Protein AF-A0A1G0YR48-F1 (afdb_monomer_lite)

Foldseek 3Di:
DDDDDDDDDDDDDDDDDDDDDDPPPPPPPPFDFWAWADWDAQQQLQKIWIDTPPKAWAFFQDWFWDWDQDPVRDTATKTAQLRVVLVVFWRTWIDDQWKIKTKGQPWAQRDDCVQANRIHGPVSSVVVSVVIDPDDDPVSVVNRVQSNVQSVQVLDLNDDDDDDRWDKDDWDWDDQPVLQWTWTWIATDDDFDKIKIWIAGPVDRSSIMIIIMGGDPSHPVVSNVVNVVNRNSRMHGDDRDDPDVPVQDEAEPDDPPPDPPADPQAVVQVVVLSVSCPSPNLWHWYDDPAAIEIESAPPVVVVVLLRLLLVLLVLLCCQAAPQPDDQRHRQYEYEYNAQSSVCSRPDCVPVPLDQWDQDLSNSYIYGGPSPVDDDPVVSLQNSLSSNLRSQQSVLCRSLPRARAFCLLNLLVSLQSSQWDSPDDPDSATFGADDPVLLVVCVVVPFLPQVVCLRPDDPCRCVPPVCVVVSSSNSNLLSLCLQFVQPLDPDNRLSVLLSLQLSVQCSVVVDNVRSNCRSCPPPDRVVSRVSSVVQSVDPVNSVVSSPDGGGHSNVSPDD

Structure (mmCIF, N/CA/C/O backbone):
data_AF-A0A1G0YR48-F1
#
_entry.id   AF-A0A1G0YR48-F1
#
loop_
_atom_site.group_PDB
_atom_site.id
_atom_site.type_symbol
_atom_site.label_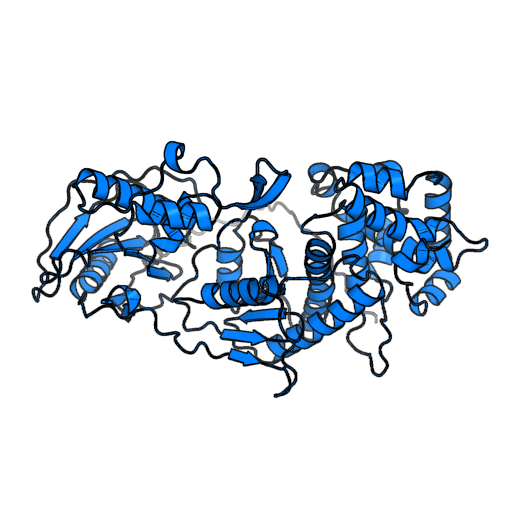atom_id
_atom_site.label_alt_id
_atom_site.label_comp_id
_atom_site.label_asym_id
_atom_site.label_entity_id
_atom_site.label_seq_id
_atom_site.pdbx_PDB_ins_code
_atom_site.Cartn_x
_atom_site.Cartn_y
_atom_site.Cartn_z
_atom_site.occupancy
_atom_site.B_iso_or_equiv
_atom_site.auth_seq_id
_atom_site.auth_comp_id
_atom_site.auth_asym_id
_atom_site.auth_atom_id
_atom_site.pdbx_PDB_model_num
ATOM 1 N N . MET A 1 1 ? 14.511 41.446 -19.727 1.00 29.59 1 MET A N 1
ATOM 2 C CA . MET A 1 1 ? 13.149 41.099 -19.265 1.00 29.59 1 MET A CA 1
ATOM 3 C C . MET A 1 1 ? 12.953 39.605 -19.455 1.00 29.59 1 MET A C 1
ATOM 5 O O . MET A 1 1 ? 12.593 39.168 -20.535 1.00 29.59 1 MET A O 1
ATOM 9 N N . SER A 1 2 ? 13.299 38.813 -18.443 1.00 21.50 2 SER A N 1
ATOM 10 C CA . SER A 1 2 ? 13.107 37.359 -18.435 1.00 21.50 2 SER A CA 1
ATOM 11 C C . SER A 1 2 ? 13.103 36.903 -16.978 1.00 21.50 2 SER A C 1
ATOM 13 O O . SER A 1 2 ? 14.140 36.924 -16.310 1.00 21.50 2 SER A O 1
ATOM 15 N N . GLN A 1 3 ? 11.919 36.578 -16.468 1.00 22.78 3 GLN A N 1
ATOM 16 C CA . GLN A 1 3 ? 11.736 36.015 -15.139 1.00 22.78 3 GLN A CA 1
ATOM 17 C C . GLN A 1 3 ? 12.279 34.583 -15.131 1.00 22.78 3 GLN A C 1
ATOM 19 O O . GLN A 1 3 ? 11.907 33.751 -15.954 1.00 22.78 3 GLN A O 1
ATOM 24 N N . ARG A 1 4 ? 13.199 34.331 -14.201 1.00 24.08 4 ARG A N 1
ATOM 25 C CA . ARG A 1 4 ? 13.758 33.020 -13.878 1.00 24.08 4 ARG A CA 1
ATOM 26 C C . ARG A 1 4 ? 12.828 32.344 -12.870 1.00 24.08 4 ARG A C 1
ATOM 28 O O . ARG A 1 4 ? 12.573 32.928 -11.824 1.00 24.08 4 ARG A O 1
ATOM 35 N N . PHE A 1 5 ? 12.400 31.114 -13.138 1.00 25.08 5 PHE A N 1
ATOM 36 C CA . PHE A 1 5 ? 11.858 30.224 -12.110 1.00 25.08 5 PHE A CA 1
ATOM 37 C C . PHE A 1 5 ? 12.774 29.011 -11.976 1.00 25.08 5 PHE A C 1
ATOM 39 O O . PHE A 1 5 ? 12.829 28.144 -12.843 1.00 25.08 5 PHE A O 1
ATOM 46 N N . ALA A 1 6 ? 13.524 29.004 -10.876 1.00 22.66 6 ALA A N 1
ATOM 47 C CA . ALA A 1 6 ? 14.250 27.860 -10.358 1.00 22.66 6 ALA A CA 1
ATOM 48 C C . ALA A 1 6 ? 13.388 27.227 -9.257 1.00 22.66 6 ALA A C 1
ATOM 50 O O . ALA A 1 6 ? 12.960 27.924 -8.340 1.00 22.66 6 ALA A O 1
ATOM 51 N N . ILE A 1 7 ? 13.136 25.922 -9.337 1.00 26.80 7 ILE A N 1
ATOM 52 C CA . ILE A 1 7 ? 12.622 25.134 -8.212 1.00 26.80 7 ILE A CA 1
ATOM 53 C C . ILE A 1 7 ? 13.791 24.258 -7.771 1.00 26.80 7 ILE A C 1
ATOM 55 O O . ILE A 1 7 ? 14.169 23.325 -8.475 1.00 26.80 7 ILE A O 1
ATOM 59 N N . SER A 1 8 ? 14.413 24.640 -6.654 1.00 26.66 8 SER A N 1
ATOM 60 C CA . SER A 1 8 ? 15.542 23.937 -6.046 1.00 26.66 8 SER A CA 1
ATOM 61 C C . SER A 1 8 ? 15.070 23.028 -4.920 1.00 26.66 8 SER A C 1
ATOM 63 O O . SER A 1 8 ? 14.257 23.412 -4.080 1.00 26.66 8 SER A O 1
ATOM 65 N N . SER A 1 9 ? 15.665 21.843 -4.913 1.00 27.03 9 SER A N 1
ATOM 66 C CA . SER A 1 9 ? 15.825 20.914 -3.803 1.00 27.03 9 SER A CA 1
ATOM 67 C C . SER A 1 9 ? 16.353 21.575 -2.519 1.00 27.03 9 SER A C 1
ATOM 69 O O . SER A 1 9 ? 17.076 22.565 -2.593 1.00 27.03 9 SER A O 1
ATOM 71 N N . PHE A 1 10 ? 16.012 20.944 -1.386 1.00 30.25 10 PHE A N 1
ATOM 72 C CA . PHE A 1 10 ? 16.739 20.852 -0.107 1.00 30.25 10 PHE A CA 1
ATOM 73 C C . PHE A 1 10 ? 17.465 22.100 0.438 1.00 30.25 10 PHE A C 1
ATOM 75 O O . PHE A 1 10 ? 18.484 22.524 -0.093 1.00 30.25 10 PHE A O 1
ATOM 82 N N . PHE A 1 11 ? 17.040 22.565 1.619 1.00 27.23 11 PHE A N 1
ATOM 83 C CA . PHE A 1 11 ? 17.849 23.421 2.491 1.00 27.23 11 PHE A CA 1
ATOM 84 C C . PHE A 1 11 ? 17.980 22.806 3.890 1.00 27.23 11 PHE A C 1
ATOM 86 O O . PHE A 1 11 ? 16.998 22.670 4.615 1.00 27.23 11 PHE A O 1
ATOM 93 N N . TYR A 1 12 ? 19.221 22.485 4.255 1.00 25.44 12 TYR A N 1
ATOM 94 C CA . TYR A 1 12 ? 19.747 22.570 5.616 1.00 25.44 12 TYR A CA 1
ATOM 95 C C . TYR A 1 12 ? 20.582 23.855 5.658 1.00 25.44 12 TYR A C 1
ATOM 97 O O . TYR A 1 12 ? 21.560 23.943 4.919 1.00 25.44 12 TYR A O 1
ATOM 105 N N . ILE A 1 13 ? 20.230 24.832 6.498 1.00 27.77 13 ILE A N 1
ATOM 106 C CA . ILE A 1 13 ? 21.144 25.905 6.919 1.00 27.77 13 ILE A CA 1
ATOM 107 C C . ILE A 1 13 ? 20.988 26.119 8.428 1.00 27.77 13 ILE A C 1
ATOM 109 O O . ILE A 1 13 ? 19.898 26.387 8.928 1.00 27.77 13 ILE A O 1
ATOM 113 N N . LEU A 1 14 ? 22.126 25.997 9.116 1.00 27.23 14 LEU A N 1
ATOM 114 C CA . LEU A 1 14 ? 22.416 26.516 10.449 1.00 27.23 14 LEU A CA 1
ATOM 115 C C . LEU A 1 14 ? 22.264 28.043 10.467 1.00 27.23 14 LEU A C 1
ATOM 117 O O . LEU A 1 14 ? 22.915 28.726 9.679 1.00 27.23 14 LEU A O 1
ATOM 121 N N . PHE A 1 15 ? 21.502 28.578 11.420 1.00 26.67 15 PHE A N 1
ATOM 122 C CA . PHE A 1 15 ? 21.576 29.990 11.796 1.00 26.67 15 PHE A CA 1
ATOM 123 C C . PHE A 1 15 ? 22.184 30.111 13.194 1.00 26.67 15 PHE A C 1
ATOM 125 O O . PHE A 1 15 ? 21.551 29.792 14.197 1.00 26.67 15 PHE A O 1
ATOM 132 N N . ALA A 1 16 ? 23.430 30.580 13.239 1.00 29.66 16 ALA A N 1
ATOM 133 C CA . ALA A 1 16 ? 24.023 31.214 14.406 1.00 29.66 16 ALA A CA 1
ATOM 134 C C . ALA A 1 16 ? 23.913 32.732 14.201 1.00 29.66 16 ALA A C 1
ATOM 136 O O . ALA A 1 16 ? 24.341 33.242 13.167 1.00 29.66 16 ALA A O 1
ATOM 137 N N . GLY A 1 17 ? 23.328 33.451 15.160 1.00 26.23 17 GLY A N 1
ATOM 138 C CA . GLY A 1 17 ? 23.222 34.908 15.090 1.00 26.23 17 GLY A CA 1
ATOM 139 C C . GLY A 1 17 ? 22.323 35.500 16.169 1.00 26.23 17 GLY A C 1
ATOM 140 O O . GLY A 1 17 ? 21.106 35.493 16.035 1.00 26.23 17 GLY A O 1
ATOM 141 N N . PHE A 1 18 ? 22.972 35.996 17.223 1.00 32.84 18 PHE A N 1
ATOM 142 C CA . PHE A 1 18 ? 22.488 36.875 18.291 1.00 32.84 18 PHE A CA 1
ATOM 143 C C . PHE A 1 18 ? 21.223 37.695 17.961 1.00 32.84 18 PHE A C 1
ATOM 145 O O . PHE A 1 18 ? 21.259 38.585 17.114 1.00 32.84 18 PHE A O 1
ATOM 152 N N . PHE A 1 19 ? 20.156 37.481 18.736 1.00 32.00 19 PHE A N 1
ATOM 153 C CA . PHE A 1 19 ? 19.072 38.445 18.927 1.00 32.00 19 PHE A CA 1
ATOM 154 C C . PHE A 1 19 ? 18.892 38.706 20.423 1.00 32.00 19 PHE A C 1
ATOM 156 O O . PHE A 1 19 ? 18.908 37.786 21.240 1.00 32.00 19 PHE A O 1
ATOM 163 N N . CYS A 1 20 ? 18.775 39.987 20.764 1.00 30.67 20 CYS A N 1
ATOM 164 C CA . CYS A 1 20 ? 18.596 40.507 22.110 1.00 30.67 20 CYS A CA 1
ATOM 165 C C . CYS A 1 20 ? 17.482 39.782 22.877 1.00 30.67 20 CYS A C 1
ATOM 167 O O . CYS A 1 20 ? 16.345 39.697 22.418 1.00 30.67 20 CYS A O 1
ATOM 169 N N . LEU A 1 21 ? 17.821 39.328 24.086 1.00 33.78 21 LEU A N 1
ATOM 170 C CA . LEU A 1 21 ? 16.889 38.885 25.116 1.00 33.78 21 LEU A CA 1
ATOM 171 C C . LEU A 1 21 ? 15.956 40.044 25.498 1.00 33.78 21 LEU A C 1
ATOM 173 O O . LEU A 1 21 ? 16.295 40.875 26.337 1.00 33.78 21 LEU A O 1
ATOM 177 N N . GLN A 1 22 ? 14.765 40.084 24.909 1.00 31.72 22 GLN A N 1
ATOM 178 C CA . GLN A 1 22 ? 13.593 40.522 25.656 1.00 31.72 22 GLN A CA 1
ATOM 179 C C . GLN A 1 22 ? 12.969 39.271 26.276 1.00 31.72 22 GLN A C 1
ATOM 181 O O . GLN A 1 22 ? 12.807 38.277 25.563 1.00 31.72 22 GLN A O 1
ATOM 186 N N . PRO A 1 23 ? 12.633 39.262 27.578 1.00 35.34 23 PRO A N 1
ATOM 187 C CA . PRO A 1 23 ? 11.849 38.179 28.139 1.00 35.34 23 PRO A CA 1
ATOM 188 C C . PRO A 1 23 ? 10.475 38.241 27.474 1.00 35.34 23 PRO A C 1
ATOM 190 O O . PRO A 1 23 ? 9.624 39.047 27.847 1.00 35.34 23 PRO A O 1
ATOM 193 N N . ALA A 1 24 ? 10.271 37.411 26.450 1.00 38.53 24 ALA A N 1
ATOM 194 C CA . ALA A 1 24 ? 8.936 37.051 26.028 1.00 38.53 24 ALA A CA 1
ATOM 195 C C . ALA A 1 24 ? 8.258 36.506 27.284 1.00 38.53 24 ALA A C 1
ATOM 197 O O . ALA A 1 24 ? 8.677 35.483 27.829 1.00 38.53 24 ALA A O 1
ATOM 198 N N . ALA A 1 25 ? 7.274 37.244 27.793 1.00 33.31 25 ALA A N 1
ATOM 199 C CA . ALA A 1 25 ? 6.345 36.707 28.759 1.00 33.31 25 ALA A CA 1
ATOM 200 C C . ALA A 1 25 ? 5.806 35.421 28.130 1.00 33.31 25 ALA A C 1
ATOM 202 O O . ALA A 1 25 ? 5.090 35.473 27.129 1.00 33.31 25 ALA A O 1
ATOM 203 N N . PHE A 1 26 ? 6.242 34.271 28.646 1.00 36.19 26 PHE A N 1
ATOM 204 C CA . PHE A 1 26 ? 5.659 32.993 28.294 1.00 36.19 26 PHE A CA 1
ATOM 205 C C . PHE A 1 26 ? 4.193 33.105 28.692 1.00 36.19 26 PHE A C 1
ATOM 207 O O . PHE A 1 26 ? 3.851 33.001 29.870 1.00 36.19 26 PHE A O 1
ATOM 214 N N . ALA A 1 27 ? 3.333 33.393 27.715 1.00 36.91 27 ALA A N 1
ATOM 215 C CA . ALA A 1 27 ? 1.921 33.129 27.848 1.00 36.91 27 ALA A CA 1
ATOM 216 C C . ALA A 1 27 ? 1.842 31.651 28.223 1.00 36.91 27 ALA A C 1
ATOM 218 O O . ALA A 1 27 ? 2.245 30.785 27.445 1.00 36.91 27 ALA A O 1
ATOM 219 N N . VAL A 1 28 ? 1.442 31.378 29.464 1.00 38.19 28 VAL A N 1
ATOM 220 C CA . VAL A 1 28 ? 1.118 30.028 29.904 1.00 38.19 28 VAL A CA 1
ATOM 221 C C . VAL A 1 28 ? 0.069 29.552 28.911 1.00 38.19 28 VAL A C 1
ATOM 223 O O . VAL A 1 28 ? -1.029 30.102 28.894 1.00 38.19 28 VAL A O 1
ATOM 226 N N . SER A 1 29 ? 0.435 28.625 28.021 1.00 46.53 29 SER A N 1
ATOM 227 C CA . SER A 1 29 ? -0.514 28.058 27.067 1.00 46.53 29 SER A CA 1
ATOM 228 C C . SER A 1 29 ? -1.701 27.562 27.881 1.00 46.53 29 SER A C 1
ATOM 230 O O . SER A 1 29 ? -1.499 26.751 28.794 1.00 46.53 29 SER A O 1
ATOM 232 N N . GLU A 1 30 ? -2.900 28.083 27.621 1.00 55.28 30 GLU A N 1
ATOM 233 C CA . GLU A 1 30 ? -4.095 27.604 28.304 1.00 55.28 30 GLU A CA 1
ATOM 234 C C . GLU A 1 30 ? -4.139 26.082 28.157 1.00 55.28 30 GLU A C 1
ATOM 236 O O . GLU A 1 30 ? -4.029 25.544 27.055 1.00 55.28 30 GLU A O 1
ATOM 241 N N . LYS A 1 31 ? -4.197 25.375 29.291 1.00 59.81 31 LYS A N 1
ATOM 242 C CA . LYS A 1 31 ? -4.334 23.921 29.274 1.00 59.81 31 LYS A CA 1
ATOM 243 C C . LYS A 1 31 ? -5.653 23.595 28.588 1.00 59.81 31 LYS A C 1
ATOM 245 O O . LYS A 1 31 ? -6.707 24.045 29.038 1.00 59.81 31 LYS A O 1
ATOM 250 N N . TRP A 1 32 ? -5.580 22.816 27.519 1.00 68.81 32 TRP A N 1
ATOM 251 C CA . TRP A 1 32 ? -6.735 22.438 26.715 1.00 68.81 32 TRP A CA 1
ATOM 252 C C . TRP A 1 32 ? -7.702 21.569 27.530 1.00 68.81 32 TRP A C 1
ATOM 254 O O . TRP A 1 32 ? -7.290 20.794 28.404 1.00 68.81 32 TRP A O 1
ATOM 264 N N . VAL A 1 33 ? -9.002 21.727 27.267 1.00 76.44 33 VAL A N 1
ATOM 265 C CA . VAL A 1 33 ? -10.091 21.087 28.017 1.00 76.44 33 VAL A CA 1
ATOM 266 C C . VAL A 1 33 ? -11.033 20.386 27.048 1.00 76.44 33 VAL A C 1
ATOM 268 O O . VAL A 1 33 ? -11.757 21.046 26.305 1.00 76.44 33 VAL A O 1
ATOM 271 N N . ILE A 1 34 ? -11.088 19.054 27.104 1.00 82.56 34 ILE A N 1
ATOM 272 C CA . ILE A 1 34 ? -12.129 18.300 26.400 1.00 82.56 34 ILE A CA 1
ATOM 273 C C . ILE A 1 34 ? -13.498 18.538 27.046 1.00 82.56 34 ILE A C 1
ATOM 275 O O . ILE A 1 34 ? -13.631 18.633 28.268 1.00 82.56 34 ILE A O 1
ATOM 279 N N . THR A 1 35 ? -14.534 18.620 26.215 1.00 86.44 35 THR A N 1
ATOM 280 C CA . THR A 1 35 ? -15.926 18.789 26.653 1.00 86.44 35 THR A CA 1
ATOM 281 C C . THR A 1 35 ? -16.797 17.674 26.094 1.00 86.44 35 THR A C 1
ATOM 283 O O . THR A 1 35 ? -16.449 17.047 25.094 1.00 86.44 35 THR A O 1
ATOM 286 N N . LEU A 1 36 ? -17.920 17.392 26.754 1.00 89.25 36 LEU A N 1
ATOM 287 C CA . LEU A 1 36 ? -18.846 16.354 26.311 1.00 89.25 36 LEU A CA 1
ATOM 288 C C . LEU A 1 36 ? -19.534 16.762 24.999 1.00 89.25 36 LEU A C 1
ATOM 290 O O . LEU A 1 36 ? -19.955 17.908 24.838 1.00 89.25 36 LEU A O 1
ATOM 294 N N . GLY A 1 37 ? -19.625 15.818 24.070 1.00 88.94 37 GLY A N 1
ATOM 295 C CA . GLY A 1 37 ? -20.263 15.951 22.767 1.00 88.94 37 GLY A CA 1
ATOM 296 C C . GLY A 1 37 ? -21.594 15.202 22.682 1.00 88.94 37 GLY A C 1
ATOM 297 O O . GLY A 1 37 ? -22.304 15.039 23.675 1.00 88.94 37 GLY A O 1
ATOM 298 N N . GLY A 1 38 ? -21.943 14.790 21.461 1.00 87.31 38 GLY A N 1
ATOM 299 C CA . GLY A 1 38 ? -23.174 14.057 21.158 1.00 87.31 38 GLY A CA 1
ATOM 300 C C . GLY A 1 38 ? -23.116 12.570 21.517 1.00 87.31 38 GLY A C 1
ATOM 301 O O . GLY A 1 38 ? -22.062 12.039 21.866 1.00 87.31 38 GLY A O 1
ATOM 302 N N . ALA A 1 39 ? -24.273 11.912 21.418 1.00 89.06 39 ALA A N 1
ATOM 303 C CA . ALA A 1 39 ? -24.421 10.482 21.666 1.00 89.06 39 ALA A CA 1
ATOM 304 C C . ALA A 1 39 ? -24.074 9.651 20.425 1.00 89.06 39 ALA A C 1
ATOM 306 O O . ALA A 1 39 ? -24.630 9.893 19.357 1.00 89.06 39 ALA A O 1
ATOM 307 N N . GLU A 1 40 ? -23.265 8.615 20.615 1.00 89.81 40 GLU A N 1
ATOM 308 C CA . GLU A 1 40 ? -22.932 7.588 19.631 1.00 89.81 40 GLU A CA 1
ATOM 309 C C . GLU A 1 40 ? -23.572 6.254 20.002 1.00 89.81 40 GLU A C 1
ATOM 311 O O . GLU A 1 40 ? -23.796 5.963 21.182 1.00 89.81 40 GLU A O 1
ATOM 316 N N . SER A 1 41 ? -23.895 5.444 18.993 1.00 88.19 41 SER A N 1
ATOM 317 C CA . SER A 1 41 ? -24.518 4.127 19.177 1.00 88.19 41 SER A CA 1
ATOM 318 C C . SER A 1 41 ? -23.743 3.045 18.427 1.00 88.19 41 SER A C 1
ATOM 320 O O . SER A 1 41 ? -23.564 3.119 17.217 1.00 88.19 41 SER A O 1
ATOM 322 N N . LEU A 1 42 ? -23.316 2.015 19.153 1.00 86.44 42 LEU A N 1
ATOM 323 C CA . LEU A 1 42 ? -22.682 0.810 18.629 1.00 86.44 42 LEU A CA 1
ATOM 324 C C . LEU A 1 42 ? -23.711 -0.320 18.604 1.00 86.44 42 LEU A C 1
ATOM 326 O O . LEU A 1 42 ? -23.890 -1.036 19.589 1.00 86.44 42 LEU A O 1
ATOM 330 N N . GLU A 1 43 ? -24.397 -0.465 17.471 1.00 84.25 43 GLU A N 1
ATOM 331 C CA . GLU A 1 43 ? -25.492 -1.429 17.289 1.00 84.25 43 GLU A CA 1
ATOM 332 C C . GLU A 1 43 ? -25.054 -2.883 17.537 1.00 84.25 43 GLU A C 1
ATOM 334 O O . GLU A 1 43 ? -25.771 -3.625 18.208 1.00 84.25 43 GLU A O 1
ATOM 339 N N . GLU A 1 44 ? -23.858 -3.269 17.075 1.00 80.19 44 GLU A N 1
ATOM 340 C CA . GLU A 1 44 ? -23.315 -4.632 17.231 1.00 80.19 44 GLU A CA 1
ATOM 341 C C . GLU A 1 44 ? -23.122 -5.043 18.691 1.00 80.19 44 GLU A C 1
ATOM 343 O O . GLU A 1 44 ? -23.260 -6.214 19.036 1.00 80.19 44 GLU A O 1
ATOM 348 N N . CYS A 1 45 ? -22.803 -4.080 19.555 1.00 84.81 45 CYS A N 1
ATOM 349 C CA . CYS A 1 45 ? -22.601 -4.311 20.982 1.00 84.81 45 CYS A CA 1
ATOM 350 C C . CYS A 1 45 ? -23.789 -3.832 21.818 1.00 84.81 45 CYS A C 1
ATOM 352 O O . CYS A 1 45 ? -23.743 -3.951 23.040 1.00 84.81 45 CYS A O 1
ATOM 354 N N . GLY A 1 46 ? -24.831 -3.277 21.189 1.00 88.69 46 GLY A N 1
ATOM 355 C CA . GLY A 1 46 ? -25.998 -2.710 21.856 1.00 88.69 46 GLY A CA 1
ATOM 356 C C . GLY A 1 46 ? -25.656 -1.610 22.867 1.00 88.69 46 GLY A C 1
ATOM 357 O O . GLY A 1 46 ? -26.238 -1.575 23.948 1.00 88.69 46 GLY A O 1
ATOM 358 N N . LEU A 1 47 ? -24.675 -0.756 22.561 1.00 91.38 47 LEU A N 1
ATOM 359 C CA . LEU A 1 47 ? -24.152 0.266 23.475 1.00 91.38 47 LEU A CA 1
ATOM 360 C C . LEU A 1 47 ? -24.451 1.669 22.950 1.00 91.38 47 LEU A C 1
ATOM 362 O O . LEU A 1 47 ? -24.199 1.954 21.783 1.00 91.38 47 LEU A O 1
ATOM 366 N N . LYS A 1 48 ? -24.910 2.573 23.815 1.00 92.81 48 LYS A N 1
ATOM 367 C CA . LYS A 1 48 ? -25.015 4.006 23.521 1.00 92.81 48 LYS A CA 1
ATOM 368 C C . LYS A 1 48 ? -24.337 4.831 24.607 1.00 92.81 48 LYS A C 1
ATOM 370 O O . LYS A 1 48 ? -24.560 4.566 25.786 1.00 92.81 48 LYS A O 1
ATOM 375 N N . PHE A 1 49 ? -23.548 5.829 24.218 1.00 94.06 49 PHE A N 1
ATOM 376 C CA . PHE A 1 49 ? -22.837 6.723 25.141 1.00 94.06 49 PHE A CA 1
ATOM 377 C C . PHE A 1 49 ? -22.480 8.054 24.464 1.00 94.06 49 PHE A C 1
ATOM 379 O O . PHE A 1 49 ? -22.467 8.149 23.242 1.00 94.06 49 PHE A O 1
ATOM 386 N N . ASN A 1 50 ? -22.195 9.091 25.244 1.00 93.38 50 ASN A N 1
ATOM 387 C CA . ASN A 1 50 ? -21.760 10.388 24.732 1.00 93.38 50 ASN A CA 1
ATOM 388 C C . ASN A 1 50 ? -20.245 10.406 24.520 1.00 93.38 50 ASN A C 1
ATOM 390 O O . ASN A 1 50 ? -19.504 10.136 25.460 1.00 93.38 50 ASN A O 1
ATOM 394 N N . ILE A 1 51 ? -19.776 10.780 23.332 1.00 92.62 51 ILE A N 1
ATOM 395 C CA . ILE A 1 51 ? -18.344 10.985 23.045 1.00 92.62 51 ILE A CA 1
ATOM 396 C C . ILE A 1 51 ? -17.911 12.415 23.397 1.00 92.62 51 ILE A C 1
ATOM 398 O O . ILE A 1 51 ? -18.724 13.230 23.836 1.00 92.62 51 ILE A O 1
ATOM 402 N N . PHE A 1 52 ? -16.632 12.755 23.222 1.00 91.12 52 PHE A N 1
ATOM 403 C CA . PHE A 1 52 ? -16.177 14.138 23.383 1.00 91.12 52 PHE A CA 1
ATOM 404 C C . PHE A 1 52 ? -16.523 14.984 22.162 1.00 91.12 52 PHE A C 1
ATOM 406 O O . PHE A 1 52 ? -16.567 14.504 21.026 1.00 91.12 52 PHE A O 1
ATOM 413 N N . LYS A 1 53 ? -16.731 16.277 22.394 1.00 84.12 53 LYS A N 1
ATOM 414 C CA . LYS A 1 53 ? -16.863 17.263 21.329 1.00 84.12 53 LYS A CA 1
ATOM 415 C C . LYS A 1 53 ? -15.612 17.208 20.441 1.00 84.12 53 LYS A C 1
ATOM 417 O O . LYS A 1 53 ? -14.516 17.017 20.953 1.00 84.12 53 LYS A O 1
ATOM 422 N N . GLU A 1 54 ? -15.796 17.346 19.128 1.00 81.94 54 GLU A N 1
ATOM 423 C CA . GLU A 1 54 ? -14.723 17.345 18.110 1.00 81.94 54 GLU A CA 1
ATOM 424 C C . GLU A 1 54 ? -14.009 16.002 17.890 1.00 81.94 54 GLU A C 1
ATOM 426 O O . GLU A 1 54 ? -13.209 15.889 16.964 1.00 81.94 54 GLU A O 1
ATOM 431 N N . THR A 1 55 ? -14.329 14.956 18.659 1.00 81.50 55 THR A N 1
ATOM 432 C CA . THR A 1 55 ? -13.896 13.601 18.297 1.00 81.50 55 THR A CA 1
ATOM 433 C C . THR A 1 55 ? -14.714 13.073 17.124 1.00 81.50 55 THR A C 1
ATOM 435 O O . THR A 1 55 ? -15.925 13.276 17.055 1.00 81.50 55 THR A O 1
ATOM 438 N N . ALA A 1 56 ? -14.041 12.394 16.198 1.00 78.38 56 ALA A N 1
ATOM 439 C CA . ALA A 1 56 ? -14.661 11.768 15.037 1.00 78.38 56 ALA A CA 1
ATOM 440 C C . ALA A 1 56 ? -14.280 10.289 14.957 1.00 78.38 56 ALA A C 1
ATOM 442 O O . ALA A 1 56 ? -13.160 9.900 15.324 1.00 78.38 56 ALA A O 1
ATOM 443 N N . ALA A 1 57 ? -15.210 9.474 14.451 1.00 79.88 57 ALA A N 1
ATOM 444 C CA . ALA A 1 57 ? -14.969 8.063 14.190 1.00 79.88 57 ALA A CA 1
ATOM 445 C C . ALA A 1 57 ? -13.727 7.906 13.304 1.00 79.88 57 ALA A C 1
ATOM 447 O O . ALA A 1 57 ? -13.540 8.610 12.310 1.00 79.88 57 ALA A O 1
ATOM 448 N N . SER A 1 58 ? -12.824 7.025 13.709 1.00 72.62 58 SER A N 1
ATOM 449 C CA . SER A 1 58 ? -11.504 6.876 13.117 1.00 72.62 58 SER A CA 1
ATOM 450 C C . SER A 1 58 ? -11.245 5.413 12.778 1.00 72.62 58 SER A C 1
ATOM 452 O O . SER A 1 58 ? -11.532 4.539 13.592 1.00 72.62 58 SER A O 1
ATOM 454 N N . PRO A 1 59 ? -10.675 5.117 11.597 1.00 69.31 59 PRO A N 1
ATOM 455 C CA . PRO A 1 59 ? -10.364 3.744 11.236 1.00 69.31 59 PRO A CA 1
ATOM 456 C C . PRO A 1 59 ? -9.272 3.187 12.139 1.00 69.31 59 PRO A C 1
ATOM 458 O O . PRO A 1 59 ? -8.298 3.878 12.454 1.00 69.31 59 PRO A O 1
ATOM 461 N N . LEU A 1 60 ? -9.403 1.907 12.487 1.00 75.19 60 LEU A N 1
ATOM 462 C CA . LEU A 1 60 ? -8.272 1.137 12.985 1.00 75.19 60 LEU A CA 1
ATOM 463 C C . LEU A 1 60 ? -7.185 1.070 11.914 1.00 75.19 60 LEU A C 1
ATOM 465 O O . LEU A 1 60 ? -7.455 1.120 10.707 1.00 75.19 60 LEU A O 1
ATOM 469 N N . ARG A 1 61 ? -5.934 0.906 12.345 1.00 71.69 61 ARG A N 1
ATOM 470 C CA . ARG A 1 61 ? -4.865 0.564 11.410 1.00 71.69 61 ARG A CA 1
ATOM 471 C C . ARG A 1 61 ? -5.205 -0.801 10.815 1.00 71.69 61 ARG A C 1
ATOM 473 O O . ARG A 1 61 ? -5.443 -1.728 11.579 1.00 71.69 61 ARG A O 1
ATOM 480 N N . PRO A 1 62 ? -5.239 -0.949 9.488 1.00 67.50 62 PRO A N 1
ATOM 481 C CA . PRO A 1 62 ? -5.579 -2.215 8.850 1.00 67.50 62 PRO A CA 1
ATOM 482 C C . PRO A 1 62 ? -4.543 -3.289 9.179 1.00 67.50 62 PRO A C 1
ATOM 484 O O . PRO A 1 62 ? -3.380 -2.987 9.463 1.00 67.50 62 PRO A O 1
ATOM 487 N N . LEU A 1 63 ? -4.990 -4.535 9.080 1.00 78.81 63 LEU A N 1
ATOM 488 C CA . LEU A 1 63 ? -4.175 -5.723 9.279 1.00 78.81 63 LEU A CA 1
ATOM 489 C C . LEU A 1 63 ? -2.991 -5.755 8.311 1.00 78.81 63 LEU A C 1
ATOM 491 O O . LEU A 1 63 ? -3.143 -5.510 7.109 1.00 78.81 63 LEU A O 1
ATOM 495 N N . ASN A 1 64 ? -1.815 -6.103 8.827 1.00 76.94 64 ASN A N 1
ATOM 496 C CA . ASN A 1 64 ? -0.682 -6.424 7.977 1.00 76.94 64 ASN A CA 1
ATOM 497 C C . ASN A 1 64 ? -0.820 -7.854 7.454 1.00 76.94 64 ASN A C 1
ATOM 499 O O . ASN A 1 64 ? -0.899 -8.811 8.225 1.00 76.94 64 ASN A O 1
ATOM 503 N N . THR A 1 65 ? -0.795 -7.990 6.132 1.00 80.12 65 THR A N 1
ATOM 504 C CA . THR A 1 65 ? -0.838 -9.280 5.445 1.00 80.12 65 THR A CA 1
ATOM 505 C C . THR A 1 65 ? 0.580 -9.768 5.171 1.00 80.12 65 THR A C 1
ATOM 507 O O . THR A 1 65 ? 1.443 -9.035 4.678 1.00 80.12 65 THR A O 1
ATOM 510 N N . TYR A 1 66 ? 0.813 -11.033 5.481 1.00 82.94 66 TYR A N 1
ATOM 511 C CA . TYR A 1 66 ? 2.040 -11.776 5.250 1.00 82.94 66 TYR A CA 1
ATOM 512 C C . TYR A 1 66 ? 1.725 -13.005 4.408 1.00 82.94 66 TYR A C 1
ATOM 514 O O . TYR A 1 66 ? 0.608 -13.502 4.411 1.00 82.94 66 TYR A O 1
ATOM 522 N N . VAL A 1 67 ? 2.731 -13.544 3.729 1.00 80.25 67 VAL A N 1
ATOM 523 C CA . VAL A 1 67 ? 2.578 -14.803 2.999 1.00 80.25 67 VAL A CA 1
ATOM 524 C C . VAL A 1 67 ? 2.918 -15.963 3.933 1.00 80.25 67 VAL A C 1
ATOM 526 O O . VAL A 1 67 ? 4.044 -16.049 4.434 1.00 80.25 67 VAL A O 1
ATOM 529 N N . LEU A 1 68 ? 1.956 -16.855 4.154 1.00 82.81 68 LEU A N 1
ATOM 530 C CA . LEU A 1 68 ? 2.164 -18.182 4.729 1.00 82.81 68 LEU A CA 1
ATOM 531 C C . LEU A 1 68 ? 2.373 -19.191 3.609 1.00 82.81 68 LEU A C 1
ATOM 533 O O . LEU A 1 68 ? 1.902 -19.002 2.492 1.00 82.81 68 LEU A O 1
ATOM 537 N N . THR A 1 69 ? 3.116 -20.255 3.888 1.00 80.75 69 THR A N 1
ATOM 538 C CA . THR A 1 69 ? 3.291 -21.375 2.961 1.00 80.75 69 THR A CA 1
ATOM 539 C C . THR A 1 69 ? 2.957 -22.650 3.709 1.00 80.75 69 THR A C 1
ATOM 541 O O . THR A 1 69 ? 3.527 -22.903 4.771 1.00 80.75 69 THR A O 1
ATOM 544 N N . ASP A 1 70 ? 1.990 -23.404 3.200 1.00 78.75 70 ASP A N 1
ATOM 545 C CA . ASP A 1 70 ? 1.572 -24.659 3.814 1.00 78.75 70 ASP A CA 1
ATOM 546 C C . ASP A 1 70 ? 2.502 -25.826 3.437 1.00 78.75 70 ASP A C 1
ATOM 548 O O . ASP A 1 70 ? 3.475 -25.681 2.693 1.00 78.75 70 ASP A O 1
ATOM 552 N N . LYS A 1 71 ? 2.197 -27.021 3.956 1.00 79.00 71 LYS A N 1
ATOM 553 C CA . LYS A 1 71 ? 2.974 -28.246 3.694 1.00 79.00 71 LYS A CA 1
ATOM 554 C C . LYS A 1 71 ? 2.944 -28.687 2.224 1.00 79.00 71 LYS A C 1
ATOM 556 O O . LYS A 1 71 ? 3.769 -29.504 1.828 1.00 79.00 71 LYS A O 1
ATOM 561 N N . LEU A 1 72 ? 2.003 -28.171 1.438 1.00 77.44 72 LEU A N 1
ATOM 562 C CA . LEU A 1 72 ? 1.846 -28.431 0.009 1.00 77.44 72 LEU A CA 1
ATOM 563 C C . LEU A 1 72 ? 2.476 -27.316 -0.845 1.00 77.44 72 LEU A C 1
ATOM 565 O O . LEU A 1 72 ? 2.265 -27.285 -2.057 1.00 77.44 72 LEU A O 1
ATOM 569 N N . ASN A 1 73 ? 3.254 -26.411 -0.237 1.00 74.06 73 ASN A N 1
ATOM 570 C CA . ASN A 1 73 ? 3.820 -25.216 -0.866 1.00 74.06 73 ASN A CA 1
ATOM 571 C C . ASN A 1 73 ? 2.774 -24.246 -1.446 1.00 74.06 73 ASN A C 1
ATOM 573 O O . ASN A 1 73 ? 3.111 -23.396 -2.279 1.00 74.06 73 ASN A O 1
ATOM 577 N N . GLN A 1 74 ? 1.519 -24.324 -1.003 1.00 74.06 74 GLN A N 1
ATOM 578 C CA . GLN A 1 74 ? 0.506 -23.338 -1.360 1.00 74.06 74 GLN A CA 1
ATOM 579 C C . GLN A 1 74 ? 0.650 -22.115 -0.463 1.00 74.06 74 GLN A C 1
ATOM 581 O O . GLN A 1 74 ? 0.996 -22.213 0.717 1.00 74.06 74 GLN A O 1
ATOM 586 N N . LYS A 1 75 ? 0.431 -20.943 -1.057 1.00 77.12 75 LYS A N 1
ATOM 587 C CA . LYS A 1 75 ? 0.570 -19.660 -0.378 1.00 77.12 75 LYS A CA 1
ATOM 588 C C . LYS A 1 75 ? -0.785 -19.157 0.072 1.00 77.12 75 LYS A C 1
ATOM 590 O O . LYS A 1 75 ? -1.705 -19.109 -0.735 1.00 77.12 75 LYS A O 1
ATOM 595 N N . HIS A 1 76 ? -0.846 -18.728 1.324 1.00 80.56 76 HIS A N 1
ATOM 596 C CA . HIS A 1 76 ? -2.055 -18.215 1.960 1.00 80.56 76 HIS A CA 1
ATOM 597 C C . HIS A 1 76 ? -1.762 -16.887 2.640 1.00 80.56 76 HIS A C 1
ATOM 599 O O . HIS A 1 76 ? -0.616 -16.615 3.019 1.00 80.56 76 HIS A O 1
ATOM 605 N N . ASP A 1 77 ? -2.800 -16.086 2.833 1.00 83.06 77 ASP A N 1
ATOM 606 C CA . ASP A 1 77 ? -2.703 -14.884 3.648 1.00 83.06 77 ASP A CA 1
ATOM 607 C C . ASP A 1 77 ? -2.490 -15.271 5.109 1.00 83.06 77 ASP A C 1
ATOM 609 O O . ASP A 1 77 ? -3.170 -16.139 5.658 1.00 83.06 77 ASP A O 1
ATOM 613 N N . GLY A 1 78 ? -1.520 -14.622 5.736 1.00 88.81 78 GLY A N 1
ATOM 614 C CA . GLY A 1 78 ? -1.247 -14.724 7.155 1.00 88.81 78 GLY A CA 1
ATOM 615 C C . GLY A 1 78 ? -1.252 -13.365 7.813 1.00 88.81 78 GLY A C 1
ATOM 616 O O . GLY A 1 78 ? -0.776 -12.384 7.249 1.00 88.81 78 GLY A O 1
ATOM 617 N N . TYR A 1 79 ? -1.705 -13.333 9.050 1.00 89.94 79 TYR A N 1
ATOM 618 C CA . TYR A 1 79 ? -1.824 -12.122 9.844 1.00 89.94 79 TYR A CA 1
ATOM 619 C C . TYR A 1 79 ? -1.168 -12.331 11.199 1.00 89.94 79 TYR A C 1
ATOM 621 O O . TYR A 1 79 ? -0.971 -13.467 11.641 1.00 89.94 79 TYR A O 1
ATOM 629 N N . LEU A 1 80 ? -0.833 -11.237 11.878 1.00 90.25 80 LEU A N 1
ATOM 630 C CA . LEU A 1 80 ? -0.443 -11.312 13.281 1.00 90.25 80 LEU A CA 1
ATOM 631 C C . LEU A 1 80 ? -1.693 -11.627 14.121 1.00 90.25 80 LEU A C 1
ATOM 633 O O . LEU A 1 80 ? -2.646 -10.846 14.064 1.00 90.25 80 LEU A O 1
ATOM 637 N N . PRO A 1 81 ? -1.704 -12.703 14.935 1.00 92.62 81 PRO A N 1
ATOM 638 C CA . PRO A 1 81 ? -2.884 -13.081 15.716 1.00 92.62 81 PRO A CA 1
ATOM 639 C C . PRO A 1 81 ? -3.418 -11.951 16.602 1.00 92.62 81 PRO A C 1
ATOM 641 O O . PRO A 1 81 ? -4.621 -11.742 16.687 1.00 92.62 81 PRO A O 1
ATOM 644 N N . MET A 1 82 ? -2.520 -11.170 17.213 1.00 91.00 82 MET A N 1
ATOM 645 C CA . MET A 1 82 ? -2.895 -10.022 18.044 1.00 91.00 82 MET A CA 1
ATOM 646 C C . MET A 1 82 ? -3.555 -8.883 17.257 1.00 91.00 82 MET A C 1
ATOM 648 O O . MET A 1 82 ? -4.383 -8.173 17.822 1.00 91.00 82 MET A O 1
ATOM 652 N N . GLU A 1 83 ? -3.199 -8.681 15.983 1.00 89.69 83 GLU A N 1
ATOM 653 C CA . GLU A 1 83 ? -3.859 -7.676 15.140 1.00 89.69 83 GLU A CA 1
ATOM 654 C C . GLU A 1 83 ? -5.274 -8.133 14.772 1.00 89.69 83 GLU A C 1
ATOM 656 O O . GLU A 1 83 ? -6.207 -7.350 14.932 1.00 89.69 83 GLU A O 1
ATOM 661 N N . LEU A 1 84 ? -5.442 -9.401 14.367 1.00 90.31 84 LEU A N 1
ATOM 662 C CA . LEU A 1 84 ? -6.760 -9.993 14.100 1.00 90.31 84 LEU A CA 1
ATOM 663 C C . LEU A 1 84 ? -7.659 -9.939 15.332 1.00 90.31 84 LEU A C 1
ATOM 665 O O . LEU A 1 84 ? -8.790 -9.475 15.249 1.00 90.31 84 LEU A O 1
ATOM 669 N N . TRP A 1 85 ? -7.129 -10.344 16.486 1.00 93.19 85 TRP A N 1
ATOM 670 C CA . TRP A 1 85 ? -7.842 -10.264 17.753 1.00 93.19 85 TRP A CA 1
ATOM 671 C C . TRP A 1 85 ? -8.245 -8.833 18.087 1.00 93.19 85 TRP A C 1
ATOM 673 O O . TRP A 1 85 ? -9.397 -8.600 18.419 1.00 93.19 85 TRP A O 1
ATOM 683 N N . PHE A 1 86 ? -7.354 -7.850 17.954 1.00 92.00 86 PHE A N 1
ATOM 684 C CA . PHE A 1 86 ? -7.721 -6.468 18.259 1.00 92.00 86 PHE A CA 1
ATOM 685 C C . PHE A 1 86 ? -8.786 -5.914 17.302 1.00 92.00 86 PHE A C 1
ATOM 687 O O . PHE A 1 86 ? -9.689 -5.217 17.756 1.00 92.00 86 PHE A O 1
ATOM 694 N N . HIS A 1 87 ? -8.706 -6.234 16.005 1.00 89.44 87 HIS A N 1
ATOM 695 C CA . HIS A 1 87 ? -9.741 -5.876 15.025 1.00 89.44 87 HIS A CA 1
ATOM 696 C C . HIS A 1 87 ? -11.078 -6.522 15.353 1.00 89.44 87 HIS A C 1
ATOM 698 O O . HIS A 1 87 ? -12.099 -5.846 15.319 1.00 89.44 87 HIS A O 1
ATOM 704 N N . ASP A 1 88 ? -11.065 -7.805 15.707 1.00 88.81 88 ASP A N 1
ATOM 705 C CA . ASP A 1 88 ? -12.271 -8.513 16.106 1.00 88.81 88 ASP A CA 1
ATOM 706 C C . ASP A 1 88 ? -12.856 -7.890 17.372 1.00 88.81 88 ASP A C 1
ATOM 708 O O . ASP A 1 88 ? -14.042 -7.604 17.390 1.00 88.81 88 ASP A O 1
ATOM 712 N N . GLN A 1 89 ? -12.038 -7.618 18.393 1.00 91.50 89 GLN A N 1
ATOM 713 C CA . GLN A 1 89 ? -12.474 -7.128 19.701 1.00 91.50 89 GLN A CA 1
ATOM 714 C C . GLN A 1 89 ? -12.790 -5.627 19.753 1.00 91.50 89 GLN A C 1
ATOM 716 O O . GLN A 1 89 ? -13.469 -5.201 20.684 1.00 91.50 89 GLN A O 1
ATOM 721 N N . CYS A 1 90 ? -12.310 -4.793 18.832 1.00 91.44 90 CYS A N 1
ATOM 722 C CA . CYS A 1 90 ? -12.564 -3.352 18.870 1.00 91.44 90 CYS A CA 1
ATOM 723 C C . CYS A 1 90 ? -13.879 -3.007 18.159 1.00 91.44 90 CYS A C 1
ATOM 725 O O . CYS A 1 90 ? -14.018 -3.174 16.954 1.00 91.44 90 CYS A O 1
ATOM 727 N N . ALA A 1 91 ? -14.843 -2.496 18.924 1.00 88.94 91 ALA A N 1
ATOM 728 C CA . ALA A 1 91 ? -16.170 -2.135 18.437 1.00 88.94 91 ALA A CA 1
ATOM 729 C C . ALA A 1 91 ? -16.251 -0.691 17.913 1.00 88.94 91 ALA A C 1
ATOM 731 O O . ALA A 1 91 ? -17.135 -0.372 17.125 1.00 88.94 91 ALA A O 1
ATOM 732 N N . GLY A 1 92 ? -15.351 0.194 18.349 1.00 87.88 92 GLY A N 1
ATOM 733 C CA . GLY A 1 92 ? -15.321 1.577 17.882 1.00 87.88 92 GLY A CA 1
ATOM 734 C C . GLY A 1 92 ? -14.070 2.331 18.318 1.00 87.88 92 GLY A C 1
ATOM 735 O O . GLY A 1 92 ? -13.490 2.049 19.369 1.00 87.88 92 GLY A O 1
ATOM 736 N N . TYR A 1 93 ? -13.664 3.305 17.506 1.00 89.12 93 TYR A N 1
ATOM 737 C CA . TYR A 1 93 ? -12.542 4.196 17.779 1.00 89.12 93 TYR A CA 1
ATOM 738 C C . TYR A 1 93 ? -12.902 5.624 17.364 1.00 89.12 93 TYR A C 1
ATOM 740 O O . TYR A 1 93 ? -13.244 5.869 16.210 1.00 89.12 93 TYR A O 1
ATOM 748 N N . TRP A 1 94 ? -12.783 6.575 18.290 1.00 89.06 94 TRP A N 1
ATOM 749 C CA . TRP A 1 94 ? -12.938 8.005 18.033 1.00 89.06 94 TRP A CA 1
ATOM 750 C C . TRP A 1 94 ? -11.675 8.743 18.443 1.00 89.06 94 TRP A C 1
ATOM 752 O O . TRP A 1 94 ? -11.053 8.415 19.454 1.00 89.06 94 TRP A O 1
ATOM 762 N N . SER A 1 95 ? -11.292 9.757 17.673 1.00 85.19 95 SER A N 1
ATOM 763 C CA . SER A 1 95 ? -10.129 10.577 18.008 1.00 85.19 95 SER A CA 1
ATOM 764 C C . SER A 1 95 ? -10.273 12.023 17.556 1.00 85.19 95 SER A C 1
ATOM 766 O O . SER A 1 95 ? -11.010 12.319 16.615 1.00 85.19 95 SER A O 1
ATOM 768 N N . CYS A 1 96 ? -9.556 12.899 18.250 1.00 79.62 96 CYS A N 1
ATOM 769 C CA . CYS A 1 96 ? -9.217 14.265 17.856 1.00 79.62 96 CYS A CA 1
ATOM 770 C C . CYS A 1 96 ? -7.725 14.509 18.159 1.00 79.62 96 CYS A C 1
ATOM 772 O O . CYS A 1 96 ? -6.997 13.560 18.461 1.00 79.62 96 CYS A O 1
ATOM 774 N N . GLU A 1 97 ? -7.264 15.758 18.077 1.00 74.31 97 GLU A N 1
ATOM 775 C CA . GLU A 1 97 ? -5.876 16.135 18.396 1.00 74.31 97 GLU A CA 1
ATOM 776 C C . GLU A 1 97 ? -5.513 15.958 19.879 1.00 74.31 97 GLU A C 1
ATOM 778 O O . GLU A 1 97 ? -4.346 15.745 20.192 1.00 74.31 97 GLU A O 1
ATOM 783 N N . ASP A 1 98 ? -6.496 15.986 20.782 1.00 80.81 98 ASP A N 1
ATOM 784 C CA . ASP A 1 98 ? -6.247 16.001 22.231 1.00 80.81 98 ASP A CA 1
ATOM 785 C C . ASP A 1 98 ? -6.652 14.712 22.949 1.00 80.81 98 ASP A C 1
ATOM 787 O O . ASP A 1 98 ? -6.226 14.457 24.080 1.00 80.81 98 ASP A O 1
ATOM 791 N N . ALA A 1 99 ? -7.516 13.907 22.328 1.00 87.00 99 ALA A N 1
ATOM 792 C CA . ALA A 1 99 ? -8.108 12.748 22.972 1.00 87.00 99 ALA A CA 1
ATOM 793 C C . ALA A 1 99 ? -8.426 11.611 22.002 1.00 87.00 99 ALA A C 1
ATOM 795 O O . ALA A 1 99 ? -8.621 11.782 20.798 1.00 87.00 99 ALA A O 1
ATOM 796 N N . SER A 1 100 ? -8.496 10.410 22.560 1.00 89.69 100 SER A N 1
ATOM 797 C CA . SER A 1 100 ? -8.933 9.203 21.874 1.00 89.69 100 SER A CA 1
ATOM 798 C C . SER A 1 100 ? -9.811 8.357 22.784 1.00 89.69 100 SER A C 1
ATOM 800 O O . SER A 1 100 ? -9.553 8.254 23.985 1.00 89.69 100 SER A O 1
ATOM 802 N N . ILE A 1 101 ? -10.833 7.746 22.192 1.00 92.12 101 ILE A N 1
ATOM 803 C CA . ILE A 1 101 ? -11.774 6.838 22.843 1.00 92.12 101 ILE A CA 1
ATOM 804 C C . ILE A 1 101 ? -11.762 5.529 22.061 1.00 92.12 101 ILE A C 1
ATOM 806 O O . ILE A 1 101 ? -12.106 5.519 20.880 1.00 92.12 101 ILE A O 1
ATOM 810 N N . PHE A 1 102 ? -11.391 4.430 22.709 1.00 93.19 102 PHE A N 1
ATOM 811 C CA . PHE A 1 102 ? -11.536 3.085 22.155 1.00 93.19 102 PHE A CA 1
ATOM 812 C C . PHE A 1 102 ? -12.631 2.340 22.904 1.00 93.19 102 PHE A C 1
ATOM 814 O O . PHE A 1 102 ? -12.656 2.349 24.135 1.00 93.19 102 PHE A O 1
ATOM 821 N N . VAL A 1 103 ? -13.496 1.656 22.164 1.00 93.81 103 VAL A N 1
ATOM 822 C CA . VAL A 1 103 ? -14.479 0.730 22.719 1.00 93.81 103 VAL A CA 1
ATOM 823 C C . VAL A 1 103 ? -14.120 -0.679 22.275 1.00 93.81 103 VAL A C 1
ATOM 825 O O . VAL A 1 103 ? -13.951 -0.934 21.081 1.00 93.81 103 VAL A O 1
ATOM 828 N N . GLY A 1 104 ? -13.986 -1.592 23.231 1.00 93.06 104 GLY A N 1
ATOM 829 C CA . GLY A 1 104 ? -13.711 -3.000 22.968 1.00 93.06 104 GLY A CA 1
ATOM 830 C C . GLY A 1 104 ? -14.784 -3.905 23.560 1.00 93.06 104 GLY A C 1
ATOM 831 O O . GLY A 1 104 ? -15.222 -3.685 24.685 1.00 93.06 104 GLY A O 1
ATOM 832 N N . LYS A 1 105 ? -15.219 -4.919 22.814 1.00 91.00 105 LYS A N 1
ATOM 833 C CA . LYS A 1 105 ? -16.141 -5.953 23.296 1.00 91.00 105 LYS A CA 1
ATOM 834 C C . LYS A 1 105 ? -15.351 -7.067 23.972 1.00 91.00 105 LYS A C 1
ATOM 836 O O . LYS A 1 105 ? -14.465 -7.659 23.363 1.00 91.00 105 LYS A O 1
ATOM 841 N N . LEU A 1 106 ? -15.684 -7.367 25.220 1.00 89.56 106 LEU A N 1
ATOM 842 C CA . LEU A 1 106 ? -15.026 -8.422 25.985 1.00 89.56 106 LEU A CA 1
ATOM 843 C C . LEU A 1 106 ? -15.592 -9.788 25.555 1.00 89.56 106 LEU A C 1
ATOM 845 O O . LEU A 1 106 ? -16.552 -10.274 26.148 1.00 89.56 106 LEU A O 1
ATOM 849 N N . SER A 1 107 ? -15.052 -10.379 24.483 1.00 87.50 107 SER A N 1
ATOM 850 C CA . SER A 1 107 ? -15.624 -11.601 23.876 1.00 87.50 107 SER A CA 1
ATOM 851 C C . SER A 1 107 ? -14.625 -12.730 23.608 1.00 87.50 107 SER A C 1
ATOM 853 O O . SER A 1 107 ? -15.018 -13.893 23.631 1.00 87.50 107 SER A O 1
ATOM 855 N N . LEU A 1 108 ? -13.335 -12.426 23.439 1.00 90.00 108 LEU A N 1
ATOM 856 C CA . LEU A 1 108 ? -12.269 -13.407 23.221 1.00 90.00 108 LEU A CA 1
ATOM 857 C C . LEU A 1 108 ? -11.040 -13.080 24.063 1.00 90.00 108 LEU A C 1
ATOM 859 O O . LEU A 1 108 ? -10.597 -11.931 24.092 1.00 90.00 108 LEU A O 1
ATOM 863 N N . ASN A 1 109 ? -10.427 -14.095 24.674 1.00 89.31 109 ASN A N 1
ATOM 864 C CA . ASN A 1 109 ? -9.117 -13.944 25.314 1.00 89.31 109 ASN A CA 1
ATOM 865 C C . ASN A 1 109 ? -8.047 -13.535 24.287 1.00 89.31 109 ASN A C 1
ATOM 867 O O . ASN A 1 109 ? -8.132 -13.972 23.143 1.00 89.31 109 ASN A O 1
ATOM 871 N N . PRO A 1 110 ? -7.029 -12.735 24.652 1.00 89.88 110 PRO A N 1
ATOM 872 C CA . PRO A 1 110 ? -5.921 -12.441 23.747 1.00 89.88 110 PRO A CA 1
ATOM 873 C C . PRO A 1 110 ? -5.181 -13.724 23.327 1.00 89.88 110 PRO A C 1
ATOM 875 O O . PRO A 1 110 ? -4.856 -14.535 24.198 1.00 89.88 110 PRO A O 1
ATOM 878 N N . PRO A 1 111 ? -4.862 -13.913 22.033 1.00 90.19 111 PRO A N 1
ATOM 879 C CA . PRO A 1 111 ? -4.203 -15.126 21.565 1.00 90.19 111 PRO A CA 1
ATOM 880 C C . PRO A 1 111 ? -2.757 -15.226 22.055 1.00 90.19 111 PRO A C 1
ATOM 882 O O . PRO A 1 111 ? -1.974 -14.275 21.967 1.00 90.19 111 PRO A O 1
ATOM 885 N N . GLY A 1 112 ? -2.368 -16.415 22.515 1.00 81.19 112 GLY A N 1
ATOM 886 C CA . GLY A 1 112 ? -0.975 -16.734 22.829 1.00 81.19 112 GLY A CA 1
ATOM 887 C C . GLY A 1 112 ? -0.180 -17.186 21.598 1.00 81.19 112 GLY A C 1
ATOM 888 O O . GLY A 1 112 ? -0.697 -17.904 20.744 1.00 81.19 112 GLY A O 1
ATOM 889 N N . GLU A 1 113 ? 1.122 -16.870 21.535 1.00 76.19 113 GLU A N 1
ATOM 890 C CA . GLU A 1 113 ? 2.007 -17.350 20.448 1.00 76.19 113 GLU A CA 1
ATOM 891 C C . GLU A 1 113 ? 2.073 -18.888 20.389 1.00 76.19 113 GLU A C 1
ATOM 893 O O . GLU A 1 113 ? 2.245 -19.465 19.322 1.00 76.19 113 GLU A O 1
ATOM 898 N N . LYS A 1 114 ? 1.882 -19.578 21.520 1.00 80.69 114 LYS A N 1
ATOM 899 C CA . LYS A 1 114 ? 1.812 -21.048 21.554 1.00 80.69 114 LYS A CA 1
ATOM 900 C C . LYS A 1 114 ? 0.555 -21.616 20.888 1.00 80.69 114 LYS A C 1
ATOM 902 O O . LYS A 1 114 ? 0.578 -22.774 20.489 1.00 80.69 114 LYS A O 1
ATOM 907 N N . GLU A 1 115 ? -0.520 -20.836 20.796 1.00 81.88 115 GLU A N 1
ATOM 908 C CA . GLU A 1 115 ? -1.813 -21.295 20.278 1.00 81.88 115 GLU A CA 1
ATOM 909 C C . GLU A 1 115 ? -1.920 -21.104 18.766 1.00 81.88 115 GLU A C 1
ATOM 911 O O . GLU A 1 115 ? -2.292 -22.037 18.060 1.00 81.88 115 GLU A O 1
ATOM 916 N N . LEU A 1 116 ? -1.563 -19.914 18.268 1.00 86.00 116 LEU A N 1
ATOM 917 C CA . LEU A 1 116 ? -1.700 -19.554 16.848 1.00 86.00 116 LEU A CA 1
ATOM 918 C C . LEU A 1 116 ? -0.364 -19.313 16.134 1.00 86.00 116 LEU A C 1
ATOM 920 O O . LEU A 1 116 ? -0.337 -18.994 14.946 1.00 86.00 116 LEU A O 1
ATOM 924 N N . GLY A 1 117 ? 0.760 -19.467 16.834 1.00 87.00 117 GLY A N 1
ATOM 925 C CA . GLY A 1 117 ? 2.078 -19.152 16.297 1.00 87.00 117 GLY A CA 1
ATOM 926 C C . GLY A 1 117 ? 2.306 -17.649 16.129 1.00 87.00 117 GLY A C 1
ATOM 927 O O . GLY A 1 117 ? 1.580 -16.803 16.649 1.00 87.00 117 GLY A O 1
ATOM 928 N N . LYS A 1 118 ? 3.347 -17.305 15.364 1.00 88.19 118 LYS A N 1
ATOM 929 C CA . LYS A 1 118 ? 3.677 -15.907 15.030 1.00 88.19 118 LYS A CA 1
ATOM 930 C C . LYS A 1 118 ? 2.729 -15.299 14.001 1.00 88.19 118 LYS A C 1
ATOM 932 O O . LYS A 1 118 ? 2.604 -14.079 13.935 1.00 88.19 118 LYS A O 1
ATOM 937 N N . ARG A 1 119 ? 2.147 -16.139 13.145 1.00 91.25 119 ARG A N 1
ATOM 938 C CA . ARG A 1 119 ? 1.280 -15.756 12.031 1.00 91.25 119 ARG A CA 1
ATOM 939 C C . ARG A 1 119 ? 0.241 -16.844 11.811 1.00 91.25 119 ARG A C 1
ATOM 941 O O . ARG A 1 119 ? 0.594 -18.019 11.857 1.00 91.25 119 ARG A O 1
ATOM 948 N N . VAL A 1 120 ? -0.985 -16.437 11.514 1.00 91.88 120 VAL A N 1
ATOM 949 C CA . VAL A 1 120 ? -2.142 -17.328 11.362 1.00 91.88 120 VAL A CA 1
ATOM 950 C C . VAL A 1 120 ? -2.956 -16.931 10.132 1.00 91.88 120 VAL A C 1
ATOM 952 O O . VAL A 1 120 ? -2.978 -15.751 9.782 1.00 91.88 120 VAL A O 1
ATOM 955 N N . SER A 1 121 ? -3.585 -17.894 9.455 1.00 89.62 121 SER A N 1
ATOM 956 C CA . SER A 1 121 ? -4.575 -17.590 8.416 1.00 89.62 121 SER A CA 1
ATOM 957 C C . SER A 1 121 ? -5.887 -17.111 9.038 1.00 89.62 121 SER A C 1
ATOM 959 O O . SER A 1 121 ? -6.140 -17.328 10.221 1.00 89.62 121 SER A O 1
ATOM 961 N N . GLU A 1 122 ? -6.730 -16.466 8.236 1.00 84.12 122 GLU A N 1
ATOM 962 C CA . GLU A 1 122 ? -8.056 -16.014 8.676 1.00 84.12 122 GLU A CA 1
ATOM 963 C C . GLU A 1 122 ? -8.923 -17.205 9.111 1.00 84.12 122 GLU A C 1
ATOM 965 O O . GLU A 1 122 ? -9.402 -17.223 10.238 1.00 84.12 122 GLU A O 1
ATOM 970 N N . ASP A 1 123 ? -8.981 -18.271 8.305 1.00 85.25 123 ASP A N 1
ATOM 971 C CA . ASP A 1 123 ? -9.726 -19.497 8.636 1.00 85.25 123 ASP A CA 1
ATOM 972 C C . ASP A 1 123 ? -9.274 -20.141 9.955 1.00 85.25 123 ASP A C 1
ATOM 974 O O . ASP A 1 123 ? -10.094 -20.547 10.776 1.00 85.25 123 ASP A O 1
ATOM 978 N N . ALA A 1 124 ? -7.960 -20.215 10.193 1.00 88.38 124 ALA A N 1
ATOM 979 C CA . ALA A 1 124 ? -7.430 -20.788 11.428 1.00 88.38 124 ALA A CA 1
ATOM 980 C C . ALA A 1 124 ? -7.698 -19.880 12.640 1.00 88.38 124 ALA A C 1
ATOM 982 O O . ALA A 1 124 ? -7.864 -20.370 13.759 1.00 88.38 124 ALA A O 1
ATOM 983 N N . PHE A 1 125 ? -7.761 -18.563 12.431 1.00 90.81 125 PHE A N 1
ATOM 984 C CA . PHE A 1 125 ? -8.189 -17.626 13.462 1.00 90.81 125 PHE A CA 1
ATOM 985 C C . PHE A 1 125 ? -9.683 -17.785 13.774 1.00 90.81 125 PHE A C 1
ATOM 987 O O . PHE A 1 125 ? -10.035 -17.870 14.947 1.00 90.81 125 PHE A O 1
ATOM 994 N N . GLU A 1 126 ? -10.548 -17.907 12.763 1.00 88.38 126 GLU A N 1
ATOM 995 C CA . GLU A 1 126 ? -11.983 -18.184 12.934 1.00 88.38 126 GLU A CA 1
ATOM 996 C C . GLU A 1 126 ? -12.230 -19.505 13.682 1.00 88.38 126 GLU A C 1
ATOM 998 O O . GLU A 1 126 ? -13.031 -19.554 14.618 1.00 88.38 126 GLU A O 1
ATOM 1003 N N . GLU A 1 127 ? -11.489 -20.565 13.351 1.00 88.12 127 GLU A N 1
ATOM 1004 C CA . GLU A 1 127 ? -11.558 -21.839 14.078 1.00 88.12 127 GLU A CA 1
ATOM 1005 C C . GLU A 1 127 ? -11.141 -21.676 15.549 1.00 88.12 127 GLU A C 1
ATOM 1007 O O . GLU A 1 127 ? -11.767 -22.232 16.457 1.00 88.12 127 GLU A O 1
ATOM 1012 N N . TRP A 1 128 ? -10.099 -20.882 15.812 1.00 90.12 128 TRP A N 1
ATOM 1013 C CA . TRP A 1 128 ? -9.665 -20.573 17.173 1.00 90.12 128 TRP A CA 1
ATOM 1014 C C . TRP A 1 128 ? -10.696 -19.734 17.937 1.00 90.12 128 TRP A C 1
ATOM 1016 O O . TRP A 1 128 ? -10.937 -20.023 19.111 1.00 90.12 128 TRP A O 1
ATOM 1026 N N . LYS A 1 129 ? -11.382 -18.781 17.287 1.00 87.12 129 LYS A N 1
ATOM 1027 C CA . LYS A 1 129 ? -12.478 -18.007 17.903 1.00 87.12 129 LYS A CA 1
ATOM 1028 C C . LYS A 1 129 ? -13.605 -18.896 18.416 1.00 87.12 129 LYS A C 1
ATOM 1030 O O . LYS A 1 129 ? -14.197 -18.595 19.450 1.00 87.12 129 LYS A O 1
ATOM 1035 N N . GLY A 1 130 ? -13.860 -20.020 17.745 1.00 78.69 130 GLY A N 1
ATOM 1036 C CA . GLY A 1 130 ? -14.827 -21.027 18.190 1.00 78.69 130 GLY A CA 1
ATOM 1037 C C . GLY A 1 130 ? -14.536 -21.623 19.577 1.00 78.69 130 GLY A C 1
ATOM 1038 O O . GLY A 1 130 ? -15.408 -22.270 20.152 1.00 78.69 130 GLY A O 1
ATOM 1039 N N . LYS A 1 131 ? -13.342 -21.392 20.143 1.00 72.69 131 LYS A N 1
ATOM 1040 C CA . LYS A 1 131 ? -12.911 -21.849 21.477 1.00 72.69 131 LYS A CA 1
ATOM 1041 C C . LYS A 1 131 ? -13.060 -20.772 22.563 1.00 72.69 131 LYS A C 1
ATOM 1043 O O . LYS A 1 131 ? -12.394 -20.858 23.595 1.00 72.69 131 LYS A O 1
ATOM 1048 N N . ALA A 1 132 ? -13.888 -19.751 22.327 1.00 72.00 132 ALA A N 1
ATOM 1049 C CA . ALA A 1 132 ? -14.108 -18.637 23.248 1.00 72.00 132 ALA A CA 1
ATOM 1050 C C . ALA A 1 132 ? -14.426 -19.102 24.688 1.00 72.00 132 ALA A C 1
ATOM 1052 O O . ALA A 1 132 ? -15.150 -20.087 24.876 1.00 72.00 132 ALA A O 1
ATOM 1053 N N . PRO A 1 133 ? -13.917 -18.401 25.719 1.00 70.31 133 PRO A N 1
ATOM 1054 C CA . PRO A 1 133 ? -14.195 -18.753 27.105 1.00 70.31 133 PRO A CA 1
ATOM 1055 C C . PRO A 1 133 ? -15.683 -18.562 27.427 1.00 70.31 133 PRO A C 1
ATOM 1057 O O . PRO A 1 133 ? -16.282 -17.540 27.106 1.00 70.31 133 PRO A O 1
ATOM 1060 N N . THR A 1 134 ? -16.282 -19.527 28.125 1.00 64.62 134 THR A N 1
ATOM 1061 C CA . THR A 1 134 ? -17.681 -19.438 28.581 1.00 64.62 134 THR A CA 1
ATOM 1062 C C . THR A 1 134 ? -17.854 -18.560 29.824 1.00 64.62 134 THR A C 1
ATOM 1064 O O . THR A 1 134 ? -18.981 -18.251 30.207 1.00 64.62 134 THR A O 1
ATOM 1067 N N . ARG A 1 135 ? -16.755 -18.191 30.493 1.00 77.25 135 ARG A N 1
ATOM 1068 C CA . ARG A 1 135 ? -16.731 -17.374 31.713 1.00 77.25 135 ARG A CA 1
ATOM 1069 C C . ARG A 1 135 ? -15.425 -16.581 31.790 1.00 77.25 135 ARG A C 1
ATOM 1071 O O . ARG A 1 135 ? -14.381 -17.102 31.418 1.00 77.25 135 ARG A O 1
ATOM 1078 N N . TRP A 1 136 ? -15.507 -15.356 32.305 1.00 82.94 136 TRP A N 1
ATOM 1079 C CA . TRP A 1 136 ? -14.368 -14.464 32.519 1.00 82.94 136 TRP A CA 1
ATOM 1080 C C . TRP A 1 136 ? -13.978 -14.437 33.994 1.00 82.94 136 TRP A C 1
ATOM 1082 O O . TRP A 1 136 ? -14.782 -14.021 34.832 1.00 82.94 136 TRP A O 1
ATOM 1092 N N . GLU A 1 137 ? -12.758 -14.860 34.315 1.00 84.75 137 GLU A N 1
ATOM 1093 C CA . GLU A 1 137 ? -12.194 -14.671 35.651 1.00 84.75 137 GLU A CA 1
ATOM 1094 C C . GLU A 1 137 ? -11.480 -13.308 35.744 1.00 84.75 137 GLU A C 1
ATOM 1096 O O . GLU A 1 137 ? -11.025 -12.779 34.726 1.00 84.75 137 GLU A O 1
ATOM 1101 N N . PRO A 1 138 ? -11.327 -12.713 36.945 1.00 82.12 138 PRO A N 1
ATOM 1102 C CA . PRO A 1 138 ? -10.708 -11.391 37.100 1.00 82.12 138 PRO A CA 1
ATOM 1103 C C . PRO A 1 138 ? -9.337 -11.254 36.419 1.00 82.12 138 PRO A C 1
ATOM 1105 O O . PRO A 1 138 ? -9.049 -10.244 35.783 1.00 82.12 138 PRO A O 1
ATOM 1108 N N . LYS A 1 139 ? -8.518 -12.309 36.469 1.00 83.25 139 LYS A N 1
ATOM 1109 C CA . LYS A 1 139 ? -7.197 -12.345 35.829 1.00 83.25 139 LYS A CA 1
ATOM 1110 C C . LYS A 1 139 ? -7.266 -12.338 34.295 1.00 83.25 139 LYS A C 1
ATOM 1112 O O . LYS A 1 139 ? -6.378 -11.786 33.640 1.00 83.25 139 LYS A O 1
ATOM 1117 N N . ASP A 1 140 ? -8.301 -12.946 33.719 1.00 85.75 140 ASP A N 1
ATOM 1118 C CA . ASP A 1 140 ? -8.521 -12.941 32.270 1.00 85.75 140 ASP A CA 1
ATOM 1119 C C . ASP A 1 140 ? -8.918 -11.540 31.812 1.00 85.75 140 ASP A C 1
ATOM 1121 O O . ASP A 1 140 ? -8.397 -11.047 30.813 1.00 85.75 140 ASP A O 1
ATOM 1125 N N . ILE A 1 141 ? -9.763 -10.864 32.598 1.00 85.25 141 ILE A N 1
ATOM 1126 C CA . ILE A 1 141 ? -10.149 -9.467 32.377 1.00 85.25 141 ILE A CA 1
ATOM 1127 C C . ILE A 1 141 ? -8.912 -8.570 32.428 1.00 85.25 141 ILE A C 1
ATOM 1129 O O . ILE A 1 141 ? -8.681 -7.814 31.493 1.00 85.25 141 ILE A O 1
ATOM 1133 N N . GLU A 1 142 ? -8.074 -8.680 33.460 1.00 84.12 142 GLU A N 1
ATOM 1134 C CA . GLU A 1 142 ? -6.824 -7.912 33.552 1.00 84.12 142 GLU A CA 1
ATOM 1135 C C . GLU A 1 142 ? -5.913 -8.151 32.342 1.00 84.12 142 GLU A C 1
ATOM 1137 O O . GLU A 1 142 ? -5.434 -7.203 31.720 1.00 84.12 142 GLU A O 1
ATOM 1142 N N . THR A 1 143 ? -5.721 -9.415 31.954 1.00 86.62 143 THR A N 1
ATOM 1143 C CA . THR A 1 143 ? -4.900 -9.778 30.790 1.00 86.62 143 THR A CA 1
ATOM 1144 C C . THR A 1 143 ? -5.472 -9.182 29.505 1.00 86.62 143 THR A C 1
ATOM 1146 O O . THR A 1 143 ? -4.732 -8.619 28.693 1.00 86.62 143 THR A O 1
ATOM 1149 N N . TRP A 1 144 ? -6.788 -9.273 29.324 1.00 90.56 144 TRP A N 1
ATOM 1150 C CA . TRP A 1 144 ? -7.496 -8.711 28.182 1.00 90.56 144 TRP A CA 1
ATOM 1151 C C . TRP A 1 144 ? -7.348 -7.192 28.130 1.00 90.56 144 TRP A C 1
ATOM 1153 O O . TRP A 1 144 ? -6.949 -6.657 27.097 1.00 90.56 144 TRP A O 1
ATOM 1163 N N . LEU A 1 145 ? -7.585 -6.505 29.251 1.00 88.12 145 LEU A N 1
ATOM 1164 C CA . LEU A 1 145 ? -7.479 -5.052 29.367 1.00 88.12 145 LEU A CA 1
ATOM 1165 C C . LEU A 1 145 ? -6.065 -4.573 29.021 1.00 88.12 145 LEU A C 1
ATOM 1167 O O . LEU A 1 145 ? -5.915 -3.637 28.234 1.00 88.12 145 LEU A O 1
ATOM 1171 N N . THR A 1 146 ? -5.031 -5.233 29.554 1.00 85.56 146 THR A N 1
ATOM 1172 C CA . THR A 1 146 ? -3.627 -4.898 29.275 1.00 85.56 146 THR A CA 1
ATOM 1173 C C . THR A 1 146 ? -3.330 -5.031 27.786 1.00 85.56 146 THR A C 1
ATOM 1175 O O . THR A 1 146 ? -2.829 -4.094 27.162 1.00 85.56 146 THR A O 1
ATOM 1178 N N . ARG A 1 147 ? -3.692 -6.167 27.179 1.00 88.19 147 ARG A N 1
ATOM 1179 C CA . ARG A 1 147 ? -3.443 -6.417 25.751 1.00 88.19 147 ARG A CA 1
ATOM 1180 C C . ARG A 1 147 ? -4.247 -5.501 24.840 1.00 88.19 147 ARG A C 1
ATOM 1182 O O . ARG A 1 147 ? -3.726 -5.052 23.819 1.00 88.19 147 ARG A O 1
ATOM 1189 N N . PHE A 1 148 ? -5.488 -5.194 25.202 1.00 90.88 148 PHE A N 1
ATOM 1190 C CA . PHE A 1 148 ? -6.317 -4.267 24.445 1.00 90.88 148 PHE A CA 1
ATOM 1191 C C . PHE A 1 148 ? -5.729 -2.855 24.497 1.00 90.88 148 PHE A C 1
ATOM 1193 O O . PHE A 1 148 ? -5.590 -2.224 23.453 1.00 90.88 148 PHE A O 1
ATOM 1200 N N . ALA A 1 149 ? -5.313 -2.380 25.675 1.00 87.50 149 ALA A N 1
ATOM 1201 C CA . ALA A 1 149 ? -4.685 -1.070 25.834 1.00 87.50 149 ALA A CA 1
ATOM 1202 C C . ALA A 1 149 ? -3.369 -0.950 25.040 1.00 87.50 149 ALA A C 1
ATOM 1204 O O . ALA A 1 149 ? -3.177 0.041 24.336 1.00 87.50 149 ALA A O 1
ATOM 1205 N N . GLU A 1 150 ? -2.508 -1.977 25.059 1.00 85.19 150 GLU A N 1
ATOM 1206 C CA . GLU A 1 150 ? -1.286 -2.030 24.235 1.00 85.19 150 GLU A CA 1
ATOM 1207 C C . GLU A 1 150 ? -1.593 -1.894 22.733 1.00 85.19 150 GLU A C 1
ATOM 1209 O O . GLU A 1 150 ? -0.895 -1.196 21.991 1.00 85.19 150 GLU A O 1
ATOM 1214 N N . MET A 1 151 ? -2.634 -2.579 22.255 1.00 86.88 151 MET A N 1
ATOM 1215 C CA . MET A 1 151 ? -3.025 -2.542 20.846 1.00 86.88 151 MET A CA 1
ATOM 1216 C C . MET A 1 151 ? -3.743 -1.239 20.473 1.00 86.88 151 MET A C 1
ATOM 1218 O O . MET A 1 151 ? -3.496 -0.703 19.389 1.00 86.88 151 MET A O 1
ATOM 1222 N N . ALA A 1 152 ? -4.554 -0.681 21.372 1.00 87.44 152 ALA A N 1
ATOM 1223 C CA . ALA A 1 152 ? -5.170 0.635 21.225 1.00 87.44 152 ALA A CA 1
ATOM 1224 C C . ALA A 1 152 ? -4.099 1.728 21.114 1.00 87.44 152 ALA A C 1
ATOM 1226 O O . ALA A 1 152 ? -4.157 2.559 20.212 1.00 87.44 152 ALA A O 1
ATOM 1227 N N . GLU A 1 153 ? -3.044 1.668 21.927 1.00 81.94 153 GLU A N 1
ATOM 1228 C CA . GLU A 1 153 ? -1.880 2.554 21.813 1.00 81.94 153 GLU A CA 1
ATOM 1229 C C . GLU A 1 153 ? -1.174 2.451 20.466 1.00 81.94 153 GLU A C 1
ATOM 1231 O O . GLU A 1 153 ? -0.815 3.468 19.865 1.00 81.94 153 GLU A O 1
ATOM 1236 N N . LYS A 1 154 ? -0.989 1.228 19.956 1.00 79.00 154 LYS A N 1
ATOM 1237 C CA . LYS A 1 154 ? -0.431 1.030 18.613 1.00 79.00 154 LYS A CA 1
ATOM 1238 C C . LYS A 1 154 ? -1.324 1.628 17.535 1.00 79.00 154 LYS A C 1
ATOM 1240 O O . LYS A 1 154 ? -0.786 2.063 16.525 1.00 79.00 154 LYS A O 1
ATOM 1245 N N . ASN A 1 155 ? -2.637 1.660 17.736 1.00 78.25 155 ASN A N 1
ATOM 1246 C CA . ASN A 1 155 ? -3.603 2.207 16.786 1.00 78.25 155 ASN A CA 1
ATOM 1247 C C . ASN A 1 155 ? -3.858 3.711 16.956 1.00 78.25 155 ASN A C 1
ATOM 1249 O O . ASN A 1 155 ? -4.358 4.343 16.028 1.00 78.25 155 ASN A O 1
ATOM 1253 N N . ASN A 1 156 ? -3.478 4.299 18.089 1.00 74.69 156 ASN A N 1
ATOM 1254 C CA . ASN A 1 156 ? -3.765 5.690 18.408 1.00 74.69 156 ASN A CA 1
ATOM 1255 C C . ASN A 1 156 ? -2.983 6.669 17.501 1.00 74.69 156 ASN A C 1
ATOM 1257 O O . ASN A 1 156 ? -1.761 6.563 17.336 1.00 74.69 156 ASN A O 1
ATOM 1261 N N . LYS A 1 157 ? -3.695 7.649 16.924 1.00 65.31 157 LYS A N 1
ATOM 1262 C CA . LYS A 1 157 ? -3.144 8.726 16.076 1.00 65.31 157 LYS A CA 1
ATOM 1263 C C . LYS A 1 157 ? -2.152 9.641 16.805 1.00 65.31 157 LYS A C 1
ATOM 1265 O O . LYS A 1 157 ? -1.238 10.187 16.190 1.00 65.31 157 LYS A O 1
ATOM 1270 N N . LEU A 1 158 ? -2.290 9.765 18.119 1.00 58.31 158 LEU A N 1
ATOM 1271 C CA . LEU A 1 158 ? -1.600 10.745 18.958 1.00 58.31 158 LEU A CA 1
ATOM 1272 C C . LEU A 1 158 ? -0.104 10.443 19.232 1.00 58.31 158 LEU A C 1
ATOM 1274 O O . LEU A 1 158 ? 0.623 11.239 19.829 1.00 58.31 158 LEU A O 1
ATOM 1278 N N . ARG A 1 159 ? 0.413 9.295 18.785 1.00 62.81 159 ARG A N 1
ATOM 1279 C CA . ARG A 1 159 ? 1.691 8.733 19.257 1.00 62.81 159 ARG A CA 1
ATOM 1280 C C . ARG A 1 159 ? 2.960 9.500 18.820 1.00 62.81 159 ARG A C 1
ATOM 1282 O O . ARG A 1 159 ? 3.097 9.865 17.647 1.00 62.81 159 ARG A O 1
ATOM 1289 N N . LYS A 1 160 ? 3.923 9.664 19.749 1.00 49.81 160 LYS A N 1
ATOM 1290 C CA . LYS A 1 160 ? 5.321 10.090 19.482 1.00 49.81 160 LYS A CA 1
ATOM 1291 C C . LYS A 1 160 ? 6.433 9.170 20.045 1.00 49.81 160 LYS A C 1
ATOM 1293 O O . LYS A 1 160 ? 7.527 9.252 19.511 1.00 49.81 160 LYS A O 1
ATOM 1298 N N . GLU A 1 161 ? 6.200 8.270 21.014 1.00 45.91 161 GLU A N 1
ATOM 1299 C CA . GLU A 1 161 ? 7.288 7.474 21.650 1.00 45.91 161 GLU A CA 1
ATOM 1300 C C . GLU A 1 161 ? 6.911 6.006 22.010 1.00 45.91 161 GLU A C 1
ATOM 1302 O O . GLU A 1 161 ? 5.833 5.515 21.638 1.00 45.91 161 GLU A O 1
ATOM 1307 N N . GLU A 1 162 ? 7.865 5.273 22.612 1.00 44.34 162 GLU A N 1
ATOM 1308 C CA . GLU A 1 162 ? 7.900 3.814 22.854 1.00 44.34 162 GLU A CA 1
ATOM 1309 C C . GLU A 1 162 ? 6.779 3.260 23.754 1.00 44.34 162 GLU A C 1
ATOM 1311 O O . GLU A 1 162 ? 6.185 3.960 24.567 1.00 44.34 162 GLU A O 1
ATOM 1316 N N . LEU A 1 163 ? 6.478 1.970 23.551 1.00 49.72 163 LEU A N 1
ATOM 1317 C CA . LEU A 1 163 ? 5.467 1.204 24.287 1.00 49.72 163 LEU A CA 1
ATOM 1318 C C . LEU A 1 163 ? 5.992 0.850 25.682 1.00 49.72 163 LEU A C 1
ATOM 1320 O O . LEU A 1 163 ? 7.001 0.153 25.779 1.00 49.72 163 LEU A O 1
ATOM 1324 N N . SER A 1 164 ? 5.276 1.239 26.737 1.00 49.97 164 SER A N 1
ATOM 1325 C CA . SER A 1 164 ? 5.429 0.618 28.056 1.00 49.97 164 SER A CA 1
ATOM 1326 C C . SER A 1 164 ? 4.258 -0.329 28.325 1.00 49.97 164 SER A C 1
ATOM 1328 O O . SER A 1 164 ? 3.183 -0.190 27.741 1.00 49.97 164 SER A O 1
ATOM 1330 N N . THR A 1 165 ? 4.492 -1.363 29.136 1.00 52.28 165 THR A N 1
ATOM 1331 C CA . THR A 1 165 ? 3.476 -2.387 29.425 1.00 52.28 165 THR A CA 1
ATOM 1332 C C . THR A 1 165 ? 2.505 -1.810 30.460 1.00 52.28 165 THR A C 1
ATOM 1334 O O . THR A 1 165 ? 2.949 -1.516 31.571 1.00 52.28 165 THR A O 1
ATOM 1337 N N . PRO A 1 166 ? 1.210 -1.623 30.149 1.00 56.12 166 PRO A N 1
ATOM 1338 C CA . PRO A 1 166 ? 0.289 -0.980 31.075 1.00 56.12 166 PRO A CA 1
ATOM 1339 C C . PRO A 1 166 ? 0.084 -1.835 32.333 1.00 56.12 166 PRO A C 1
ATOM 1341 O O . PRO A 1 166 ? -0.308 -3.000 32.259 1.00 56.12 166 PRO A O 1
ATOM 1344 N N . LEU A 1 167 ? 0.332 -1.242 33.504 1.00 53.16 167 LEU A N 1
ATOM 1345 C CA . LEU A 1 167 ? 0.073 -1.852 34.811 1.00 53.16 167 LEU A CA 1
ATOM 1346 C C . LEU A 1 167 ? -1.339 -1.479 35.268 1.00 53.16 167 LEU A C 1
ATOM 1348 O O . LEU A 1 167 ? -1.631 -0.306 35.500 1.00 53.16 167 LEU A O 1
ATOM 1352 N N . ILE A 1 168 ? -2.213 -2.470 35.414 1.00 62.53 168 ILE A N 1
ATOM 1353 C CA . ILE A 1 168 ? -3.609 -2.269 35.813 1.00 62.53 168 ILE A CA 1
ATOM 1354 C C . ILE A 1 168 ? -3.743 -2.424 37.334 1.00 62.53 168 ILE A C 1
ATOM 1356 O O . ILE A 1 168 ? -3.185 -3.350 37.916 1.00 62.53 168 ILE A O 1
ATOM 1360 N N . SER A 1 169 ? -4.432 -1.489 37.998 1.00 62.56 169 SER A N 1
ATOM 1361 C CA . SER A 1 169 ? -4.790 -1.606 39.422 1.00 62.56 169 SER A CA 1
ATOM 1362 C C . SER A 1 169 ? -6.108 -2.353 39.632 1.00 62.56 169 SER A C 1
ATOM 1364 O O . SER A 1 169 ? -6.913 -2.441 38.709 1.00 62.56 169 SER A O 1
ATOM 1366 N N . GLU A 1 170 ? -6.379 -2.758 40.878 1.00 64.75 170 GLU A N 1
ATOM 1367 C CA . GLU A 1 170 ? -7.693 -3.277 41.284 1.00 64.75 170 GLU A CA 1
ATOM 1368 C C . GLU A 1 170 ? -8.844 -2.333 40.872 1.00 64.75 170 GLU A C 1
ATOM 1370 O O . GLU A 1 170 ? -8.667 -1.103 40.907 1.00 64.75 170 GLU A O 1
ATOM 1375 N N . PRO A 1 171 ? -10.005 -2.889 40.468 1.00 80.06 171 PRO A N 1
ATOM 1376 C CA . PRO A 1 171 ? -11.140 -2.106 40.008 1.00 80.06 171 PRO A CA 1
ATOM 1377 C C . PRO A 1 171 ? -11.830 -1.341 41.138 1.00 80.06 171 PRO A C 1
ATOM 1379 O O . PRO A 1 171 ? -12.101 -1.874 42.213 1.00 80.06 171 PRO A O 1
ATOM 1382 N N . GLU A 1 172 ? -12.217 -0.104 40.846 1.00 82.19 172 GLU A N 1
ATOM 1383 C CA . GLU A 1 172 ? -13.095 0.704 41.690 1.00 82.19 172 GLU A CA 1
ATOM 1384 C C . GLU A 1 172 ? -14.521 0.677 41.120 1.00 82.19 172 GLU A C 1
ATOM 1386 O O . GLU A 1 172 ? -14.748 1.059 39.970 1.00 82.19 172 GLU A O 1
ATOM 1391 N N . ASN A 1 173 ? -15.497 0.218 41.910 1.00 82.12 173 ASN A N 1
ATOM 1392 C CA . ASN A 1 173 ? -16.903 0.209 41.495 1.00 82.12 173 ASN A CA 1
ATOM 1393 C C . ASN A 1 173 ? -17.476 1.631 41.504 1.00 82.12 173 ASN A C 1
ATOM 1395 O O . ASN A 1 173 ? -17.467 2.304 42.536 1.00 82.12 173 ASN A O 1
ATOM 1399 N N . ILE A 1 174 ? -18.047 2.058 40.378 1.00 81.75 174 ILE A N 1
ATOM 1400 C CA . ILE A 1 174 ? -18.695 3.363 40.230 1.00 81.75 174 ILE A CA 1
ATOM 1401 C C . ILE A 1 174 ? -20.203 3.163 40.121 1.00 81.75 174 ILE A C 1
ATOM 1403 O O . ILE A 1 174 ? -20.692 2.319 39.368 1.00 81.75 174 ILE A O 1
ATOM 1407 N N . LYS A 1 175 ? -20.965 3.962 40.872 1.00 71.88 175 LYS A N 1
ATOM 1408 C CA . LYS A 1 175 ? -22.426 3.964 40.774 1.00 71.88 175 LYS A CA 1
ATOM 1409 C C . LYS A 1 175 ? -22.847 4.660 39.480 1.00 71.88 175 LYS A C 1
ATOM 1411 O O . LYS A 1 175 ? -22.578 5.845 39.318 1.00 71.88 175 LYS A O 1
ATOM 1416 N N . SER A 1 176 ? -23.556 3.953 38.598 1.00 74.56 176 SER A N 1
ATOM 1417 C CA . SER A 1 176 ? -24.305 4.608 37.519 1.00 74.56 176 SER A CA 1
ATOM 1418 C C . SER A 1 176 ? -25.412 5.472 38.143 1.00 74.56 176 SER A C 1
ATOM 1420 O O . SER A 1 176 ? -26.193 4.939 38.939 1.00 74.56 176 SER A O 1
ATOM 1422 N N . PRO A 1 177 ? -25.531 6.769 37.790 1.00 64.44 177 PRO A N 1
ATOM 1423 C CA . PRO A 1 177 ? -26.545 7.666 38.352 1.00 64.44 177 PRO A CA 1
ATOM 1424 C C . PRO A 1 177 ? -27.986 7.167 38.174 1.00 64.44 177 PRO A C 1
ATOM 1426 O O . PRO A 1 177 ? -28.872 7.559 38.928 1.00 64.44 177 PRO A O 1
ATOM 1429 N N . GLN A 1 178 ? -28.222 6.307 37.180 1.00 67.94 178 GLN A N 1
ATOM 1430 C CA . GLN A 1 178 ? -29.549 5.830 36.782 1.00 67.94 178 GLN A CA 1
ATOM 1431 C C . GLN A 1 178 ? -29.683 4.299 36.836 1.00 67.94 178 GLN A C 1
ATOM 1433 O O . GLN A 1 178 ? -30.716 3.762 36.445 1.00 67.94 178 GLN A O 1
ATOM 1438 N N . GLY A 1 179 ? -28.649 3.577 37.290 1.00 75.44 179 GLY A N 1
ATOM 1439 C CA . GLY A 1 179 ? -28.632 2.109 37.263 1.00 75.44 179 GLY A CA 1
ATOM 1440 C C . GLY A 1 179 ? -28.692 1.520 35.848 1.00 75.44 179 GLY A C 1
ATOM 1441 O O . GLY A 1 179 ? -29.125 0.386 35.672 1.00 75.44 179 GLY A O 1
ATOM 1442 N N . THR A 1 180 ? -28.290 2.289 34.832 1.00 83.50 180 THR A N 1
ATOM 1443 C CA . THR A 1 180 ? -28.302 1.883 33.415 1.00 83.50 180 THR A CA 1
ATOM 1444 C C . THR A 1 180 ? -27.155 0.941 33.058 1.00 83.50 180 THR A C 1
ATOM 1446 O O . THR A 1 180 ? -27.226 0.249 32.045 1.00 83.50 180 THR A O 1
ATOM 1449 N N . ALA A 1 181 ? -26.110 0.913 33.887 1.00 88.25 181 ALA A N 1
ATOM 1450 C CA . ALA A 1 181 ? -24.896 0.141 33.683 1.00 88.25 181 ALA A CA 1
ATOM 1451 C C . ALA A 1 181 ? -24.203 -0.188 35.013 1.00 88.25 181 ALA A C 1
ATOM 1453 O O . ALA A 1 181 ? -24.231 0.613 35.951 1.00 88.25 181 ALA A O 1
ATOM 1454 N N . ASN A 1 182 ? -23.528 -1.335 35.070 1.00 88.31 182 ASN A N 1
ATOM 1455 C CA . ASN A 1 182 ? -22.538 -1.638 36.100 1.00 88.31 182 ASN A CA 1
ATOM 1456 C C . ASN A 1 182 ? -21.172 -1.150 35.606 1.00 88.31 182 ASN A C 1
ATOM 1458 O O . ASN A 1 182 ? -20.738 -1.573 34.535 1.00 88.31 182 ASN A O 1
ATOM 1462 N N . ILE A 1 183 ? -20.506 -0.269 36.358 1.00 90.12 183 ILE A N 1
ATOM 1463 C CA . ILE A 1 183 ? -19.264 0.390 35.929 1.00 90.12 183 ILE A CA 1
ATOM 1464 C C . ILE A 1 183 ? -18.129 0.042 36.894 1.00 90.12 183 ILE A C 1
ATOM 1466 O O . ILE A 1 183 ? -18.227 0.280 38.099 1.00 90.12 183 ILE A O 1
ATOM 1470 N N . GLN A 1 184 ? -17.026 -0.461 36.347 1.00 89.19 184 GLN A N 1
ATOM 1471 C CA . GLN A 1 184 ? -15.772 -0.695 37.057 1.00 89.19 184 GLN A CA 1
ATOM 1472 C C . GLN A 1 184 ? -14.667 0.145 36.430 1.00 89.19 184 GLN A C 1
ATOM 1474 O O . GLN A 1 184 ? -14.408 0.050 35.230 1.00 89.19 184 GLN A O 1
ATOM 1479 N N . LYS A 1 185 ? -13.999 0.962 37.239 1.00 88.81 185 LYS A N 1
ATOM 1480 C CA . LYS A 1 185 ? -12.874 1.786 36.805 1.00 88.81 185 LYS A CA 1
ATOM 1481 C C . LYS A 1 185 ? -11.557 1.099 37.114 1.00 88.81 185 LYS A C 1
ATOM 1483 O O . LYS A 1 185 ? -11.288 0.751 38.259 1.00 88.81 185 LYS A O 1
ATOM 1488 N N . TYR A 1 186 ? -10.706 1.013 36.106 1.00 84.50 186 TYR A N 1
ATOM 1489 C CA . TYR A 1 186 ? -9.348 0.503 36.198 1.00 84.50 186 TYR A CA 1
ATOM 1490 C C . TYR A 1 186 ? -8.367 1.658 35.984 1.00 84.50 186 TYR A C 1
ATOM 1492 O O . TYR A 1 186 ? -8.502 2.445 35.039 1.00 84.50 186 TYR A O 1
ATOM 1500 N N . LYS A 1 187 ? -7.363 1.782 36.861 1.00 71.19 187 LYS A N 1
ATOM 1501 C CA . LYS A 1 187 ? -6.257 2.721 36.633 1.00 71.19 187 LYS A CA 1
ATOM 1502 C C . LYS A 1 187 ? -5.185 2.014 35.824 1.00 71.19 187 LYS A C 1
ATOM 1504 O O . LYS A 1 187 ? -4.680 0.978 36.247 1.00 71.19 187 LYS A O 1
ATOM 1509 N N . ILE A 1 188 ? -4.814 2.618 34.702 1.00 70.19 188 ILE A N 1
ATOM 1510 C CA . ILE A 1 188 ? -3.659 2.205 33.914 1.00 70.19 188 ILE A CA 1
ATOM 1511 C C . ILE A 1 188 ? -2.482 3.064 34.373 1.00 70.19 188 ILE A C 1
ATOM 1513 O O . ILE A 1 188 ? -2.466 4.278 34.164 1.00 70.19 188 ILE A O 1
ATOM 1517 N N . LYS A 1 189 ? -1.523 2.452 35.067 1.00 59.28 189 LYS A N 1
ATOM 1518 C CA . LYS A 1 189 ? -0.267 3.102 35.438 1.00 59.28 189 LYS A CA 1
ATOM 1519 C C . LYS A 1 189 ? 0.640 3.156 34.203 1.00 59.28 189 LYS A C 1
ATOM 1521 O O . LYS A 1 189 ? 0.840 2.132 33.560 1.00 59.28 189 LYS A O 1
ATOM 1526 N N . GLU A 1 190 ? 1.196 4.351 33.975 1.00 59.41 190 GLU A N 1
ATOM 1527 C CA . GLU A 1 190 ? 2.256 4.746 33.024 1.00 59.41 190 GLU A CA 1
ATOM 1528 C C . GLU A 1 190 ? 1.852 5.515 31.749 1.00 59.41 190 GLU A C 1
ATOM 1530 O O . GLU A 1 190 ? 0.947 5.153 30.988 1.00 59.41 190 GLU A O 1
ATOM 1535 N N . GLY A 1 191 ? 2.625 6.584 31.509 1.00 60.19 191 GLY A N 1
ATOM 1536 C CA . GLY A 1 191 ? 2.538 7.476 30.356 1.00 60.19 191 GLY A CA 1
ATOM 1537 C C . GLY A 1 191 ? 1.467 8.563 30.477 1.00 60.19 191 GLY A C 1
ATOM 1538 O O . GLY A 1 191 ? 1.136 9.034 31.570 1.00 60.19 191 GLY A O 1
ATOM 1539 N N . ARG A 1 192 ? 0.941 8.955 29.312 1.00 63.03 192 ARG A N 1
ATOM 1540 C CA . ARG A 1 192 ? -0.188 9.877 29.136 1.00 63.03 192 ARG A CA 1
ATOM 1541 C C . ARG A 1 192 ? -1.398 9.485 29.980 1.00 63.03 192 ARG A C 1
ATOM 1543 O O . ARG A 1 192 ? -1.562 8.322 30.343 1.00 63.03 192 ARG A O 1
ATOM 1550 N N . TYR A 1 193 ? -2.275 10.447 30.261 1.00 69.62 193 TYR A N 1
ATOM 1551 C CA . TYR A 1 193 ? -3.475 10.195 31.058 1.00 69.62 193 TYR A CA 1
ATOM 1552 C C . TYR A 1 193 ? -4.387 9.167 30.374 1.00 69.62 193 TYR A C 1
ATOM 1554 O O . TYR A 1 193 ? -4.907 9.424 29.287 1.00 69.62 193 TYR A O 1
ATOM 1562 N N . LYS A 1 194 ? -4.581 8.017 31.027 1.00 81.00 194 LYS A N 1
ATOM 1563 C CA . LYS A 1 194 ? -5.417 6.911 30.552 1.00 81.00 194 LYS A CA 1
ATOM 1564 C C . LYS A 1 194 ? -6.403 6.501 31.633 1.00 81.00 194 LYS A C 1
ATOM 1566 O O . LYS A 1 194 ? -6.019 6.318 32.789 1.00 81.00 194 LYS A O 1
ATOM 1571 N N . GLU A 1 195 ? -7.654 6.301 31.249 1.00 86.12 195 GLU A N 1
ATOM 1572 C CA . GLU A 1 195 ? -8.655 5.693 32.121 1.00 86.12 195 GLU A CA 1
ATOM 1573 C C . GLU A 1 195 ? -9.439 4.633 31.371 1.00 86.12 195 GLU A C 1
ATOM 1575 O O . GLU A 1 195 ? -9.875 4.852 30.242 1.00 86.12 195 GLU A O 1
ATOM 1580 N N . ALA A 1 196 ? -9.623 3.491 32.021 1.00 89.38 196 ALA A N 1
ATOM 1581 C CA . ALA A 1 196 ? -10.297 2.350 31.444 1.00 89.38 196 ALA A CA 1
ATOM 1582 C C . ALA A 1 196 ? -11.515 2.002 32.297 1.00 89.38 196 ALA A C 1
ATOM 1584 O O . ALA A 1 196 ? -11.418 1.884 33.520 1.00 89.38 196 ALA A O 1
ATOM 1585 N N . TYR A 1 197 ? -12.664 1.865 31.648 1.00 91.81 197 TYR A N 1
ATOM 1586 C CA . TYR A 1 197 ? -13.937 1.583 32.290 1.00 91.81 197 TYR A CA 1
ATOM 1587 C C . TYR A 1 197 ? -14.520 0.315 31.696 1.00 91.81 197 TYR A C 1
ATOM 1589 O O . TYR A 1 197 ? -14.850 0.284 30.512 1.00 91.81 197 TYR A O 1
ATOM 1597 N N . LEU A 1 198 ? -14.650 -0.724 32.512 1.00 91.31 198 LEU A N 1
ATOM 1598 C CA . LEU A 1 198 ? -15.408 -1.907 32.142 1.00 91.31 198 LEU A CA 1
ATOM 1599 C C . LEU A 1 198 ? -16.870 -1.656 32.494 1.00 91.31 198 LEU A C 1
ATOM 1601 O O . LEU A 1 198 ? -17.200 -1.353 33.644 1.00 91.31 198 LEU A O 1
ATOM 1605 N N . VAL A 1 199 ? -17.733 -1.743 31.493 1.00 92.12 199 VAL A N 1
ATOM 1606 C CA . VAL A 1 199 ? -19.145 -1.402 31.599 1.00 92.12 199 VAL A CA 1
ATOM 1607 C C . VAL A 1 199 ? -19.969 -2.603 31.161 1.00 92.12 199 VAL A C 1
ATOM 1609 O O . VAL A 1 199 ? -19.772 -3.123 30.065 1.00 92.12 199 VAL A O 1
ATOM 1612 N N . SER A 1 200 ? -20.887 -3.056 32.012 1.00 90.75 200 SER A N 1
ATOM 1613 C CA . SER A 1 200 ? -21.746 -4.211 31.721 1.00 90.75 200 SER A CA 1
ATOM 1614 C C . SER A 1 200 ? -23.223 -3.902 31.918 1.00 90.75 200 SER A C 1
ATOM 1616 O O . SER A 1 200 ? -23.601 -3.071 32.754 1.00 90.75 200 SER A O 1
ATOM 1618 N N . ASN A 1 201 ? -24.066 -4.568 31.129 1.00 90.38 201 ASN A N 1
ATOM 1619 C CA . ASN A 1 201 ? -25.510 -4.434 31.238 1.00 90.38 201 ASN A CA 1
ATOM 1620 C C . ASN A 1 201 ? -25.990 -5.086 32.551 1.00 90.38 201 ASN A C 1
ATOM 1622 O O . ASN A 1 201 ? -25.736 -6.270 32.776 1.00 90.38 201 ASN A O 1
ATOM 1626 N N . PRO A 1 202 ? -26.731 -4.369 33.418 1.00 86.12 202 PRO A N 1
ATOM 1627 C CA . PRO A 1 202 ? -27.230 -4.928 34.673 1.00 86.12 202 PRO A CA 1
ATOM 1628 C C . PRO A 1 202 ? -28.203 -6.098 34.488 1.00 86.12 202 PRO A C 1
ATOM 1630 O O . PRO A 1 202 ? -28.413 -6.868 35.421 1.00 86.12 202 PRO A O 1
ATOM 1633 N N . LYS A 1 203 ? -28.818 -6.214 33.304 1.00 86.25 203 LYS A N 1
ATOM 1634 C CA . LYS A 1 203 ? -29.780 -7.268 32.953 1.00 86.25 203 LYS A CA 1
ATOM 1635 C C . LYS A 1 203 ? -29.160 -8.424 32.169 1.00 86.25 203 LYS A C 1
ATOM 1637 O O . LYS A 1 203 ? -29.781 -9.477 32.087 1.00 86.25 203 LYS A O 1
ATOM 1642 N N . ASP A 1 204 ? -27.982 -8.218 31.588 1.00 84.88 204 ASP A N 1
ATOM 1643 C CA . ASP A 1 204 ? -27.278 -9.209 30.776 1.00 84.88 204 ASP A CA 1
ATOM 1644 C C . ASP A 1 204 ? -25.767 -9.049 30.963 1.00 84.88 204 ASP A C 1
ATOM 1646 O O . ASP A 1 204 ? -25.113 -8.237 30.309 1.00 84.88 204 ASP A O 1
ATOM 1650 N N . SER A 1 205 ? -25.195 -9.834 31.871 1.00 76.62 205 SER A N 1
ATOM 1651 C CA . SER A 1 205 ? -23.767 -9.765 32.173 1.00 76.62 205 SER A CA 1
ATOM 1652 C C . SER A 1 205 ? -22.869 -10.213 31.015 1.00 76.62 205 SER A C 1
ATOM 1654 O O . SER A 1 205 ? -21.671 -9.929 31.060 1.00 76.62 205 SER A O 1
ATOM 1656 N N . ALA A 1 206 ? -23.409 -10.869 29.978 1.00 79.56 206 ALA A N 1
ATOM 1657 C CA . ALA A 1 206 ? -22.654 -11.183 28.765 1.00 79.56 206 ALA A CA 1
ATOM 1658 C C . ALA A 1 206 ? -22.409 -9.934 27.902 1.00 79.56 206 ALA A C 1
ATOM 1660 O O . ALA A 1 206 ? -21.433 -9.877 27.153 1.00 79.56 206 ALA A O 1
ATOM 1661 N N . GLN A 1 207 ? -23.251 -8.904 28.030 1.00 86.75 207 GLN A N 1
ATOM 1662 C CA . GLN A 1 207 ? -23.064 -7.629 27.352 1.00 86.75 207 GLN A CA 1
ATOM 1663 C C . GLN A 1 207 ? -22.098 -6.754 28.160 1.00 86.75 207 GLN A C 1
ATOM 1665 O O . GLN A 1 207 ? -22.500 -5.954 29.010 1.00 86.75 207 GLN A O 1
ATOM 1670 N N . CYS A 1 208 ? -20.805 -6.942 27.896 1.00 89.38 208 CYS A N 1
ATOM 1671 C CA . CYS A 1 208 ? -19.707 -6.290 28.600 1.00 89.38 208 CYS A CA 1
ATOM 1672 C C . CYS A 1 208 ? -18.732 -5.627 27.615 1.00 89.38 208 CYS A C 1
ATOM 1674 O O . CYS A 1 208 ? -18.253 -6.254 26.665 1.00 89.38 208 CYS A O 1
ATOM 1676 N N . VAL A 1 209 ? -18.434 -4.349 27.843 1.00 92.38 209 VAL A N 1
ATOM 1677 C CA . VAL A 1 209 ? -17.555 -3.541 26.991 1.00 92.38 209 VAL A CA 1
ATOM 1678 C C . VAL A 1 209 ? -16.520 -2.794 27.820 1.00 92.38 209 VAL A C 1
ATOM 1680 O O . VAL A 1 209 ? -16.797 -2.321 28.920 1.00 92.38 209 VAL A O 1
ATOM 1683 N N . LEU A 1 210 ? -15.325 -2.643 27.267 1.00 93.31 210 LEU A N 1
ATOM 1684 C CA . LEU A 1 210 ? -14.331 -1.693 27.736 1.00 93.31 210 LEU A CA 1
ATOM 1685 C C . LEU A 1 210 ? -14.524 -0.359 27.019 1.00 93.31 210 LEU A C 1
ATOM 1687 O O . LEU A 1 210 ? -14.597 -0.337 25.793 1.00 93.31 210 LEU A O 1
ATOM 1691 N N . ILE A 1 211 ? -14.485 0.744 27.764 1.00 94.25 211 ILE A N 1
ATOM 1692 C CA . ILE A 1 211 ? -14.271 2.089 27.229 1.00 94.25 211 ILE A CA 1
ATOM 1693 C C . ILE A 1 211 ? -12.929 2.613 27.746 1.00 94.25 211 ILE A C 1
ATOM 1695 O O . ILE A 1 211 ? -12.741 2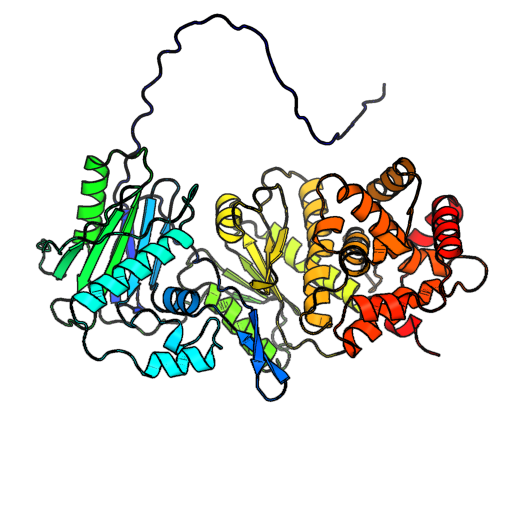.792 28.951 1.00 94.25 211 ILE A O 1
ATOM 1699 N N . LEU A 1 212 ? -11.988 2.838 26.833 1.00 92.69 212 LEU A N 1
ATOM 1700 C CA . LEU A 1 212 ? -10.643 3.333 27.111 1.00 92.69 212 LEU A CA 1
ATOM 1701 C C . LEU A 1 212 ? -10.501 4.772 26.618 1.00 92.69 212 LEU A C 1
ATOM 1703 O O . LEU A 1 212 ? -10.563 5.032 25.417 1.00 92.69 212 LEU A O 1
ATOM 1707 N N . TYR A 1 213 ? -10.241 5.685 27.548 1.00 91.25 213 TYR A N 1
ATOM 1708 C CA . TYR A 1 213 ? -9.955 7.090 27.280 1.00 91.25 213 TYR A CA 1
ATOM 1709 C C . TYR A 1 213 ? -8.457 7.344 27.352 1.00 91.25 213 TYR A C 1
ATOM 1711 O O . TYR A 1 213 ? -7.793 6.904 28.292 1.00 91.25 213 TYR A O 1
ATOM 1719 N N . MET A 1 214 ? -7.936 8.093 26.387 1.00 87.94 214 MET A N 1
ATOM 1720 C CA . MET A 1 214 ? -6.532 8.493 26.322 1.00 87.94 214 MET A CA 1
ATOM 1721 C C . MET A 1 214 ? -6.459 9.988 26.011 1.00 87.94 214 MET A C 1
ATOM 1723 O O . MET A 1 214 ? -7.066 10.417 25.033 1.00 87.94 214 MET A O 1
ATOM 1727 N N . LEU A 1 215 ? -5.734 10.766 26.817 1.00 84.19 215 LEU A N 1
ATOM 1728 C CA . LEU A 1 215 ? -5.567 12.217 26.632 1.00 84.19 215 LEU A CA 1
ATOM 1729 C C . LEU A 1 215 ? -4.106 12.584 26.360 1.00 84.19 215 LEU A C 1
ATOM 1731 O O . LEU A 1 215 ? -3.200 11.850 26.754 1.00 84.19 215 LEU A O 1
ATOM 1735 N N . GLU A 1 216 ? -3.870 13.737 25.742 1.00 76.00 216 GLU A N 1
ATOM 1736 C CA . GLU A 1 216 ? -2.532 14.324 25.611 1.00 76.00 216 GLU A CA 1
ATOM 1737 C C . GLU A 1 216 ? -1.970 14.877 26.937 1.00 76.00 216 GLU A C 1
ATOM 1739 O O . GLU A 1 216 ? -2.693 15.201 27.882 1.00 76.00 216 GLU A O 1
ATOM 1744 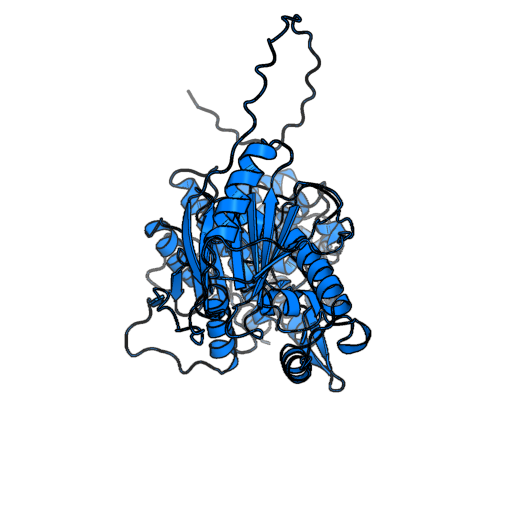N N . ASP A 1 217 ? -0.641 14.998 27.023 1.00 68.94 217 ASP A N 1
ATOM 1745 C CA . ASP A 1 217 ? 0.051 15.405 28.261 1.00 68.94 217 ASP A CA 1
ATOM 1746 C C . ASP A 1 217 ? -0.241 16.856 28.689 1.00 68.94 217 ASP A C 1
ATOM 1748 O O . ASP A 1 217 ? -0.124 17.197 29.869 1.00 68.94 217 ASP A O 1
ATOM 1752 N N . MET A 1 218 ? -0.659 17.702 27.744 1.00 61.97 218 MET A N 1
ATOM 1753 C CA . MET A 1 218 ? -0.918 19.132 27.955 1.00 61.97 218 MET A CA 1
ATOM 1754 C C . MET A 1 218 ? -2.338 19.447 28.462 1.00 61.97 218 MET A C 1
ATOM 1756 O O . MET A 1 218 ? -2.655 20.615 28.706 1.00 61.97 218 MET A O 1
ATOM 1760 N N . SER A 1 219 ? -3.200 18.441 28.639 1.00 66.81 219 SER A N 1
ATOM 1761 C CA . SER A 1 219 ? -4.603 18.641 29.021 1.00 66.81 219 SER A CA 1
ATOM 1762 C C . SER A 1 219 ? -4.795 19.010 30.504 1.00 66.81 219 SER A C 1
ATOM 1764 O O . SER A 1 219 ? -4.058 18.569 31.396 1.00 66.81 219 SER A O 1
ATOM 1766 N N . ASP A 1 220 ? -5.843 19.784 30.806 1.00 78.75 220 ASP A N 1
ATOM 1767 C CA . ASP A 1 220 ? -6.296 20.044 32.183 1.00 78.75 220 ASP A CA 1
ATOM 1768 C C . ASP A 1 220 ? -6.975 18.790 32.761 1.00 78.75 220 ASP A C 1
ATOM 1770 O O . ASP A 1 220 ? -8.180 18.572 32.604 1.00 78.75 220 ASP A O 1
ATOM 1774 N N . LYS A 1 221 ? -6.178 17.933 33.412 1.00 75.69 221 LYS A N 1
ATOM 1775 C CA . LYS A 1 221 ? -6.594 16.599 33.877 1.00 75.69 221 LYS A CA 1
ATOM 1776 C C . LYS A 1 221 ? -7.872 16.610 34.716 1.00 75.69 221 LYS A C 1
ATOM 1778 O O . LYS A 1 221 ? -8.672 15.691 34.578 1.00 75.69 221 LYS A O 1
ATOM 1783 N N . ASP A 1 222 ? -8.098 17.615 35.558 1.00 79.38 222 ASP A N 1
ATOM 1784 C CA . ASP A 1 222 ? -9.266 17.624 36.446 1.00 79.38 222 ASP A CA 1
ATOM 1785 C C . ASP A 1 222 ? -10.556 17.990 35.710 1.00 79.38 222 ASP A C 1
ATOM 1787 O O . ASP A 1 222 ? -11.601 17.376 35.942 1.00 79.38 222 ASP A O 1
ATOM 1791 N N . LYS A 1 223 ? -10.490 18.912 34.745 1.00 79.19 223 LYS A N 1
ATOM 1792 C CA . LYS A 1 223 ? -11.638 19.183 33.869 1.00 79.19 223 LYS A CA 1
ATOM 1793 C C . LYS A 1 223 ? -11.898 18.027 32.906 1.00 79.19 223 LYS A C 1
ATOM 1795 O O . LYS A 1 223 ? -13.053 17.671 32.682 1.00 79.19 223 LYS A O 1
ATOM 1800 N N . CYS A 1 224 ? -10.843 17.392 32.399 1.00 83.06 224 CYS A N 1
ATOM 1801 C CA . CYS A 1 224 ? -10.975 16.241 31.510 1.00 83.06 224 CYS A CA 1
ATOM 1802 C C . CYS A 1 224 ? -11.562 15.018 32.231 1.00 83.06 224 CYS A C 1
ATOM 1804 O O . CYS A 1 224 ? -12.415 14.338 31.666 1.00 83.06 224 CYS A O 1
ATOM 1806 N N . LYS A 1 225 ? -11.203 14.783 33.503 1.00 84.69 225 LYS A N 1
ATOM 1807 C CA . LYS A 1 225 ? -11.856 13.777 34.364 1.00 84.69 225 LYS A CA 1
ATOM 1808 C C . LYS A 1 225 ? -13.362 13.968 34.425 1.00 84.69 225 LYS A C 1
ATOM 1810 O O . LYS A 1 225 ? -14.096 12.998 34.301 1.00 84.69 225 LYS A O 1
ATOM 1815 N N . LYS A 1 226 ? -13.826 15.212 34.583 1.00 87.62 226 LYS A N 1
ATOM 1816 C CA . LYS A 1 226 ? -15.261 15.512 34.613 1.00 87.62 226 LYS A CA 1
ATOM 1817 C C . LYS A 1 226 ? -15.944 15.112 33.303 1.00 87.62 226 LYS A C 1
ATOM 1819 O O . LYS A 1 226 ? -17.001 14.492 33.349 1.00 87.62 226 LYS A O 1
ATOM 1824 N N . ALA A 1 227 ? -15.339 15.426 32.157 1.00 89.31 227 ALA A N 1
ATOM 1825 C CA . ALA A 1 227 ? -15.872 15.032 30.852 1.00 89.31 227 ALA A CA 1
ATOM 1826 C C . ALA A 1 227 ? -15.890 13.502 30.670 1.00 89.31 227 ALA A C 1
ATOM 1828 O O . ALA A 1 227 ? -16.888 12.960 30.197 1.00 89.31 227 ALA A O 1
ATOM 1829 N N . ILE A 1 228 ? -14.833 12.801 31.100 1.00 91.06 228 ILE A N 1
ATOM 1830 C CA . ILE A 1 228 ? -14.772 11.330 31.095 1.00 91.06 228 ILE A CA 1
ATOM 1831 C C . ILE A 1 228 ? -15.882 10.738 31.971 1.00 91.06 228 ILE A C 1
ATOM 1833 O O . ILE A 1 228 ? -16.627 9.879 31.506 1.00 91.06 228 ILE A O 1
ATOM 1837 N N . SER A 1 229 ? -16.044 11.221 33.207 1.00 89.44 229 SER A N 1
ATOM 1838 C CA . SER A 1 229 ? -17.116 10.775 34.105 1.00 89.44 229 SER A CA 1
ATOM 1839 C C . SER A 1 229 ? -18.491 10.951 33.466 1.00 89.44 229 SER A C 1
ATOM 1841 O O . SER A 1 229 ? -19.252 9.994 33.403 1.00 89.44 229 SER A O 1
ATOM 1843 N N . GLN A 1 230 ? -18.783 12.126 32.902 1.00 90.62 230 GLN A N 1
ATOM 1844 C CA . GLN A 1 230 ? -20.064 12.387 32.234 1.00 90.62 230 GLN A CA 1
ATOM 1845 C C . GLN A 1 230 ? -20.299 11.486 31.011 1.00 90.62 230 GLN A C 1
ATOM 1847 O O . GLN A 1 230 ? -21.430 11.080 30.748 1.00 90.62 230 GLN A O 1
ATOM 1852 N N . SER A 1 231 ? -19.240 11.167 30.266 1.00 93.06 231 SER A N 1
ATOM 1853 C CA . SER A 1 231 ? -19.294 10.240 29.134 1.00 93.06 231 SER A CA 1
ATOM 1854 C C . SER A 1 231 ? -19.634 8.819 29.595 1.00 93.06 231 SER A C 1
ATOM 1856 O O . SER A 1 231 ? -20.607 8.235 29.119 1.00 93.06 231 SER A O 1
ATOM 1858 N N . VAL A 1 232 ? -18.929 8.290 30.597 1.00 91.88 232 VAL A N 1
ATOM 1859 C CA . VAL A 1 232 ? -19.182 6.944 31.145 1.00 91.88 232 VAL A CA 1
ATOM 1860 C C . VAL A 1 232 ? -20.552 6.848 31.824 1.00 91.88 232 VAL A C 1
ATOM 1862 O O . VAL A 1 232 ? -21.257 5.855 31.663 1.00 91.88 232 VAL A O 1
ATOM 1865 N N . GLU A 1 233 ? -20.974 7.884 32.548 1.00 90.62 233 GLU A N 1
ATOM 1866 C CA . GLU A 1 233 ? -22.288 7.938 33.204 1.00 90.62 233 GLU A CA 1
ATOM 1867 C C . GLU A 1 233 ? -23.456 7.962 32.207 1.00 90.62 233 GLU A C 1
ATOM 1869 O O . GLU A 1 233 ? -24.565 7.561 32.556 1.00 90.62 233 GLU A O 1
ATOM 1874 N N . SER A 1 234 ? -23.215 8.397 30.966 1.00 92.31 234 SER A N 1
ATOM 1875 C CA . SER A 1 234 ? -24.222 8.400 29.897 1.00 92.31 234 SER A CA 1
ATOM 1876 C C . SER A 1 234 ? -24.439 7.034 29.237 1.00 92.31 234 SER A C 1
ATOM 1878 O O . SER A 1 234 ? -25.308 6.908 28.370 1.00 92.31 234 SER A O 1
ATOM 1880 N N . VAL A 1 235 ? -23.658 6.017 29.622 1.00 93.44 235 VAL A N 1
ATOM 1881 C CA . VAL A 1 235 ? -23.757 4.682 29.033 1.00 93.44 235 VAL A CA 1
ATOM 1882 C C . VAL A 1 235 ? -25.137 4.078 29.290 1.00 93.44 235 VAL A C 1
ATOM 1884 O O . VAL A 1 235 ? -25.646 4.028 30.415 1.00 93.44 235 VAL A O 1
ATOM 1887 N N . SER A 1 236 ? -25.727 3.567 28.216 1.00 91.88 236 SER A N 1
ATOM 1888 C CA . SER A 1 236 ? -26.961 2.794 28.232 1.00 91.88 236 SER A CA 1
ATOM 1889 C C . SER A 1 236 ? -26.856 1.615 27.272 1.00 91.88 236 SER A C 1
ATOM 1891 O O . SER A 1 236 ? -26.191 1.692 26.237 1.00 91.88 236 SER A O 1
ATOM 1893 N N . PHE A 1 237 ? -27.522 0.520 27.631 1.00 91.69 237 PHE A N 1
ATOM 1894 C CA . PHE A 1 237 ? -27.564 -0.691 26.824 1.00 91.69 237 PHE A CA 1
ATOM 1895 C C . PHE A 1 237 ? -28.922 -0.869 26.152 1.00 91.69 237 PHE A C 1
ATOM 1897 O O . PHE A 1 237 ? -29.974 -0.567 26.722 1.00 91.69 237 PHE A O 1
ATOM 1904 N N . PHE A 1 238 ? -28.888 -1.406 24.942 1.00 90.19 238 PHE A N 1
ATOM 1905 C CA . PHE A 1 238 ? -30.042 -1.846 24.173 1.00 90.19 238 PHE A CA 1
ATOM 1906 C C . PHE A 1 238 ? -29.752 -3.223 23.553 1.00 90.19 238 PHE A C 1
ATOM 1908 O O . PHE A 1 238 ? -28.596 -3.649 23.536 1.00 90.19 238 PHE A O 1
ATOM 1915 N N . PRO A 1 239 ? -30.776 -3.959 23.077 1.00 86.12 239 PRO A N 1
ATOM 1916 C CA . PRO A 1 239 ? -30.561 -5.256 22.444 1.00 86.12 239 PRO A CA 1
ATOM 1917 C C . PRO A 1 239 ? -29.600 -5.135 21.251 1.00 86.12 239 PRO A C 1
ATOM 1919 O O . PRO A 1 239 ? -29.894 -4.344 20.346 1.00 86.12 239 PRO A O 1
ATOM 1922 N N . PRO A 1 240 ? -28.488 -5.896 21.225 1.00 83.38 240 PRO A N 1
ATOM 1923 C CA . PRO A 1 240 ? -27.562 -5.876 20.106 1.00 83.38 240 PRO A CA 1
ATOM 1924 C C . PRO A 1 240 ? -28.280 -6.234 18.812 1.00 83.38 240 PRO A C 1
ATOM 1926 O O . PRO A 1 240 ? -29.117 -7.143 18.774 1.00 83.38 240 PRO A O 1
ATOM 1929 N N . ARG A 1 241 ? -27.944 -5.530 17.738 1.00 77.81 241 ARG A N 1
ATOM 1930 C CA . ARG A 1 241 ? -28.388 -5.892 16.397 1.00 77.81 241 ARG A CA 1
ATOM 1931 C C . ARG A 1 241 ? -27.181 -6.432 15.645 1.00 77.81 241 ARG A C 1
ATOM 1933 O O . ARG A 1 241 ? -26.132 -5.789 15.693 1.00 77.81 241 ARG A O 1
ATOM 1940 N N . PRO A 1 242 ? -27.307 -7.575 14.937 1.00 62.53 242 PRO A N 1
ATOM 1941 C CA . PRO A 1 242 ? -26.280 -7.964 13.980 1.00 62.53 242 PRO A CA 1
ATOM 1942 C C . PRO A 1 242 ? -26.046 -6.756 13.098 1.00 62.53 242 PRO A C 1
ATOM 1944 O O . PRO A 1 242 ? -27.047 -6.134 12.729 1.00 62.53 242 PRO A O 1
ATOM 1947 N N . ALA A 1 243 ? -24.782 -6.428 12.817 1.00 52.19 243 ALA A N 1
ATOM 1948 C CA . ALA A 1 243 ? -24.410 -5.316 11.960 1.00 52.19 243 ALA A CA 1
ATOM 1949 C C . ALA A 1 243 ? -25.380 -5.277 10.782 1.00 52.19 243 ALA A C 1
ATOM 1951 O O . ALA A 1 243 ? -25.299 -6.075 9.841 1.00 52.19 243 ALA A O 1
ATOM 1952 N N . GLY A 1 244 ? -26.380 -4.393 10.862 1.00 42.41 244 GLY A N 1
ATOM 1953 C CA . GLY A 1 244 ? -27.160 -4.087 9.692 1.00 42.41 244 GLY A CA 1
ATOM 1954 C C . GLY A 1 244 ? -26.100 -3.633 8.715 1.00 42.41 244 GLY A C 1
ATOM 1955 O O . GLY A 1 244 ? -25.228 -2.860 9.107 1.00 42.41 244 GLY A O 1
ATOM 1956 N N . LYS A 1 245 ? -26.109 -4.141 7.482 1.00 40.12 245 LYS A N 1
ATOM 1957 C CA . LYS A 1 245 ? -25.365 -3.496 6.405 1.00 40.12 245 LYS A CA 1
ATOM 1958 C C . LYS A 1 245 ? -25.898 -2.068 6.366 1.00 40.12 245 LYS A C 1
ATOM 1960 O O . LYS A 1 245 ? -26.866 -1.808 5.648 1.00 40.12 245 LYS A O 1
ATOM 1965 N N . THR A 1 246 ? -25.355 -1.160 7.184 1.00 41.09 246 THR A N 1
ATOM 1966 C CA . THR A 1 246 ? -25.600 0.267 7.091 1.00 41.09 246 THR A CA 1
ATOM 1967 C C . THR A 1 246 ? -25.305 0.500 5.636 1.00 41.09 246 THR A C 1
ATOM 1969 O O . THR A 1 246 ? -24.235 0.103 5.164 1.00 41.09 246 THR A O 1
ATOM 1972 N N . LYS A 1 247 ? -26.316 0.923 4.873 1.00 39.69 247 LYS A N 1
ATOM 1973 C CA . LYS A 1 247 ? -26.180 1.116 3.433 1.00 39.69 247 LYS A CA 1
ATOM 1974 C C . LYS A 1 247 ? -25.138 2.213 3.252 1.00 39.69 247 LYS A C 1
ATOM 1976 O O . LYS A 1 247 ? -25.490 3.379 3.110 1.00 39.69 247 LYS A O 1
ATOM 1981 N N . LYS A 1 248 ? -23.857 1.845 3.290 1.00 56.12 248 LYS A N 1
ATOM 1982 C CA . LYS A 1 248 ? -22.753 2.725 2.955 1.00 56.12 248 LYS A CA 1
ATOM 1983 C C . LYS A 1 248 ? -23.043 3.152 1.538 1.00 56.12 248 LYS A C 1
ATOM 1985 O O . LYS A 1 248 ? -23.306 2.300 0.680 1.00 56.12 248 LYS A O 1
ATOM 1990 N N . GLN A 1 249 ? -23.116 4.461 1.333 1.00 55.47 249 GLN A N 1
ATOM 1991 C CA . GLN A 1 249 ? -23.515 5.024 0.055 1.00 55.47 249 GLN A CA 1
ATOM 1992 C C . GLN A 1 249 ? -22.488 4.599 -0.998 1.00 55.47 249 GLN A C 1
ATOM 1994 O O . GLN A 1 249 ? -21.391 5.141 -1.084 1.00 55.47 249 GLN A O 1
ATOM 1999 N N . GLY A 1 250 ? -22.841 3.565 -1.757 1.00 57.53 250 GLY A N 1
ATOM 2000 C CA . GLY A 1 250 ? -22.062 3.055 -2.868 1.00 57.53 250 GLY A CA 1
ATOM 2001 C C . GLY A 1 250 ? -22.535 3.708 -4.154 1.00 57.53 250 GLY A C 1
ATOM 2002 O O . GLY A 1 250 ? -23.731 3.715 -4.446 1.00 57.53 250 GLY A O 1
ATOM 2003 N N . SER A 1 251 ? -21.604 4.233 -4.944 1.00 67.75 251 SER A N 1
ATOM 2004 C CA . SER A 1 251 ? -21.891 4.658 -6.317 1.00 67.75 251 SER A CA 1
ATOM 2005 C C . SER A 1 251 ? -21.049 3.846 -7.293 1.00 67.75 251 SER A C 1
ATOM 2007 O O . SER A 1 251 ? -19.819 3.882 -7.264 1.00 67.75 251 SER A O 1
ATOM 2009 N N . SER A 1 252 ? -21.712 3.089 -8.164 1.00 61.72 252 SER A N 1
ATOM 2010 C CA . SER A 1 252 ? -21.042 2.334 -9.221 1.00 61.72 252 SER A CA 1
ATOM 2011 C C . SER A 1 252 ? -21.104 3.127 -10.520 1.00 61.72 252 SER A C 1
ATOM 2013 O O . SER A 1 252 ? -22.172 3.600 -10.907 1.00 61.72 252 SER A O 1
ATOM 2015 N N . SER A 1 253 ? -19.963 3.283 -11.192 1.00 58.75 253 SER A N 1
ATOM 2016 C CA . SER A 1 253 ? -19.911 3.851 -12.548 1.00 58.75 253 SER A CA 1
ATOM 2017 C C . SER A 1 253 ? -20.206 2.811 -13.641 1.00 58.75 253 SER A C 1
ATOM 2019 O O . SER A 1 253 ? -20.268 3.147 -14.824 1.00 58.75 253 SER A O 1
ATOM 2021 N N . LEU A 1 254 ? -20.429 1.548 -13.254 1.00 59.56 254 LEU A N 1
ATOM 2022 C CA . LEU A 1 254 ? -20.791 0.466 -14.162 1.00 59.56 254 LEU A CA 1
ATOM 2023 C C . LEU A 1 254 ? -22.215 0.664 -14.695 1.00 59.56 254 LEU A C 1
ATOM 2025 O O . LEU A 1 254 ? -23.162 0.875 -13.937 1.00 59.56 254 LEU A O 1
ATOM 2029 N N . LYS A 1 255 ? -22.381 0.551 -16.018 1.00 49.19 255 LYS A N 1
ATOM 2030 C CA . LYS A 1 255 ? -23.707 0.593 -16.649 1.00 49.19 255 LYS A CA 1
ATOM 2031 C C . LYS A 1 255 ? -24.585 -0.550 -16.100 1.00 49.19 255 LYS A C 1
ATOM 2033 O O . LYS A 1 255 ? -24.104 -1.689 -16.048 1.00 49.19 255 LYS A O 1
ATOM 2038 N N . PRO A 1 256 ? -25.860 -0.297 -15.742 1.00 36.28 256 PRO A N 1
ATOM 2039 C CA . PRO A 1 256 ? -26.789 -1.353 -15.343 1.00 36.28 256 PRO A CA 1
ATOM 2040 C C . PRO A 1 256 ? -26.852 -2.432 -16.436 1.00 36.28 256 PRO A C 1
ATOM 2042 O O . PRO A 1 256 ? -27.094 -2.112 -17.596 1.00 36.28 256 PRO A O 1
ATOM 2045 N N . GLY A 1 257 ? -26.562 -3.692 -16.088 1.00 43.97 257 GLY A N 1
ATOM 2046 C CA . GLY A 1 257 ? -26.549 -4.827 -17.027 1.00 43.97 257 GLY A CA 1
ATOM 2047 C C . GLY A 1 257 ? -25.169 -5.301 -17.512 1.00 43.97 257 GLY A C 1
ATOM 2048 O O . GLY A 1 257 ? -25.096 -6.327 -18.177 1.00 43.97 257 GLY A O 1
ATOM 2049 N N . LYS A 1 258 ? -24.069 -4.621 -17.151 1.00 47.31 258 LYS A N 1
ATOM 2050 C CA . LYS A 1 258 ? -22.682 -5.064 -17.421 1.00 47.31 258 LYS A CA 1
ATOM 2051 C C . LYS A 1 258 ? -21.894 -5.361 -16.139 1.00 47.31 258 LYS A C 1
ATOM 2053 O O . LYS A 1 258 ? -20.733 -4.984 -16.033 1.00 47.31 258 LYS A O 1
ATOM 2058 N N . LYS A 1 259 ? -22.507 -5.997 -15.137 1.00 53.78 259 LYS A N 1
ATOM 2059 C CA . LYS A 1 259 ? -21.713 -6.543 -14.026 1.00 53.78 259 LYS A CA 1
ATOM 2060 C C . LYS A 1 259 ? -21.027 -7.813 -14.539 1.00 53.78 259 LYS A C 1
ATOM 2062 O O . LYS A 1 259 ? -21.750 -8.733 -14.919 1.00 53.78 259 LYS A O 1
ATOM 2067 N N . PRO A 1 260 ? -19.686 -7.862 -14.626 1.00 56.47 260 PRO A N 1
ATOM 2068 C CA . PRO A 1 260 ? -18.996 -9.094 -14.981 1.00 56.47 260 PRO A CA 1
ATOM 2069 C C . PRO A 1 260 ? -19.391 -10.189 -13.986 1.00 56.47 260 PRO A C 1
ATOM 2071 O O . PRO A 1 260 ? -19.633 -9.892 -12.815 1.00 56.47 260 PRO A O 1
ATOM 2074 N N . ALA A 1 261 ? -19.444 -11.443 -14.432 1.00 63.53 261 ALA A N 1
ATOM 2075 C CA . ALA A 1 261 ? -19.432 -12.563 -13.502 1.00 63.53 261 ALA A CA 1
ATOM 2076 C C . ALA A 1 261 ? -18.079 -12.525 -12.778 1.00 63.53 261 ALA A C 1
ATOM 2078 O O . ALA A 1 261 ? -17.057 -12.914 -13.341 1.00 63.53 261 ALA A O 1
ATOM 2079 N N . TRP A 1 262 ? -18.057 -11.932 -11.586 1.00 74.62 262 TRP A N 1
ATOM 2080 C CA . TRP A 1 262 ? -16.849 -11.837 -10.783 1.00 74.62 262 TRP A CA 1
ATOM 2081 C C . TRP A 1 262 ? -16.422 -13.232 -10.357 1.00 74.62 262 TRP A C 1
ATOM 2083 O O . TRP A 1 262 ? -17.244 -14.055 -9.957 1.00 74.62 262 TRP A O 1
ATOM 2093 N N . SER A 1 263 ? -15.126 -13.486 -10.444 1.00 79.56 263 SER A N 1
ATOM 2094 C CA . SER A 1 263 ? -14.515 -14.636 -9.803 1.00 79.56 263 SER A CA 1
ATOM 2095 C C . SER A 1 263 ? -14.646 -14.528 -8.281 1.00 79.56 263 SER A C 1
ATOM 2097 O O . SER A 1 263 ? -14.850 -13.442 -7.726 1.00 79.56 263 SER A O 1
ATOM 2099 N N . ASN A 1 264 ? -14.522 -15.662 -7.591 1.00 79.31 264 ASN A N 1
ATOM 2100 C CA . ASN A 1 264 ? -14.659 -15.708 -6.135 1.00 79.31 264 ASN A CA 1
ATOM 2101 C C . ASN A 1 264 ? -13.611 -14.826 -5.434 1.00 79.31 264 ASN A C 1
ATOM 2103 O O . ASN A 1 264 ? -13.963 -14.116 -4.494 1.00 79.31 264 ASN A O 1
ATOM 2107 N N . GLY A 1 265 ? -12.362 -14.800 -5.921 1.00 77.69 265 GLY A N 1
ATOM 2108 C CA . GLY A 1 265 ? -11.310 -13.936 -5.375 1.00 77.69 265 GLY A CA 1
ATOM 2109 C C . GLY A 1 265 ? -11.625 -12.448 -5.544 1.00 77.69 265 GLY A C 1
ATOM 2110 O O . GLY A 1 265 ? -11.461 -11.652 -4.612 1.00 77.69 265 GLY A O 1
ATOM 2111 N N . TYR A 1 266 ? -12.183 -12.062 -6.694 1.00 85.69 266 TYR A N 1
ATOM 2112 C CA . TYR A 1 266 ? -12.619 -10.686 -6.932 1.00 85.69 266 TYR A CA 1
ATOM 2113 C C . TYR A 1 266 ? -13.768 -10.295 -5.994 1.00 85.69 266 TYR A C 1
ATOM 2115 O O . TYR A 1 266 ? -13.737 -9.225 -5.387 1.00 85.69 266 TYR A O 1
ATOM 2123 N N . ALA A 1 267 ? -14.779 -11.158 -5.849 1.00 82.38 267 ALA A N 1
ATOM 2124 C CA . ALA A 1 267 ? -15.914 -10.903 -4.965 1.00 82.38 267 ALA A CA 1
ATOM 2125 C C . ALA A 1 267 ? -15.477 -10.775 -3.494 1.00 82.38 267 ALA A C 1
ATOM 2127 O O . ALA A 1 267 ? -15.871 -9.814 -2.831 1.00 82.38 267 ALA A O 1
ATOM 2128 N N . ALA A 1 268 ? -14.607 -11.675 -3.026 1.00 80.19 268 ALA A N 1
ATOM 2129 C CA . ALA A 1 268 ? -14.079 -11.664 -1.663 1.00 80.19 268 ALA A CA 1
ATOM 2130 C C . ALA A 1 268 ? -13.225 -10.417 -1.380 1.00 80.19 268 ALA A C 1
ATOM 2132 O O . ALA A 1 268 ? -13.449 -9.711 -0.399 1.00 80.19 268 ALA A O 1
ATOM 2133 N N . SER A 1 269 ? -12.284 -10.081 -2.271 1.00 83.56 269 SER A N 1
ATOM 2134 C CA . SER A 1 269 ? -11.447 -8.878 -2.116 1.00 83.56 269 SER A CA 1
ATOM 2135 C C . SER A 1 269 ? -12.269 -7.583 -2.124 1.00 83.56 269 SER A C 1
ATOM 2137 O O . SER A 1 269 ? -11.958 -6.637 -1.398 1.00 83.56 269 SER A O 1
ATOM 2139 N N . ARG A 1 270 ? -13.361 -7.548 -2.894 1.00 87.38 270 ARG A N 1
ATOM 2140 C CA . ARG A 1 270 ? -14.321 -6.442 -2.896 1.00 87.38 270 ARG A CA 1
ATOM 2141 C C . ARG A 1 270 ? -15.096 -6.333 -1.590 1.00 87.38 270 ARG A C 1
ATOM 2143 O O . ARG A 1 270 ? -15.245 -5.222 -1.083 1.00 87.38 270 ARG A O 1
ATOM 2150 N N . GLU A 1 271 ? -15.618 -7.438 -1.071 1.00 83.44 271 GLU A N 1
ATOM 2151 C CA . GLU A 1 271 ? -16.356 -7.445 0.195 1.00 83.44 271 GLU A CA 1
ATOM 2152 C C . GLU A 1 271 ? -15.463 -6.969 1.342 1.00 83.44 271 GLU A C 1
ATOM 2154 O O . GLU A 1 271 ? -15.806 -5.985 1.997 1.00 83.44 271 GLU A O 1
ATOM 2159 N N . LYS A 1 272 ? -14.244 -7.509 1.439 1.00 82.06 272 LYS A N 1
ATOM 2160 C CA . LYS A 1 272 ? -13.229 -7.081 2.411 1.00 82.06 272 LYS A CA 1
ATOM 2161 C C . LYS A 1 272 ? -12.931 -5.579 2.352 1.00 82.06 272 LYS A C 1
ATOM 2163 O O . LYS A 1 272 ? -12.834 -4.906 3.379 1.00 82.06 272 LYS A O 1
ATOM 2168 N N . ALA A 1 273 ? -12.815 -5.013 1.149 1.00 87.00 273 ALA A N 1
ATOM 2169 C CA . ALA A 1 273 ? -12.603 -3.576 0.987 1.00 87.00 273 ALA A CA 1
ATOM 2170 C C . ALA A 1 273 ? -13.792 -2.747 1.513 1.00 87.00 273 ALA A C 1
ATOM 2172 O O . ALA A 1 273 ? -13.586 -1.704 2.136 1.00 87.00 273 ALA A O 1
ATOM 2173 N N . ILE A 1 274 ? -15.031 -3.203 1.310 1.00 84.75 274 ILE A N 1
ATOM 2174 C CA . ILE A 1 274 ? -16.243 -2.530 1.812 1.00 84.75 274 ILE A CA 1
ATOM 2175 C C . ILE A 1 274 ? -16.368 -2.679 3.332 1.00 84.75 274 ILE A C 1
ATOM 2177 O O . ILE A 1 274 ? -16.737 -1.720 4.021 1.00 84.75 274 ILE A O 1
ATOM 2181 N N . GLU A 1 275 ? -16.057 -3.855 3.864 1.00 79.06 275 GLU A N 1
ATOM 2182 C CA . GLU A 1 275 ? -16.046 -4.145 5.300 1.00 79.06 275 GLU A CA 1
ATOM 2183 C C . GLU A 1 275 ? -15.012 -3.300 6.038 1.00 79.06 275 GLU A C 1
ATOM 2185 O O . GLU A 1 275 ? -15.297 -2.823 7.132 1.00 79.06 275 GLU A O 1
ATOM 2190 N N . SER A 1 276 ? -13.889 -2.961 5.393 1.00 79.62 276 SER A N 1
ATOM 2191 C CA . SER A 1 276 ? -12.890 -2.036 5.954 1.00 79.62 276 SER A CA 1
ATOM 2192 C C . SER A 1 276 ? -13.428 -0.630 6.273 1.00 79.62 276 SER A C 1
ATOM 2194 O O . SER A 1 276 ? -12.733 0.172 6.893 1.00 79.62 276 SER A O 1
ATOM 2196 N N . LEU A 1 277 ? -14.650 -0.305 5.832 1.00 80.38 277 LEU A N 1
ATOM 2197 C CA . LEU A 1 277 ? -15.340 0.938 6.177 1.00 80.38 277 LEU A CA 1
ATOM 2198 C C . LEU A 1 277 ? -16.280 0.805 7.395 1.00 80.38 277 LEU A C 1
ATOM 2200 O O . LEU A 1 277 ? -17.072 1.710 7.636 1.00 80.38 277 LEU A O 1
ATOM 2204 N N . ASN A 1 278 ? -16.368 -0.358 8.050 1.00 71.62 278 ASN A N 1
ATOM 2205 C CA . ASN A 1 278 ? -17.305 -0.565 9.165 1.00 71.62 278 ASN A CA 1
ATOM 2206 C C . ASN A 1 278 ? -16.953 0.397 10.311 1.00 71.62 278 ASN A C 1
ATOM 2208 O O . ASN A 1 278 ? -15.780 0.581 10.621 1.00 71.62 278 ASN A O 1
ATOM 2212 N N . GLY A 1 279 ? -17.967 1.061 10.879 1.00 65.75 279 GLY A N 1
ATOM 2213 C CA . GLY A 1 279 ? -17.779 2.102 11.898 1.00 65.75 279 GLY A CA 1
ATOM 2214 C C . GLY A 1 279 ? -17.261 3.451 11.376 1.00 65.75 279 GLY A C 1
ATOM 2215 O O . GLY A 1 279 ? -16.867 4.288 12.180 1.00 65.75 279 GLY A O 1
ATOM 2216 N N . LEU A 1 280 ? -17.235 3.675 10.053 1.00 75.06 280 LEU A N 1
ATOM 2217 C CA . LEU A 1 280 ? -16.775 4.923 9.432 1.00 75.06 280 LEU A CA 1
ATOM 2218 C C . LEU A 1 280 ? -17.907 5.636 8.678 1.00 75.06 280 LEU A C 1
ATOM 2220 O O . LEU A 1 280 ? -18.021 5.514 7.457 1.00 75.06 280 LEU A O 1
ATOM 2224 N N . ASP A 1 281 ? -18.734 6.398 9.389 1.00 72.56 281 ASP A N 1
ATOM 2225 C CA . ASP A 1 281 ? -19.971 6.971 8.828 1.00 72.56 281 ASP A CA 1
ATOM 2226 C C . ASP A 1 281 ? -19.747 8.029 7.732 1.00 72.56 281 ASP A C 1
ATOM 2228 O O . ASP A 1 281 ? -20.558 8.154 6.813 1.00 72.56 281 ASP A O 1
ATOM 2232 N N . ASP A 1 282 ? -18.609 8.729 7.765 1.00 83.12 282 ASP A N 1
ATOM 2233 C CA . ASP A 1 282 ? -18.212 9.710 6.742 1.00 83.12 282 ASP A CA 1
ATOM 2234 C C . ASP A 1 282 ? -17.503 9.081 5.528 1.00 83.12 282 ASP A C 1
ATOM 2236 O O . ASP A 1 282 ? -17.120 9.783 4.584 1.00 83.12 282 ASP A O 1
ATOM 2240 N N . TRP A 1 283 ? -17.303 7.760 5.527 1.00 88.56 283 TRP A N 1
ATOM 2241 C CA . TRP A 1 283 ? -16.650 7.059 4.429 1.00 88.56 283 TRP A CA 1
ATOM 2242 C C . TRP A 1 283 ? -17.660 6.442 3.467 1.00 88.56 283 TRP A C 1
ATOM 2244 O O . TRP A 1 283 ? -18.636 5.788 3.829 1.00 88.56 283 TRP A O 1
ATOM 2254 N N . SER A 1 284 ? -17.360 6.588 2.184 1.00 89.00 284 SER A N 1
ATOM 2255 C CA . SER A 1 284 ? -18.115 5.992 1.090 1.00 89.00 284 SER A CA 1
ATOM 2256 C C . SER A 1 284 ? -17.196 5.164 0.205 1.00 89.00 284 SER A C 1
ATOM 2258 O O . SER A 1 284 ? -15.966 5.248 0.290 1.00 89.00 284 SER A O 1
ATOM 2260 N N . TYR A 1 285 ? -17.794 4.357 -0.665 1.00 92.44 285 TYR A N 1
ATOM 2261 C CA . TYR A 1 285 ? -17.047 3.680 -1.711 1.00 92.44 285 TYR A CA 1
ATOM 2262 C C . TYR A 1 285 ? -17.646 3.969 -3.078 1.00 92.44 285 TYR A C 1
ATOM 2264 O O . TYR A 1 285 ? -18.833 4.268 -3.251 1.00 92.44 285 TYR A O 1
ATOM 2272 N N . SER A 1 286 ? -16.800 3.855 -4.086 1.00 91.88 286 SER A N 1
ATOM 2273 C CA . SER A 1 286 ? -17.235 3.888 -5.465 1.00 91.88 286 SER A CA 1
ATOM 2274 C C . SER A 1 286 ? -16.457 2.909 -6.312 1.00 91.88 286 SER A C 1
ATOM 2276 O O . SER A 1 286 ? -15.329 2.554 -5.986 1.00 91.88 286 SER A O 1
ATOM 2278 N N . GLU A 1 287 ? -17.080 2.462 -7.390 1.00 90.88 287 GLU A N 1
ATOM 2279 C CA . GLU A 1 287 ? -16.544 1.381 -8.209 1.00 90.88 287 GLU A CA 1
ATOM 2280 C C . GLU A 1 287 ? -16.341 1.834 -9.643 1.00 90.88 287 GLU A C 1
ATOM 2282 O O . GLU A 1 287 ? -17.162 2.570 -10.216 1.00 90.88 287 GLU A O 1
ATOM 2287 N N . THR A 1 288 ? -15.255 1.343 -10.216 1.00 90.50 288 THR A N 1
ATOM 2288 C CA . THR A 1 288 ? -14.971 1.358 -11.645 1.00 90.50 288 THR A CA 1
ATOM 2289 C C . THR A 1 288 ? -14.877 -0.090 -12.139 1.00 90.50 288 THR A C 1
ATOM 2291 O O . THR A 1 288 ? -15.268 -1.016 -11.430 1.00 90.50 288 THR A O 1
ATOM 2294 N N . GLU A 1 289 ? -14.420 -0.315 -13.367 1.00 86.56 289 GLU A N 1
ATOM 2295 C CA . GLU A 1 289 ? -14.274 -1.672 -13.907 1.00 86.56 289 GLU A CA 1
ATOM 2296 C C . GLU A 1 289 ? -13.223 -2.479 -13.131 1.00 86.56 289 GLU A C 1
ATOM 2298 O O . GLU A 1 289 ? -13.408 -3.660 -12.834 1.00 86.56 289 GLU A O 1
ATOM 2303 N N . ASN A 1 290 ? -12.134 -1.814 -12.755 1.00 90.19 290 ASN A N 1
ATOM 2304 C CA . ASN A 1 290 ? -10.914 -2.445 -12.276 1.00 90.19 290 ASN A CA 1
ATOM 2305 C C . ASN A 1 290 ? -10.571 -2.130 -10.815 1.00 90.19 290 ASN A C 1
ATOM 2307 O O . ASN A 1 290 ? -9.608 -2.712 -10.296 1.00 90.19 290 ASN A O 1
ATOM 2311 N N . PHE A 1 291 ? -11.314 -1.218 -10.178 1.00 94.50 291 PHE A N 1
ATOM 2312 C CA . PHE A 1 291 ? -10.986 -0.670 -8.865 1.00 94.50 291 PHE A CA 1
ATOM 2313 C C . PHE A 1 291 ? -12.215 -0.441 -7.982 1.00 94.50 291 PHE A C 1
ATOM 2315 O O . PHE A 1 291 ? -13.299 -0.082 -8.451 1.00 94.50 291 PHE A O 1
ATOM 2322 N N . ILE A 1 292 ? -11.991 -0.557 -6.673 1.00 94.38 292 ILE A N 1
ATOM 2323 C CA . ILE A 1 292 ? -12.835 0.038 -5.639 1.00 94.38 292 ILE A CA 1
ATOM 2324 C C . ILE A 1 292 ? -12.084 1.203 -4.998 1.00 94.38 292 ILE A C 1
ATOM 2326 O O . ILE A 1 292 ? -10.926 1.081 -4.601 1.00 94.38 292 ILE A O 1
ATOM 2330 N N . ILE A 1 293 ? -12.745 2.352 -4.925 1.00 95.62 293 ILE A N 1
ATOM 2331 C CA . ILE A 1 293 ? -12.207 3.576 -4.339 1.00 95.62 293 ILE A CA 1
ATOM 2332 C C . ILE A 1 293 ? -12.968 3.863 -3.057 1.00 95.62 293 ILE A C 1
ATOM 2334 O O . ILE A 1 293 ? -14.157 4.180 -3.096 1.00 95.62 293 ILE A O 1
ATOM 2338 N N . LEU A 1 294 ? -12.260 3.763 -1.942 1.00 94.62 294 LEU A N 1
ATOM 2339 C CA . LEU A 1 294 ? -12.707 4.069 -0.593 1.00 94.62 294 LEU A CA 1
ATOM 2340 C C . LEU A 1 294 ? -12.349 5.523 -0.287 1.00 94.62 294 LEU A C 1
ATOM 2342 O O . LEU A 1 294 ? -11.189 5.912 -0.441 1.00 94.62 294 LEU A O 1
ATOM 2346 N N . SER A 1 295 ? -13.306 6.351 0.120 1.00 93.69 295 SER A N 1
ATOM 2347 C CA . SER A 1 295 ? -13.009 7.757 0.391 1.00 93.69 295 SER A CA 1
ATOM 2348 C C . SER A 1 295 ? -13.979 8.418 1.358 1.00 93.69 295 SER A C 1
ATOM 2350 O O . SER A 1 295 ? -15.193 8.243 1.249 1.00 93.69 295 SER A O 1
ATOM 2352 N N . ASN A 1 296 ? -13.427 9.256 2.232 1.00 92.12 296 ASN A N 1
ATOM 2353 C CA . ASN A 1 296 ? -14.152 10.289 2.970 1.00 92.12 296 ASN A CA 1
ATOM 2354 C C . ASN A 1 296 ? -14.005 11.685 2.344 1.00 92.12 296 ASN A C 1
ATOM 2356 O O . ASN A 1 296 ? -14.438 12.680 2.923 1.00 92.12 296 ASN A O 1
ATOM 2360 N N . SER A 1 297 ? -13.384 11.790 1.163 1.00 88.38 297 SER A N 1
ATOM 2361 C CA . SER A 1 297 ? -13.161 13.089 0.549 1.00 88.38 297 SER A CA 1
ATOM 2362 C C . SER A 1 297 ? -14.447 13.687 0.006 1.00 88.38 297 SER A C 1
ATOM 2364 O O . SER A 1 297 ? -15.159 13.089 -0.805 1.00 88.38 297 SER A O 1
ATOM 2366 N N . ARG A 1 298 ? -14.701 14.938 0.389 1.00 84.00 298 ARG A N 1
ATOM 2367 C CA . ARG A 1 298 ? -15.883 15.697 -0.046 1.00 84.00 298 ARG A CA 1
ATOM 2368 C C . ARG A 1 298 ? -15.711 16.281 -1.457 1.00 84.00 298 ARG A C 1
ATOM 2370 O O . ARG A 1 298 ? -16.668 16.752 -2.074 1.00 84.00 298 ARG A O 1
ATOM 2377 N N . GLN A 1 299 ? -14.497 16.221 -2.010 1.00 87.50 299 GLN A N 1
ATOM 2378 C CA . GLN A 1 299 ? -14.134 16.785 -3.313 1.00 87.50 299 GLN A CA 1
ATOM 2379 C C . GLN A 1 299 ? -14.525 15.845 -4.469 1.00 87.50 299 GLN A C 1
ATOM 2381 O O . GLN A 1 299 ? -13.681 15.170 -5.057 1.00 87.50 299 GLN A O 1
ATOM 2386 N N . LYS A 1 300 ? -15.809 15.830 -4.857 1.00 88.31 300 LYS A N 1
ATOM 2387 C CA . LYS A 1 300 ? -16.329 14.959 -5.939 1.00 88.31 300 LYS A CA 1
ATOM 2388 C C . LYS A 1 300 ? -15.548 15.057 -7.257 1.00 88.31 300 LYS A C 1
ATOM 2390 O O . LYS A 1 300 ? -15.314 14.038 -7.901 1.00 88.31 300 LYS A O 1
ATOM 2395 N N . ALA A 1 301 ? -15.125 16.262 -7.649 1.00 89.06 301 ALA A N 1
ATOM 2396 C CA . ALA A 1 301 ? -14.336 16.476 -8.867 1.00 89.06 301 ALA A CA 1
ATOM 2397 C C . ALA A 1 301 ? -13.003 15.711 -8.827 1.00 89.06 301 ALA A C 1
ATOM 2399 O O . ALA A 1 301 ? -12.659 15.023 -9.783 1.00 89.06 301 ALA A O 1
ATOM 2400 N N . ARG A 1 302 ? -12.319 15.749 -7.680 1.00 89.50 302 ARG A N 1
ATOM 2401 C CA . ARG A 1 302 ? -11.074 15.016 -7.442 1.00 89.50 302 ARG A CA 1
ATOM 2402 C C . ARG A 1 302 ? -11.289 13.504 -7.482 1.00 89.50 302 ARG A C 1
ATOM 2404 O O . ARG A 1 302 ? -10.498 12.791 -8.083 1.00 89.50 302 ARG A O 1
ATOM 2411 N N . ILE A 1 303 ? -12.373 12.999 -6.891 1.00 92.12 303 ILE A N 1
ATOM 2412 C CA . ILE A 1 303 ? -12.703 11.565 -6.960 1.00 92.12 303 ILE A CA 1
ATOM 2413 C C . ILE A 1 303 ? -12.966 11.121 -8.404 1.00 92.12 303 ILE A C 1
ATOM 2415 O O . ILE A 1 303 ? -12.515 10.051 -8.808 1.00 92.12 303 ILE A O 1
ATOM 2419 N N . ASN A 1 304 ? -13.649 11.939 -9.204 1.00 91.31 304 ASN A N 1
ATOM 2420 C CA . ASN A 1 304 ? -13.875 11.642 -10.619 1.00 91.31 304 ASN A CA 1
ATOM 2421 C C . ASN A 1 304 ? -12.581 11.694 -11.445 1.00 91.31 304 ASN A C 1
ATOM 2423 O O . ASN A 1 304 ? -12.385 10.846 -12.313 1.00 91.31 304 ASN A O 1
ATOM 2427 N N . GLU A 1 305 ? -11.687 12.637 -11.148 1.00 91.25 305 GLU A N 1
ATOM 2428 C CA . GLU A 1 305 ? -10.349 12.708 -11.745 1.00 91.25 305 GLU A CA 1
ATOM 2429 C C . GLU A 1 305 ? -9.524 11.457 -11.413 1.00 91.25 305 GLU A C 1
ATOM 2431 O O . GLU A 1 305 ? -8.951 10.850 -12.315 1.00 91.25 305 GLU A O 1
ATOM 2436 N N . ILE A 1 306 ? -9.545 11.004 -10.154 1.00 94.19 306 ILE A N 1
ATOM 2437 C CA . ILE A 1 306 ? -8.876 9.768 -9.725 1.00 94.19 306 ILE A CA 1
ATOM 2438 C C . ILE A 1 306 ? -9.445 8.555 -10.470 1.00 94.19 306 ILE A C 1
ATOM 2440 O O . ILE A 1 306 ? -8.671 7.769 -11.010 1.00 94.19 306 ILE A O 1
ATOM 2444 N N . LYS A 1 307 ? -10.778 8.419 -10.556 1.00 93.69 307 LYS A N 1
ATOM 2445 C CA . LYS A 1 307 ? -11.455 7.331 -11.292 1.00 93.69 307 LYS A CA 1
ATOM 2446 C C . LYS A 1 307 ? -11.030 7.266 -12.755 1.00 93.69 307 LYS A C 1
ATOM 2448 O O . LYS A 1 307 ? -10.650 6.205 -13.242 1.00 93.69 307 LYS A O 1
ATOM 2453 N N . GLY A 1 308 ? -11.110 8.397 -13.456 1.00 91.56 308 GLY A N 1
ATOM 2454 C CA . GLY A 1 308 ? -10.739 8.468 -14.867 1.00 91.56 308 GLY A CA 1
ATOM 2455 C C . GLY A 1 308 ? -9.245 8.226 -15.073 1.00 91.56 308 GLY A C 1
ATOM 2456 O O . GLY A 1 308 ? -8.857 7.468 -15.961 1.00 91.56 308 GLY A O 1
ATOM 2457 N N . GLY A 1 309 ? -8.413 8.825 -14.218 1.00 92.62 309 GLY A N 1
ATOM 2458 C CA . GLY A 1 309 ? -6.964 8.679 -14.252 1.00 92.62 309 GLY A CA 1
ATOM 2459 C C . GLY A 1 309 ? -6.519 7.233 -14.053 1.00 92.62 309 GLY A C 1
ATOM 2460 O O . GLY A 1 309 ? -5.760 6.714 -14.868 1.00 92.62 309 GLY A O 1
ATOM 2461 N N . ILE A 1 310 ? -7.013 6.549 -13.018 1.00 94.94 310 ILE A N 1
ATOM 2462 C CA . ILE A 1 310 ? -6.553 5.191 -12.707 1.00 94.94 310 ILE A CA 1
ATOM 2463 C C . ILE A 1 310 ? -6.990 4.169 -13.762 1.00 94.94 310 ILE A C 1
ATOM 2465 O O . ILE A 1 310 ? -6.190 3.313 -14.126 1.00 94.94 310 ILE A O 1
ATOM 2469 N N . GLU A 1 311 ? -8.199 4.277 -14.320 1.00 93.19 311 GLU A N 1
ATOM 2470 C CA . GLU A 1 311 ? -8.646 3.382 -15.400 1.00 93.19 311 GLU A CA 1
ATOM 2471 C C . GLU A 1 311 ? -7.862 3.611 -16.695 1.00 93.19 311 GLU A C 1
ATOM 2473 O O . GLU A 1 311 ? -7.451 2.663 -17.371 1.00 93.19 311 GLU A O 1
ATOM 2478 N N . LYS A 1 312 ? -7.577 4.877 -17.021 1.00 91.62 312 LYS A N 1
ATOM 2479 C CA . LYS A 1 312 ? -6.730 5.216 -18.166 1.00 91.62 312 LYS A CA 1
ATOM 2480 C C . LYS A 1 312 ? -5.307 4.685 -17.988 1.00 91.62 312 LYS A C 1
ATOM 2482 O O . LYS A 1 312 ? -4.761 4.083 -18.913 1.00 91.62 312 LYS A O 1
ATOM 2487 N N . ALA A 1 313 ? -4.732 4.864 -16.802 1.00 94.19 313 ALA A N 1
ATOM 2488 C CA . ALA A 1 313 ? -3.422 4.327 -16.466 1.00 94.19 313 ALA A CA 1
ATOM 2489 C C . ALA A 1 313 ? -3.423 2.792 -16.521 1.00 94.19 313 ALA A C 1
ATOM 2491 O O . ALA A 1 313 ? -2.544 2.201 -17.137 1.00 94.19 313 ALA A O 1
ATOM 2492 N N . HIS A 1 314 ? -4.461 2.141 -15.996 1.00 93.31 314 HIS A N 1
ATOM 2493 C CA . HIS A 1 314 ? -4.611 0.690 -16.049 1.00 93.31 314 HIS A CA 1
ATOM 2494 C C . HIS A 1 314 ? -4.642 0.141 -17.481 1.00 93.31 314 HIS A C 1
ATOM 2496 O O . HIS A 1 314 ? -3.950 -0.835 -17.782 1.00 93.31 314 HIS A O 1
ATOM 2502 N N . SER A 1 315 ? -5.385 0.792 -18.379 1.00 91.31 315 SER A N 1
ATOM 2503 C CA . SER A 1 315 ? -5.395 0.449 -19.805 1.00 91.31 315 SER A CA 1
ATOM 2504 C C . SER A 1 315 ? -3.998 0.574 -20.429 1.00 91.31 315 SER A C 1
ATOM 2506 O O . SER A 1 315 ? -3.537 -0.338 -21.122 1.00 91.31 315 SER A O 1
ATOM 2508 N N . ALA A 1 316 ? -3.272 1.650 -20.101 1.00 91.94 316 ALA A N 1
ATOM 2509 C CA . ALA A 1 316 ? -1.887 1.834 -20.524 1.00 91.94 316 ALA A CA 1
ATOM 2510 C C . ALA A 1 316 ? -0.969 0.716 -20.014 1.00 91.94 316 ALA A C 1
ATOM 2512 O O . ALA A 1 316 ? -0.221 0.133 -20.804 1.00 91.94 316 ALA A O 1
ATOM 2513 N N . PHE A 1 317 ? -1.076 0.353 -18.734 1.00 93.88 317 PHE A N 1
ATOM 2514 C CA . PHE A 1 317 ? -0.292 -0.734 -18.150 1.00 93.88 317 PHE A CA 1
ATOM 2515 C C . PHE A 1 317 ? -0.552 -2.049 -18.870 1.00 93.88 317 PHE A C 1
ATOM 2517 O O . PHE A 1 317 ? 0.396 -2.726 -19.243 1.00 93.88 317 PHE A O 1
ATOM 2524 N N . LYS A 1 318 ? -1.819 -2.386 -19.129 1.00 91.50 318 LYS A N 1
ATOM 2525 C CA . LYS A 1 318 ? -2.204 -3.629 -19.806 1.00 91.50 318 LYS A CA 1
ATOM 2526 C C . LYS A 1 318 ? -1.701 -3.697 -21.249 1.00 91.50 318 LYS A C 1
ATOM 2528 O O . LYS A 1 318 ? -1.372 -4.783 -21.714 1.00 91.50 318 LYS A O 1
ATOM 2533 N N . SER A 1 319 ? -1.627 -2.562 -21.946 1.00 89.38 319 SER A N 1
ATOM 2534 C CA . SER A 1 319 ? -1.139 -2.515 -23.331 1.00 89.38 319 SER A CA 1
ATOM 2535 C C . SER A 1 319 ? 0.357 -2.823 -23.451 1.00 89.38 319 SER A C 1
ATOM 2537 O O . SER A 1 319 ? 0.762 -3.539 -24.357 1.00 89.38 319 SER A O 1
ATOM 2539 N N . VAL A 1 320 ? 1.180 -2.330 -22.522 1.00 88.94 320 VAL A N 1
ATOM 2540 C CA . VAL A 1 320 ? 2.636 -2.550 -22.546 1.00 88.94 320 VAL A CA 1
ATOM 2541 C C . VAL A 1 320 ? 3.013 -3.791 -21.739 1.00 88.94 320 VAL A C 1
ATOM 2543 O O . VAL A 1 320 ? 3.950 -4.500 -22.083 1.00 88.94 320 VAL A O 1
ATOM 2546 N N . PHE A 1 321 ? 2.277 -4.083 -20.673 1.00 89.38 321 PHE A N 1
ATOM 2547 C CA . PHE A 1 321 ? 2.555 -5.140 -19.708 1.00 89.38 321 PHE A CA 1
ATOM 2548 C C . PHE A 1 321 ? 1.305 -6.005 -19.481 1.00 89.38 321 PHE A C 1
ATOM 2550 O O . PHE A 1 321 ? 0.708 -5.952 -18.406 1.00 89.38 321 PHE A O 1
ATOM 2557 N N . PRO A 1 322 ? 0.842 -6.771 -20.483 1.00 90.81 322 PRO A N 1
ATOM 2558 C CA . PRO A 1 322 ? -0.332 -7.628 -20.332 1.00 90.81 322 PRO A CA 1
ATOM 2559 C C . PRO A 1 322 ? -0.071 -8.727 -19.293 1.00 90.81 322 PRO A C 1
ATOM 2561 O O . PRO A 1 322 ? 1.019 -9.300 -19.281 1.00 90.81 322 PRO A O 1
ATOM 2564 N N . PRO A 1 323 ? -1.043 -9.053 -18.425 1.00 88.81 323 PRO A N 1
ATOM 2565 C CA . PRO A 1 323 ? -0.810 -10.003 -17.353 1.00 88.81 323 PRO A CA 1
ATOM 2566 C C . PRO A 1 323 ? -0.718 -11.431 -17.916 1.00 88.81 323 PRO A C 1
ATOM 2568 O O . PRO A 1 323 ? -1.594 -11.868 -18.662 1.00 88.81 323 PRO A O 1
ATOM 2571 N N . LEU A 1 324 ? 0.324 -12.180 -17.539 1.00 85.50 324 LEU A N 1
ATOM 2572 C CA . LEU A 1 324 ? 0.521 -13.580 -17.963 1.00 85.50 324 LEU A CA 1
ATOM 2573 C C . LEU A 1 324 ? -0.487 -14.559 -17.337 1.00 85.50 324 LEU A C 1
ATOM 2575 O O . LEU A 1 324 ? -0.624 -15.692 -17.794 1.00 85.50 324 LEU A O 1
ATOM 2579 N N . LYS A 1 325 ? -1.185 -14.133 -16.281 1.00 81.31 325 LYS A N 1
ATOM 2580 C CA . LYS A 1 325 ? -2.277 -14.863 -15.630 1.00 81.31 325 LYS A CA 1
ATOM 2581 C C . LYS A 1 325 ? -3.457 -13.913 -15.408 1.00 81.31 325 LYS A C 1
ATOM 2583 O O . LYS A 1 325 ? -3.220 -12.726 -15.184 1.00 81.31 325 LYS A O 1
ATOM 2588 N N . PRO A 1 326 ? -4.712 -14.395 -15.441 1.00 81.38 326 PRO A N 1
ATOM 2589 C CA . PRO A 1 326 ? -5.864 -13.570 -15.093 1.00 81.38 326 PRO A CA 1
ATOM 2590 C C . PRO A 1 326 ? -5.710 -12.937 -13.706 1.00 81.38 326 PRO A C 1
ATOM 2592 O O . PRO A 1 326 ? -5.220 -13.574 -12.775 1.00 81.38 326 PRO A O 1
ATOM 2595 N N . LEU A 1 327 ? -6.136 -11.681 -13.576 1.00 83.69 327 LEU A N 1
ATOM 2596 C CA . LEU A 1 327 ? -6.195 -10.997 -12.286 1.00 83.69 327 LEU A CA 1
ATOM 2597 C C . LEU A 1 327 ? -7.495 -11.392 -11.575 1.00 83.69 327 LEU A C 1
ATOM 2599 O O . LEU A 1 327 ? -8.573 -11.157 -12.115 1.00 83.69 327 LEU A O 1
ATOM 2603 N N . ASP A 1 328 ? -7.383 -11.962 -10.376 1.00 83.81 328 ASP A N 1
ATOM 2604 C CA . ASP A 1 328 ? -8.509 -12.473 -9.571 1.00 83.81 328 ASP A CA 1
ATOM 2605 C C . ASP A 1 328 ? -8.789 -11.606 -8.327 1.00 83.81 328 ASP A C 1
ATOM 2607 O O . ASP A 1 328 ? -9.282 -12.071 -7.309 1.00 83.81 328 ASP A O 1
ATOM 2611 N N . VAL A 1 329 ? -8.419 -10.326 -8.356 1.00 85.75 329 VAL A N 1
ATOM 2612 C CA . VAL A 1 329 ? -8.604 -9.420 -7.214 1.00 85.75 329 VAL A CA 1
ATOM 2613 C C . VAL A 1 329 ? -9.052 -8.047 -7.678 1.00 85.75 329 VAL A C 1
ATOM 2615 O O . VAL A 1 329 ? -8.585 -7.542 -8.707 1.00 85.75 329 VAL A O 1
ATOM 2618 N N . ILE A 1 330 ? -9.933 -7.417 -6.902 1.00 88.75 330 ILE A N 1
ATOM 2619 C CA . ILE A 1 330 ? -10.203 -5.995 -7.071 1.00 88.75 330 ILE A CA 1
ATOM 2620 C C . ILE A 1 330 ? -9.045 -5.195 -6.477 1.00 88.75 330 ILE A C 1
ATOM 2622 O O . ILE A 1 330 ? -8.502 -5.515 -5.420 1.00 88.75 330 ILE A O 1
ATOM 2626 N N . ARG A 1 331 ? -8.656 -4.123 -7.159 1.00 93.88 331 ARG A N 1
ATOM 2627 C CA . ARG A 1 331 ? -7.629 -3.211 -6.658 1.00 93.88 331 ARG A CA 1
ATOM 2628 C C . ARG A 1 331 ? -8.271 -2.114 -5.831 1.00 93.88 331 ARG A C 1
ATOM 2630 O O . ARG A 1 331 ? -9.262 -1.518 -6.247 1.00 93.88 331 ARG A O 1
ATOM 2637 N N . VAL A 1 332 ? -7.682 -1.834 -4.677 1.00 95.19 332 VAL A N 1
ATOM 2638 C CA . VAL A 1 332 ? -8.222 -0.874 -3.715 1.00 95.19 332 VAL A CA 1
ATOM 2639 C C . VAL A 1 332 ? -7.434 0.427 -3.784 1.00 95.19 332 VAL A C 1
ATOM 2641 O O . VAL A 1 332 ? -6.200 0.417 -3.694 1.00 95.19 332 VAL A O 1
ATOM 2644 N N . LEU A 1 333 ? -8.152 1.539 -3.940 1.00 96.81 333 LEU A N 1
ATOM 2645 C CA . LEU A 1 333 ? -7.645 2.889 -3.714 1.00 96.81 333 LEU A CA 1
ATOM 2646 C C . LEU A 1 333 ? -8.300 3.458 -2.456 1.00 96.81 333 LEU A C 1
ATOM 2648 O O . LEU A 1 333 ? -9.520 3.386 -2.319 1.00 96.81 333 LEU A O 1
ATOM 2652 N N . ARG A 1 334 ? -7.519 4.084 -1.576 1.00 95.19 334 ARG A N 1
ATOM 2653 C CA . ARG A 1 334 ? -8.032 4.791 -0.398 1.00 95.19 334 ARG A CA 1
ATOM 2654 C C . ARG A 1 334 ? -7.652 6.264 -0.453 1.00 95.19 334 ARG A C 1
ATOM 2656 O O . ARG A 1 334 ? -6.472 6.603 -0.453 1.00 95.19 334 ARG A O 1
ATOM 2663 N N . VAL A 1 335 ? -8.646 7.144 -0.511 1.00 95.19 335 VAL A N 1
ATOM 2664 C CA . VAL A 1 335 ? -8.459 8.583 -0.737 1.00 95.19 335 VAL A CA 1
ATOM 2665 C C . VAL A 1 335 ? -8.919 9.366 0.482 1.00 95.19 335 VAL A C 1
ATOM 2667 O O . VAL A 1 335 ? -10.112 9.380 0.789 1.00 95.19 335 VAL A O 1
ATOM 2670 N N . PHE A 1 336 ? -7.974 10.048 1.123 1.00 92.44 336 PHE A N 1
ATOM 2671 C CA . PHE A 1 336 ? -8.203 10.806 2.350 1.00 92.44 336 PHE A CA 1
ATOM 2672 C C . PHE A 1 336 ? -8.593 12.261 2.068 1.00 92.44 336 PHE A C 1
ATOM 2674 O O . PHE A 1 336 ? -8.103 12.881 1.108 1.00 92.44 336 PHE A O 1
ATOM 2681 N N . ASP A 1 337 ? -9.456 12.806 2.927 1.00 90.00 337 ASP A N 1
ATOM 2682 C CA . ASP A 1 337 ? -9.809 14.229 2.929 1.00 90.00 337 ASP A CA 1
ATOM 2683 C C . ASP A 1 337 ? -8.788 15.083 3.692 1.00 90.00 337 ASP A C 1
ATOM 2685 O O . ASP A 1 337 ? -8.440 16.167 3.221 1.00 90.00 337 ASP A O 1
ATOM 2689 N N . SER A 1 338 ? -8.249 14.577 4.812 1.00 87.44 338 SER A N 1
ATOM 2690 C CA . SER A 1 338 ? -7.252 15.278 5.632 1.00 87.44 338 SER A CA 1
ATOM 2691 C C . SER A 1 338 ? -5.872 14.609 5.602 1.00 87.44 338 SER A C 1
ATOM 2693 O O . SER A 1 338 ? -5.727 13.404 5.374 1.00 87.44 338 SER A O 1
ATOM 2695 N N . TYR A 1 339 ? -4.824 15.425 5.757 1.00 86.25 339 TYR A N 1
ATOM 2696 C CA . TYR A 1 339 ? -3.449 14.923 5.744 1.00 86.25 339 TYR A CA 1
ATOM 2697 C C . TYR A 1 339 ? -3.125 14.161 7.033 1.00 86.25 339 TYR A C 1
ATOM 2699 O O . TYR A 1 339 ? -2.417 13.160 6.979 1.00 86.25 339 TYR A O 1
ATOM 2707 N N . ASP A 1 340 ? -3.711 14.558 8.161 1.00 82.25 340 ASP A N 1
ATOM 2708 C CA . ASP A 1 340 ? -3.497 13.893 9.448 1.00 82.25 340 ASP A CA 1
ATOM 2709 C C . ASP A 1 340 ? -4.112 12.496 9.485 1.00 82.25 340 ASP A C 1
ATOM 2711 O O . ASP A 1 340 ? -3.501 11.562 10.003 1.00 82.25 340 ASP A O 1
ATOM 2715 N N . GLU A 1 341 ? -5.281 12.300 8.869 1.00 83.62 341 GLU A N 1
ATOM 2716 C CA . GLU A 1 341 ? -5.848 10.961 8.695 1.00 83.62 341 GLU A CA 1
ATOM 2717 C C . GLU A 1 341 ? -4.997 10.093 7.773 1.00 83.62 341 GLU A C 1
ATOM 2719 O O . GLU A 1 341 ? -4.794 8.914 8.065 1.00 83.62 341 GLU A O 1
ATOM 2724 N N . TYR A 1 342 ? -4.473 10.672 6.688 1.00 86.94 342 TYR A N 1
ATOM 2725 C CA . TYR A 1 342 ? -3.530 9.978 5.819 1.00 86.94 342 TYR A CA 1
ATOM 2726 C C . TYR A 1 342 ? -2.297 9.533 6.614 1.00 86.94 342 TYR A C 1
ATOM 2728 O O . TYR A 1 342 ? -1.979 8.347 6.605 1.00 86.94 342 TYR A O 1
ATOM 2736 N N . LEU A 1 343 ? -1.645 10.432 7.360 1.00 83.12 343 LEU A N 1
ATOM 2737 C CA . LEU A 1 343 ? -0.460 10.116 8.169 1.00 83.12 343 LEU A CA 1
ATOM 2738 C C . LEU A 1 343 ? -0.745 9.090 9.266 1.00 83.12 343 LEU A C 1
ATOM 2740 O O . LEU A 1 343 ? 0.038 8.160 9.460 1.00 83.12 343 LEU A O 1
ATOM 2744 N N . ALA A 1 344 ? -1.882 9.217 9.947 1.00 77.50 344 ALA A N 1
ATOM 2745 C CA . ALA A 1 344 ? -2.356 8.226 10.905 1.00 77.50 344 ALA A CA 1
ATOM 2746 C C . ALA A 1 344 ? -2.494 6.834 10.276 1.00 77.50 344 ALA A C 1
ATOM 2748 O O . ALA A 1 344 ? -2.196 5.825 10.920 1.00 77.50 344 ALA A O 1
ATOM 2749 N N . TYR A 1 345 ? -2.937 6.785 9.020 1.00 80.56 345 TYR A N 1
ATOM 2750 C CA . TYR A 1 345 ? -3.134 5.543 8.295 1.00 80.56 345 TYR A CA 1
ATOM 2751 C C . TYR A 1 345 ? -1.829 4.956 7.749 1.00 80.56 345 TYR A C 1
ATOM 2753 O O . TYR A 1 345 ? -1.638 3.740 7.816 1.00 80.56 345 TYR A O 1
ATOM 2761 N N . VAL A 1 346 ? -0.934 5.775 7.193 1.00 80.62 346 VAL A N 1
ATOM 2762 C CA . VAL A 1 346 ? 0.307 5.299 6.554 1.00 80.62 346 VAL A CA 1
ATOM 2763 C C . VAL A 1 346 ? 1.470 5.097 7.522 1.00 80.62 346 VAL A C 1
ATOM 2765 O O . VAL A 1 346 ? 2.372 4.336 7.190 1.00 80.62 346 VAL A O 1
ATOM 2768 N N . GLY A 1 347 ? 1.426 5.723 8.701 1.00 73.00 347 GLY A N 1
ATOM 2769 C CA . GLY A 1 347 ? 2.528 5.756 9.665 1.00 73.00 347 GLY A CA 1
ATOM 2770 C C . GLY A 1 347 ? 3.416 6.996 9.496 1.00 73.00 347 GLY A C 1
ATOM 2771 O O . GLY A 1 347 ? 3.638 7.484 8.388 1.00 73.00 347 GLY A O 1
ATOM 2772 N N . LYS A 1 348 ? 3.937 7.538 10.606 1.00 63.62 348 LYS A N 1
ATOM 2773 C CA . LYS A 1 348 ? 4.754 8.772 10.605 1.00 63.62 348 LYS A CA 1
ATOM 2774 C C . LYS A 1 348 ? 6.123 8.588 9.948 1.00 63.62 348 LYS A C 1
ATOM 2776 O O . LYS A 1 348 ? 6.722 9.549 9.486 1.00 63.62 348 LYS A O 1
ATOM 2781 N N . GLU A 1 349 ? 6.600 7.359 9.800 1.00 61.66 349 GLU A N 1
ATOM 2782 C CA . GLU A 1 349 ? 7.766 7.033 8.975 1.00 61.66 349 GLU A CA 1
ATOM 2783 C C . GLU A 1 349 ? 7.588 7.428 7.494 1.00 61.66 349 GLU A C 1
ATOM 2785 O O . GLU A 1 349 ? 8.569 7.505 6.753 1.00 61.66 349 GLU A O 1
ATOM 2790 N N . LYS A 1 350 ? 6.349 7.723 7.074 1.00 61.44 350 LYS A N 1
ATOM 2791 C CA . LYS A 1 350 ? 5.965 8.252 5.760 1.00 61.44 350 LYS A CA 1
ATOM 2792 C C . LYS A 1 350 ? 5.560 9.736 5.795 1.00 61.44 350 LYS A C 1
ATOM 2794 O O . LYS A 1 350 ? 4.921 10.201 4.860 1.00 61.44 350 LYS A O 1
ATOM 2799 N N . GLU A 1 351 ? 5.948 10.502 6.823 1.00 57.94 351 GLU A N 1
ATOM 2800 C CA . GLU A 1 351 ? 5.623 11.939 6.999 1.00 57.94 351 GLU A CA 1
ATOM 2801 C C . GLU A 1 351 ? 6.160 12.862 5.883 1.00 57.94 351 GLU A C 1
ATOM 2803 O O . GLU A 1 351 ? 5.839 14.052 5.808 1.00 57.94 351 GLU A O 1
ATOM 2808 N N . HIS A 1 352 ? 6.943 12.320 4.952 1.00 61.31 352 HIS A N 1
ATOM 2809 C CA . HIS A 1 352 ? 7.329 13.023 3.739 1.00 61.31 352 HIS A CA 1
ATOM 2810 C C . HIS A 1 352 ? 6.099 13.401 2.898 1.00 61.31 352 HIS A C 1
ATOM 2812 O O . HIS A 1 352 ? 5.093 12.701 2.896 1.00 61.31 352 HIS A O 1
ATOM 2818 N N . LYS A 1 353 ? 6.195 14.524 2.168 1.00 69.62 353 LYS A N 1
ATOM 2819 C CA . LYS A 1 353 ? 5.145 15.101 1.304 1.00 69.62 353 LYS A CA 1
ATOM 2820 C C . LYS A 1 353 ? 4.809 14.206 0.093 1.00 69.62 353 LYS A C 1
ATOM 2822 O O . LYS A 1 353 ? 4.958 14.619 -1.057 1.00 69.62 353 LYS A O 1
ATOM 2827 N N . G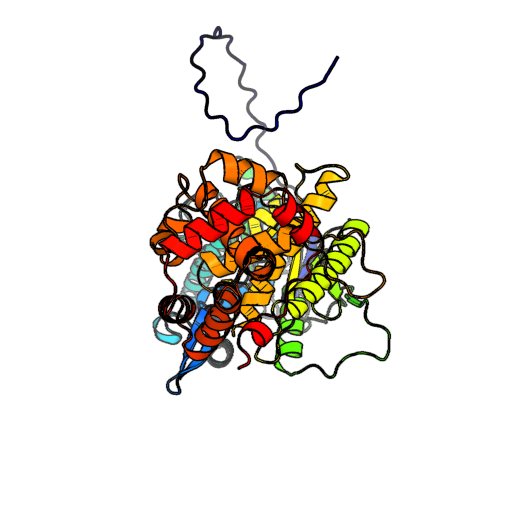LU A 1 354 ? 4.376 12.977 0.342 1.00 79.56 354 GLU A N 1
ATOM 2828 C CA . GLU A 1 354 ? 3.950 11.996 -0.649 1.00 79.56 354 GLU A CA 1
ATOM 2829 C C . GLU A 1 354 ? 2.482 12.241 -1.020 1.00 79.56 354 GLU A C 1
ATOM 2831 O O . GLU A 1 354 ? 1.615 12.422 -0.163 1.00 79.56 354 GLU A O 1
ATOM 2836 N N . ILE A 1 355 ? 2.196 12.263 -2.323 1.00 87.25 355 ILE A N 1
ATOM 2837 C CA . ILE A 1 355 ? 0.826 12.388 -2.845 1.00 87.25 355 ILE A CA 1
ATOM 2838 C C . ILE A 1 355 ? 0.097 11.041 -2.744 1.00 87.25 355 ILE A C 1
ATOM 2840 O O . ILE A 1 355 ? -1.120 11.003 -2.570 1.00 87.25 355 ILE A O 1
ATOM 2844 N N . GLY A 1 356 ? 0.831 9.932 -2.816 1.00 90.00 356 GLY A N 1
ATOM 2845 C CA . GLY A 1 356 ? 0.282 8.603 -2.620 1.00 90.00 356 GLY A CA 1
ATOM 2846 C C . GLY A 1 356 ? 1.359 7.537 -2.469 1.00 90.00 356 GLY A C 1
ATOM 2847 O O . GLY A 1 356 ? 2.522 7.773 -2.792 1.00 90.00 356 GLY A O 1
ATOM 2848 N N . SER A 1 357 ? 0.956 6.376 -1.960 1.00 90.06 357 SER A N 1
ATOM 2849 C CA . SER A 1 357 ? 1.856 5.280 -1.595 1.00 90.06 357 SER A CA 1
ATOM 2850 C C . SER A 1 357 ? 1.191 3.929 -1.860 1.00 90.06 357 SER A C 1
ATOM 2852 O O . SER A 1 357 ? -0.012 3.770 -1.648 1.00 90.06 357 SER A O 1
ATOM 2854 N N . TRP A 1 358 ? 1.961 2.943 -2.319 1.00 92.12 358 TRP A N 1
ATOM 2855 C CA . TRP A 1 358 ? 1.498 1.557 -2.406 1.00 92.12 358 TRP A CA 1
ATOM 2856 C C . TRP A 1 358 ? 1.874 0.824 -1.119 1.00 92.12 358 TRP A C 1
ATOM 2858 O O . TRP A 1 358 ? 3.054 0.635 -0.817 1.00 92.12 358 TRP A O 1
ATOM 2868 N N . LEU A 1 359 ? 0.869 0.410 -0.351 1.00 86.94 359 LEU A N 1
ATOM 2869 C CA . LEU A 1 359 ? 1.052 -0.297 0.911 1.00 86.94 359 LEU A CA 1
ATOM 2870 C C . LEU A 1 359 ? 0.815 -1.788 0.683 1.00 86.94 359 LEU A C 1
ATOM 2872 O O . LEU A 1 359 ? -0.280 -2.287 0.923 1.00 86.94 359 LEU A O 1
ATOM 2876 N N . GLY A 1 360 ? 1.836 -2.511 0.215 1.00 81.06 360 GLY A N 1
ATOM 2877 C CA . GLY A 1 360 ? 1.675 -3.921 -0.164 1.00 81.06 360 GLY A CA 1
ATOM 2878 C C . GLY A 1 360 ? 1.217 -4.838 0.975 1.00 81.06 360 GLY A C 1
ATOM 2879 O O . GLY A 1 360 ? 0.424 -5.735 0.720 1.00 81.06 360 GLY A O 1
ATOM 2880 N N . SER A 1 361 ? 1.605 -4.576 2.232 1.00 75.44 361 SER A N 1
ATOM 2881 C CA . SER A 1 361 ? 1.086 -5.335 3.388 1.00 75.44 361 SER A CA 1
ATOM 2882 C C . SER A 1 361 ? -0.415 -5.135 3.610 1.00 75.44 361 SER A C 1
ATOM 2884 O O . SER A 1 361 ? -1.079 -6.010 4.157 1.00 75.44 361 SER A O 1
ATOM 2886 N N . LYS A 1 362 ? -0.953 -3.995 3.172 1.00 80.19 362 LYS A N 1
ATOM 2887 C CA . LYS A 1 362 ? -2.374 -3.642 3.264 1.00 80.19 362 LYS A CA 1
ATOM 2888 C C . LYS A 1 362 ? -3.116 -3.895 1.959 1.00 80.19 362 LYS A C 1
ATOM 2890 O O . LYS A 1 362 ? -4.335 -3.834 1.943 1.00 80.19 362 LYS A O 1
ATOM 2895 N N . ARG A 1 363 ? -2.389 -4.167 0.869 1.00 88.50 363 ARG A N 1
ATOM 2896 C CA . ARG A 1 363 ? -2.925 -4.335 -0.485 1.00 88.50 363 ARG A CA 1
ATOM 2897 C C . ARG A 1 363 ? -3.690 -3.110 -1.013 1.00 88.50 363 ARG A C 1
ATOM 2899 O O . ARG A 1 363 ? -4.520 -3.223 -1.918 1.00 88.50 363 ARG A O 1
ATOM 2906 N N . GLU A 1 364 ? -3.339 -1.918 -0.526 1.00 92.38 364 GLU A N 1
ATOM 2907 C CA . GLU A 1 364 ? -4.006 -0.657 -0.867 1.00 92.38 364 GLU A CA 1
ATOM 2908 C C . GLU A 1 364 ? -3.067 0.390 -1.475 1.00 92.38 364 GLU A C 1
ATOM 2910 O O . GLU A 1 364 ? -1.948 0.610 -1.005 1.00 92.38 364 GLU A O 1
ATOM 2915 N N . PHE A 1 365 ? -3.562 1.088 -2.499 1.00 95.50 365 PHE A N 1
ATOM 2916 C CA . PHE A 1 365 ? -2.982 2.341 -2.971 1.00 95.50 365 PHE A CA 1
ATOM 2917 C C . PHE A 1 365 ? -3.650 3.503 -2.225 1.00 95.50 365 PHE A C 1
ATOM 2919 O O . PHE A 1 365 ? -4.817 3.818 -2.449 1.00 95.50 365 PHE A O 1
ATOM 2926 N N . VAL A 1 366 ? -2.906 4.156 -1.337 1.00 94.19 366 VAL A N 1
ATOM 2927 C CA . VAL A 1 366 ? -3.389 5.295 -0.549 1.00 94.19 366 VAL A CA 1
ATOM 2928 C C . VAL A 1 366 ? -3.045 6.627 -1.214 1.00 94.19 366 VAL A C 1
ATOM 2930 O O . VAL A 1 366 ? -1.954 6.788 -1.760 1.00 94.19 366 VAL A O 1
ATOM 2933 N N . ILE A 1 367 ? -3.958 7.597 -1.148 1.00 94.44 367 ILE A N 1
ATOM 2934 C CA . ILE A 1 367 ? -3.811 8.927 -1.754 1.00 94.44 367 ILE A CA 1
ATOM 2935 C C . ILE A 1 367 ? -4.054 10.009 -0.693 1.00 94.44 367 ILE A C 1
ATOM 2937 O O . ILE A 1 367 ? -5.150 10.129 -0.140 1.00 94.44 367 ILE A O 1
ATOM 2941 N N . SER A 1 368 ? -3.028 10.826 -0.456 1.00 91.88 368 SER A N 1
ATOM 2942 C CA . SER A 1 368 ? -3.035 11.997 0.429 1.00 91.88 368 SER A CA 1
ATOM 2943 C C . SER A 1 368 ? -3.793 13.165 -0.206 1.00 91.88 368 SER A C 1
ATOM 2945 O O . SER A 1 368 ? -3.734 13.326 -1.427 1.00 91.88 368 SER A O 1
ATOM 2947 N N . PRO A 1 369 ? -4.471 14.043 0.560 1.00 88.88 369 PRO A N 1
ATOM 2948 C CA . PRO A 1 369 ? -5.045 15.279 0.020 1.00 88.88 369 PRO A CA 1
ATOM 2949 C C . PRO A 1 369 ? -4.019 16.249 -0.570 1.00 88.88 369 PRO A C 1
ATOM 2951 O O . PRO A 1 369 ? -4.414 17.099 -1.378 1.00 88.88 369 PRO A O 1
ATOM 2954 N N . ALA A 1 370 ? -2.738 16.089 -0.215 1.00 86.94 370 ALA A N 1
ATOM 2955 C CA . ALA A 1 370 ? -1.610 16.902 -0.660 1.00 86.94 370 ALA A CA 1
ATOM 2956 C C . ALA A 1 370 ? -1.901 18.417 -0.570 1.00 86.94 370 ALA A C 1
ATOM 2958 O O . ALA A 1 370 ? -1.882 19.107 -1.592 1.00 86.94 370 ALA A O 1
ATOM 2959 N N . PRO A 1 371 ? -2.179 18.959 0.636 1.00 84.06 371 PRO A N 1
ATOM 2960 C CA . PRO A 1 371 ? -2.591 20.359 0.820 1.00 84.06 371 PRO A CA 1
ATOM 2961 C C . PRO A 1 371 ? -1.537 21.381 0.360 1.00 84.06 371 PRO A C 1
ATOM 2963 O O . PRO A 1 371 ? -1.850 22.549 0.147 1.00 84.06 371 PRO A O 1
ATOM 2966 N N . TRP A 1 372 ? -0.287 20.948 0.177 1.00 85.44 372 TRP A N 1
ATOM 2967 C CA . TRP A 1 372 ? 0.808 21.768 -0.346 1.00 85.44 372 TRP A CA 1
ATOM 2968 C C . TRP A 1 372 ? 0.790 21.947 -1.874 1.00 85.44 372 TRP A C 1
ATOM 2970 O O . TRP A 1 372 ? 1.614 22.696 -2.397 1.00 85.44 372 TRP A O 1
ATOM 2980 N N . LEU A 1 373 ? -0.095 21.263 -2.603 1.00 82.50 373 LEU A N 1
ATOM 2981 C CA . LEU A 1 373 ? -0.260 21.419 -4.049 1.00 82.50 373 LEU A CA 1
ATOM 2982 C C . LEU A 1 373 ? -1.516 22.233 -4.360 1.00 82.50 373 LEU A C 1
ATOM 2984 O O . LEU A 1 373 ? -2.570 22.020 -3.765 1.00 82.50 373 LEU A O 1
ATOM 2988 N N . GLN A 1 374 ? -1.423 23.137 -5.336 1.00 78.00 374 GLN A N 1
ATOM 2989 C CA . GLN A 1 374 ? -2.533 24.000 -5.751 1.00 78.00 374 GLN A CA 1
ATOM 2990 C C . GLN A 1 374 ? -2.646 24.096 -7.279 1.00 78.00 374 GLN A C 1
ATOM 2992 O O . GLN A 1 374 ? -1.672 23.893 -8.008 1.00 78.00 374 GLN A O 1
ATOM 2997 N N . GLY A 1 375 ? -3.848 24.430 -7.759 1.00 78.75 375 GLY A N 1
ATOM 2998 C CA . GLY A 1 375 ? -4.126 24.708 -9.172 1.00 78.75 375 GLY A CA 1
ATOM 2999 C C . GLY A 1 375 ? -3.892 23.522 -10.116 1.00 78.75 375 GLY A C 1
ATOM 3000 O O . GLY A 1 375 ? -3.911 22.366 -9.703 1.00 78.75 375 GLY A O 1
ATOM 3001 N N . ALA A 1 376 ? -3.652 23.818 -11.397 1.00 78.12 376 ALA A N 1
ATOM 3002 C CA . ALA A 1 376 ? -3.462 22.812 -12.450 1.00 78.12 376 ALA A CA 1
ATOM 3003 C C . ALA A 1 376 ? -2.296 21.846 -12.170 1.00 78.12 376 ALA A C 1
ATOM 3005 O O . ALA A 1 376 ? -2.376 20.662 -12.488 1.00 78.12 376 ALA A O 1
ATOM 3006 N N . LYS A 1 377 ? -1.245 22.335 -11.502 1.00 78.38 377 LYS A N 1
ATOM 3007 C CA . LYS A 1 377 ? -0.088 21.524 -11.118 1.00 78.38 377 LYS A CA 1
ATOM 3008 C C . LYS A 1 377 ? -0.458 20.405 -10.138 1.00 78.38 377 LYS A C 1
ATOM 3010 O O . LYS A 1 377 ? 0.097 19.318 -10.223 1.00 78.38 377 LYS A O 1
ATOM 3015 N N . ARG A 1 378 ? -1.434 20.635 -9.247 1.00 85.31 378 ARG A N 1
ATOM 3016 C CA . ARG A 1 378 ? -1.952 19.597 -8.337 1.00 85.31 378 ARG A CA 1
ATOM 3017 C C . ARG A 1 378 ? -2.554 18.428 -9.110 1.00 85.31 378 ARG A C 1
ATOM 3019 O O . ARG A 1 378 ? -2.260 17.284 -8.785 1.00 85.31 378 ARG A O 1
ATOM 3026 N N . SER A 1 379 ? -3.396 18.725 -10.096 1.00 86.44 379 SER A N 1
ATOM 3027 C CA . SER A 1 379 ? -4.035 17.717 -10.945 1.00 86.44 379 SER A CA 1
ATOM 3028 C C . SER A 1 379 ? -3.004 16.924 -11.744 1.00 86.44 379 SER A C 1
ATOM 3030 O O . SER A 1 379 ? -3.042 15.697 -11.758 1.00 86.44 379 SER A O 1
ATOM 3032 N N . GLU A 1 380 ? -2.032 17.610 -12.347 1.00 88.12 380 GLU A N 1
ATOM 3033 C CA . GLU A 1 380 ? -0.942 16.961 -13.078 1.00 88.12 380 GLU A CA 1
ATOM 3034 C C . GLU A 1 380 ? -0.118 16.035 -12.171 1.00 88.12 380 GLU A C 1
ATOM 3036 O O . GLU A 1 380 ? 0.022 14.849 -12.469 1.00 88.12 380 GLU A O 1
ATOM 3041 N N . ASP A 1 381 ? 0.360 16.532 -11.027 1.00 89.62 381 ASP A N 1
ATOM 3042 C CA . ASP A 1 381 ? 1.163 15.742 -10.090 1.00 89.62 381 ASP A CA 1
ATOM 3043 C C . ASP A 1 381 ? 0.366 14.559 -9.500 1.00 89.62 381 ASP A C 1
ATOM 3045 O O . ASP A 1 381 ? 0.918 13.472 -9.310 1.00 89.62 381 ASP A O 1
ATOM 3049 N N . LEU A 1 382 ? -0.943 14.726 -9.266 1.00 91.50 382 LEU A N 1
ATOM 3050 C CA . LEU A 1 382 ? -1.839 13.643 -8.848 1.00 91.50 382 LEU A CA 1
ATOM 3051 C C . LEU A 1 382 ? -1.938 12.549 -9.915 1.00 91.50 382 LEU A C 1
ATOM 3053 O O . LEU A 1 382 ? -1.782 11.373 -9.592 1.00 91.50 382 LEU A O 1
ATOM 3057 N N . LEU A 1 383 ? -2.175 12.909 -11.176 1.00 92.81 383 LEU A N 1
ATOM 3058 C CA . LEU A 1 383 ? -2.295 11.945 -12.272 1.00 92.81 383 LEU A CA 1
ATOM 3059 C C . LEU A 1 383 ? -0.966 11.224 -12.548 1.00 92.81 383 LEU A C 1
ATOM 3061 O O . LEU A 1 383 ? -0.952 10.005 -12.736 1.00 92.81 383 LEU A O 1
ATOM 3065 N N . ARG A 1 384 ? 0.161 11.939 -12.472 1.00 93.19 384 ARG A N 1
ATOM 3066 C CA . ARG A 1 384 ? 1.507 11.345 -12.542 1.00 93.19 384 ARG A CA 1
ATOM 3067 C C . ARG A 1 384 ? 1.738 10.350 -11.403 1.00 93.19 384 ARG A C 1
ATOM 3069 O O . ARG A 1 384 ? 2.269 9.264 -11.636 1.00 93.19 384 ARG A O 1
ATOM 3076 N N . MET A 1 385 ? 1.301 10.674 -10.184 1.00 93.88 385 MET A N 1
ATOM 3077 C CA . MET A 1 385 ? 1.372 9.757 -9.041 1.00 93.88 385 MET A CA 1
ATOM 3078 C C . MET A 1 385 ? 0.459 8.538 -9.220 1.00 93.88 385 MET A C 1
ATOM 3080 O O . MET A 1 385 ? 0.868 7.420 -8.914 1.00 93.88 385 MET A O 1
ATOM 3084 N N . ILE A 1 386 ? -0.750 8.729 -9.754 1.00 95.50 386 ILE A N 1
ATOM 3085 C CA . ILE A 1 386 ? -1.677 7.640 -10.090 1.00 95.50 386 ILE A CA 1
ATOM 3086 C C . ILE A 1 386 ? -1.037 6.675 -11.084 1.00 95.50 386 ILE A C 1
ATOM 3088 O O . ILE A 1 386 ? -1.133 5.466 -10.892 1.00 95.50 386 ILE A O 1
ATOM 3092 N N . ALA A 1 387 ? -0.352 7.182 -12.110 1.00 95.88 387 ALA A N 1
ATOM 3093 C CA . ALA A 1 387 ? 0.361 6.328 -13.050 1.00 95.88 387 ALA A CA 1
ATOM 3094 C C . ALA A 1 387 ? 1.534 5.588 -12.383 1.00 95.88 387 ALA A C 1
ATOM 3096 O O . ALA A 1 387 ? 1.677 4.379 -12.555 1.00 95.88 387 ALA A O 1
ATOM 3097 N N . PHE A 1 388 ? 2.338 6.291 -11.580 1.00 96.00 388 PHE A N 1
ATOM 3098 C CA . PHE A 1 388 ? 3.506 5.719 -10.908 1.00 96.00 388 PHE A CA 1
ATOM 3099 C C . PHE A 1 388 ? 3.122 4.617 -9.904 1.00 96.00 388 PHE A C 1
ATOM 3101 O O . PHE A 1 388 ? 3.552 3.471 -10.032 1.00 96.00 388 PHE A O 1
ATOM 3108 N N . VAL A 1 389 ? 2.283 4.935 -8.915 1.00 95.75 389 VAL A N 1
ATOM 3109 C CA . VAL A 1 389 ? 1.902 4.003 -7.838 1.00 95.75 389 VAL A CA 1
ATOM 3110 C C . VAL A 1 389 ? 0.885 2.975 -8.330 1.00 95.75 389 VAL A C 1
ATOM 3112 O O . VAL A 1 389 ? 0.944 1.806 -7.946 1.00 95.75 389 VAL A O 1
ATOM 3115 N N . GLY A 1 390 ? -0.010 3.378 -9.236 1.00 96.62 390 GLY A N 1
ATOM 3116 C CA . GLY A 1 390 ? -0.947 2.468 -9.887 1.00 96.62 390 GLY A CA 1
ATOM 3117 C C . GLY A 1 390 ? -0.229 1.366 -10.663 1.00 96.62 390 GLY A C 1
ATOM 3118 O O . GLY A 1 390 ? -0.675 0.218 -10.618 1.00 96.62 390 GLY A O 1
ATOM 3119 N N . PHE A 1 391 ? 0.911 1.664 -11.304 1.00 96.38 391 PHE A N 1
ATOM 3120 C CA . PHE A 1 391 ? 1.721 0.627 -11.939 1.00 96.38 391 PHE A CA 1
ATOM 3121 C C . PHE A 1 391 ? 2.320 -0.334 -10.908 1.00 96.38 391 PHE A C 1
ATOM 3123 O O . PHE A 1 391 ? 2.268 -1.540 -11.127 1.00 96.38 391 PHE A O 1
ATOM 3130 N N . GLN A 1 392 ? 2.833 0.148 -9.771 1.00 95.00 392 GLN A N 1
ATOM 3131 C CA . GLN A 1 392 ? 3.365 -0.739 -8.725 1.00 95.00 392 GLN A CA 1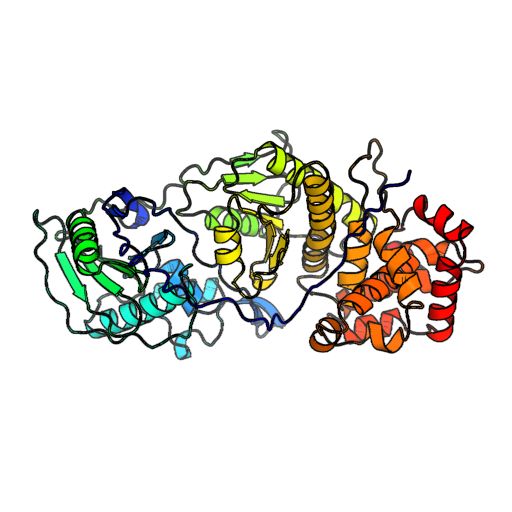
ATOM 3132 C C . GLN A 1 392 ? 2.304 -1.719 -8.208 1.00 95.00 392 GLN A C 1
ATOM 3134 O O . GLN A 1 392 ? 2.568 -2.919 -8.123 1.00 95.00 392 GLN A O 1
ATOM 3139 N N . GLN A 1 393 ? 1.090 -1.229 -7.938 1.00 95.31 393 GLN A N 1
ATOM 3140 C CA . GLN A 1 393 ? -0.047 -2.071 -7.558 1.00 95.31 393 GLN A CA 1
ATOM 3141 C C . GLN A 1 393 ? -0.405 -3.066 -8.673 1.00 95.31 393 GLN A C 1
ATOM 3143 O O . GLN A 1 393 ? -0.577 -4.260 -8.422 1.00 95.31 393 GLN A O 1
ATOM 3148 N N . TYR A 1 394 ? -0.519 -2.591 -9.915 1.00 95.00 394 TYR A N 1
ATOM 3149 C CA . TYR A 1 394 ? -0.830 -3.433 -11.068 1.00 95.00 394 TYR A CA 1
ATOM 3150 C C . TYR A 1 394 ? 0.205 -4.545 -11.262 1.00 95.00 394 TYR A C 1
ATOM 3152 O O . TYR A 1 394 ? -0.159 -5.709 -11.432 1.00 95.00 394 TYR A O 1
ATOM 3160 N N . PHE A 1 395 ? 1.486 -4.192 -11.211 1.00 93.75 395 PHE A N 1
ATOM 3161 C CA . PHE A 1 395 ? 2.606 -5.104 -11.378 1.00 93.75 395 PHE A CA 1
ATOM 3162 C C . PHE A 1 395 ? 2.651 -6.141 -10.254 1.00 93.75 395 PHE A C 1
ATOM 3164 O O . PHE A 1 395 ? 2.826 -7.324 -10.542 1.00 93.75 395 PHE A O 1
ATOM 3171 N N . TYR A 1 396 ? 2.419 -5.731 -9.002 1.00 91.94 396 TYR A N 1
ATOM 3172 C CA . TYR A 1 396 ? 2.352 -6.640 -7.858 1.00 91.94 396 TYR A CA 1
ATOM 3173 C C . TYR A 1 396 ? 1.332 -7.759 -8.096 1.00 91.94 396 TYR A C 1
ATOM 3175 O O . TYR A 1 396 ? 1.686 -8.937 -8.053 1.00 91.94 396 TYR A O 1
ATOM 3183 N N . TYR A 1 397 ? 0.093 -7.414 -8.454 1.00 90.69 397 TYR A N 1
ATOM 3184 C CA . TYR A 1 397 ? -0.938 -8.421 -8.721 1.00 90.69 397 TYR A CA 1
ATOM 3185 C C . TYR A 1 397 ? -0.688 -9.220 -10.006 1.00 90.69 397 TYR A C 1
ATOM 3187 O O . TYR A 1 397 ? -0.882 -10.434 -10.020 1.00 90.69 397 TYR A O 1
ATOM 3195 N N . SER A 1 398 ? -0.174 -8.582 -11.061 1.00 89.12 398 SER A N 1
ATOM 3196 C CA . SER A 1 398 ? 0.123 -9.247 -12.344 1.00 89.12 398 SER A CA 1
ATOM 3197 C C . SER A 1 398 ? 1.244 -10.287 -12.256 1.00 89.12 398 SER A C 1
ATOM 3199 O O . SER A 1 398 ? 1.379 -11.119 -13.153 1.00 89.12 398 SER A O 1
ATOM 3201 N N . ASN A 1 399 ? 2.037 -10.258 -11.182 1.00 86.00 399 ASN A N 1
ATOM 3202 C CA . ASN A 1 399 ? 3.118 -11.206 -10.906 1.00 86.00 399 ASN A CA 1
ATOM 3203 C C . ASN A 1 399 ? 2.807 -12.153 -9.736 1.00 86.00 399 ASN A C 1
ATOM 3205 O O . ASN A 1 399 ? 3.707 -12.810 -9.205 1.00 86.00 399 ASN A O 1
ATOM 3209 N N . GLY A 1 400 ? 1.541 -12.239 -9.315 1.00 82.00 400 GLY A N 1
ATOM 3210 C CA . GLY A 1 400 ? 1.139 -13.061 -8.175 1.00 82.00 400 GLY A CA 1
ATOM 3211 C C . GLY A 1 400 ? 1.812 -12.606 -6.884 1.00 82.00 400 GLY A C 1
ATOM 3212 O O . GLY A 1 400 ? 2.428 -13.424 -6.197 1.00 82.00 400 GLY A O 1
ATOM 3213 N N . GLU A 1 401 ? 1.725 -11.307 -6.604 1.00 84.31 401 GLU A N 1
ATOM 3214 C CA . GLU A 1 401 ? 2.131 -10.661 -5.352 1.00 84.31 401 GLU A CA 1
ATOM 3215 C C . GLU A 1 401 ? 3.644 -10.614 -5.107 1.00 84.31 401 GLU A C 1
ATOM 3217 O O . GLU A 1 401 ? 4.138 -10.728 -3.983 1.00 84.31 401 GLU A O 1
ATOM 3222 N N . LEU A 1 402 ? 4.403 -10.430 -6.189 1.00 84.69 402 LEU A N 1
ATOM 3223 C CA . LEU A 1 402 ? 5.847 -10.209 -6.153 1.00 84.69 402 LEU A CA 1
ATOM 3224 C C . LEU A 1 402 ? 6.178 -8.750 -6.465 1.00 84.69 402 LEU A C 1
ATOM 3226 O O . LEU A 1 402 ? 5.646 -8.159 -7.400 1.00 84.69 402 LEU A O 1
ATOM 3230 N N . TRP A 1 403 ? 7.110 -8.184 -5.701 1.00 82.94 403 TRP A N 1
ATOM 3231 C CA . TRP A 1 403 ? 7.524 -6.784 -5.818 1.00 82.94 403 TRP A CA 1
ATOM 3232 C C . TRP A 1 403 ? 8.414 -6.477 -7.030 1.00 82.94 403 TRP A C 1
ATOM 3234 O O . TRP A 1 403 ? 8.542 -5.310 -7.391 1.00 82.94 403 TRP A O 1
ATOM 3244 N N . GLY A 1 404 ? 9.027 -7.483 -7.659 1.00 91.00 404 GLY A N 1
ATOM 3245 C CA . GLY A 1 404 ? 10.032 -7.276 -8.707 1.00 91.00 404 GLY A CA 1
ATOM 3246 C C . GLY A 1 404 ? 11.324 -6.629 -8.194 1.00 91.00 404 GLY A C 1
ATOM 3247 O O . GLY A 1 404 ? 11.404 -6.135 -7.069 1.00 91.00 404 GLY A O 1
ATOM 3248 N N . SER A 1 405 ? 12.346 -6.623 -9.043 1.00 95.12 405 SER A N 1
ATOM 3249 C CA . SER A 1 405 ? 13.611 -5.921 -8.835 1.00 95.12 405 SER A CA 1
ATOM 3250 C C . SER A 1 405 ? 13.384 -4.419 -8.981 1.00 95.12 405 SER A C 1
ATOM 3252 O O . SER A 1 405 ? 12.659 -3.987 -9.881 1.00 95.12 405 SER A O 1
ATOM 3254 N N . ASN A 1 406 ? 14.052 -3.609 -8.155 1.00 94.62 406 ASN A N 1
ATOM 3255 C CA . ASN A 1 406 ? 13.859 -2.154 -8.140 1.00 94.62 406 ASN A CA 1
ATOM 3256 C C . ASN A 1 406 ? 14.095 -1.504 -9.509 1.00 94.62 406 ASN A C 1
ATOM 3258 O O . ASN A 1 406 ? 13.309 -0.657 -9.923 1.00 94.62 406 ASN A O 1
ATOM 3262 N N . TRP A 1 407 ? 15.121 -1.942 -10.253 1.00 97.25 407 TRP A N 1
ATOM 3263 C CA . TRP A 1 407 ? 15.411 -1.401 -11.586 1.00 97.25 407 TRP A CA 1
ATOM 3264 C C . TRP A 1 407 ? 14.237 -1.552 -12.557 1.00 97.25 407 TRP A C 1
ATOM 3266 O O . TRP A 1 407 ? 13.957 -0.640 -13.332 1.00 97.25 407 TRP A O 1
ATOM 3276 N N . PHE A 1 408 ? 13.530 -2.680 -12.476 1.00 97.06 408 PHE A N 1
ATOM 3277 C CA . PHE A 1 408 ? 12.409 -2.980 -13.349 1.00 97.06 408 PHE A CA 1
ATOM 3278 C C . PHE A 1 408 ? 11.129 -2.316 -12.843 1.00 97.06 408 PHE A C 1
ATOM 3280 O O . PHE A 1 408 ? 10.479 -1.587 -13.595 1.00 97.06 408 PHE A O 1
ATOM 3287 N N . ARG A 1 409 ? 10.774 -2.538 -11.568 1.00 95.44 409 ARG A N 1
ATOM 3288 C CA . ARG A 1 409 ? 9.546 -2.002 -10.962 1.00 95.44 409 ARG A CA 1
ATOM 3289 C C . ARG A 1 409 ? 9.556 -0.477 -10.976 1.00 95.44 409 ARG A C 1
ATOM 3291 O O . ARG A 1 409 ? 8.642 0.128 -11.537 1.00 95.44 409 ARG A O 1
ATOM 3298 N N . ASP A 1 410 ? 10.563 0.150 -10.375 1.00 95.00 410 ASP A N 1
ATOM 3299 C CA . ASP A 1 410 ? 10.594 1.606 -10.230 1.00 95.00 410 ASP A CA 1
ATOM 3300 C C . ASP A 1 410 ? 10.908 2.270 -11.569 1.00 95.00 410 ASP A C 1
ATOM 3302 O O . ASP A 1 410 ? 10.259 3.249 -11.922 1.00 95.00 410 ASP A O 1
ATOM 3306 N N . GLY A 1 411 ? 11.820 1.702 -12.367 1.00 96.88 411 GLY A N 1
ATOM 3307 C CA . GLY A 1 411 ? 12.104 2.207 -13.711 1.00 96.88 411 GLY A CA 1
ATOM 3308 C C . GLY A 1 411 ? 10.864 2.214 -14.608 1.00 96.88 411 GLY A C 1
ATOM 3309 O O . GLY A 1 411 ? 10.589 3.211 -15.275 1.00 96.88 411 GLY A O 1
ATOM 3310 N N . THR A 1 412 ? 10.059 1.146 -14.578 1.00 96.56 412 THR A N 1
ATOM 3311 C CA . THR A 1 412 ? 8.796 1.094 -15.332 1.00 96.56 412 THR A CA 1
ATOM 3312 C C . THR A 1 412 ? 7.738 2.022 -14.726 1.00 96.56 412 THR A C 1
ATOM 3314 O O . THR A 1 412 ? 6.992 2.659 -15.465 1.00 96.56 412 THR A O 1
ATOM 3317 N N . SER A 1 413 ? 7.708 2.185 -13.399 1.00 96.19 413 SER A N 1
ATOM 3318 C CA . SER A 1 413 ? 6.828 3.164 -12.739 1.00 96.19 413 SER A CA 1
ATOM 3319 C C . SER A 1 413 ? 7.147 4.596 -13.192 1.00 96.19 413 SER A C 1
ATOM 3321 O O . SER A 1 413 ? 6.240 5.345 -13.549 1.00 96.19 413 SER A O 1
ATOM 3323 N N . PHE A 1 414 ? 8.432 4.974 -13.249 1.00 96.25 414 PHE A N 1
ATOM 3324 C CA . PHE A 1 414 ? 8.873 6.275 -13.770 1.00 96.25 414 PHE A CA 1
ATOM 3325 C C . PHE A 1 414 ? 8.615 6.429 -15.270 1.00 96.25 414 PHE A C 1
ATOM 3327 O O . PHE A 1 414 ? 8.374 7.540 -15.732 1.00 96.25 414 PHE A O 1
ATOM 3334 N N . PHE A 1 415 ? 8.644 5.341 -16.040 1.00 95.81 415 PHE A N 1
ATOM 3335 C CA . PHE A 1 415 ? 8.232 5.369 -17.442 1.00 95.81 415 PHE A CA 1
ATOM 3336 C C . PHE A 1 415 ? 6.744 5.726 -17.572 1.00 95.81 415 PHE A C 1
ATOM 3338 O O . PHE A 1 415 ? 6.404 6.679 -18.269 1.00 95.81 415 PHE A O 1
ATOM 3345 N N . PHE A 1 416 ? 5.856 5.034 -16.851 1.00 95.69 416 PHE A N 1
ATOM 3346 C CA . PHE A 1 416 ? 4.419 5.328 -16.884 1.00 95.69 416 PHE A CA 1
ATOM 3347 C C . PHE A 1 416 ? 4.037 6.658 -16.239 1.00 95.69 416 PHE A C 1
ATOM 3349 O O . PHE A 1 416 ? 2.995 7.208 -16.585 1.00 95.69 416 PHE A O 1
ATOM 3356 N N . GLN A 1 417 ? 4.866 7.207 -15.348 1.00 94.50 417 GLN A N 1
ATOM 3357 C CA . GLN A 1 417 ? 4.654 8.536 -14.767 1.00 94.50 417 GLN A CA 1
ATOM 3358 C C . GLN A 1 417 ? 4.481 9.630 -15.838 1.00 94.50 417 GLN A C 1
ATOM 3360 O O . GLN A 1 417 ? 3.854 10.649 -15.568 1.00 94.50 417 GLN A O 1
ATOM 3365 N N . GLU A 1 418 ? 4.996 9.416 -17.051 1.00 92.75 418 GLU A N 1
ATOM 3366 C CA . GLU A 1 418 ? 4.898 10.345 -18.183 1.00 92.75 418 GLU A CA 1
ATOM 3367 C C . GLU A 1 418 ? 3.721 10.036 -19.129 1.00 92.75 418 GLU A C 1
ATOM 3369 O O . GLU A 1 418 ? 3.718 10.457 -20.289 1.00 92.75 418 GLU A O 1
ATOM 3374 N N . LEU A 1 419 ? 2.727 9.272 -18.665 1.00 92.06 419 LEU A N 1
ATOM 3375 C CA . LEU A 1 419 ? 1.490 9.014 -19.401 1.00 92.06 419 LEU A CA 1
ATOM 3376 C C . LEU A 1 419 ? 0.721 10.320 -19.656 1.00 92.06 419 LEU A C 1
ATOM 3378 O O . LEU A 1 419 ? 0.448 11.081 -18.727 1.00 92.06 419 LEU A O 1
ATOM 3382 N N . ASP A 1 420 ? 0.301 10.556 -20.900 1.00 88.56 420 ASP A N 1
ATOM 3383 C CA . ASP A 1 420 ? -0.528 11.711 -21.236 1.00 88.56 420 ASP A CA 1
ATOM 3384 C C . ASP A 1 420 ? -2.011 11.445 -20.950 1.00 88.56 420 ASP A C 1
ATOM 3386 O O . ASP A 1 420 ? -2.699 10.653 -21.605 1.00 88.56 420 ASP A O 1
ATOM 3390 N N . PHE A 1 421 ? -2.541 12.179 -19.977 1.00 83.56 421 PHE A N 1
ATOM 3391 C CA . PHE A 1 421 ? -3.940 12.112 -19.585 1.00 83.56 421 PHE A CA 1
ATOM 3392 C C . PHE A 1 421 ? -4.873 12.944 -20.479 1.00 83.56 421 PHE A C 1
ATOM 3394 O O . PHE A 1 421 ? -6.075 12.673 -20.468 1.00 83.56 421 PHE A O 1
ATOM 3401 N N . ARG A 1 422 ? -4.361 13.844 -21.329 1.00 73.38 422 ARG A N 1
ATOM 3402 C CA . ARG A 1 422 ? -5.162 14.794 -22.132 1.00 73.38 422 ARG A CA 1
ATOM 3403 C C . ARG A 1 422 ? -5.791 14.211 -23.403 1.00 73.38 422 ARG A C 1
ATOM 3405 O O . ARG A 1 422 ? -6.777 14.765 -23.878 1.00 73.38 422 ARG A O 1
ATOM 3412 N N . GLY A 1 423 ? -5.296 13.086 -23.926 1.00 58.38 423 GLY A N 1
ATOM 3413 C CA . GLY A 1 423 ? -5.817 12.468 -25.157 1.00 58.38 423 GLY A CA 1
ATOM 3414 C C . GLY A 1 423 ? -6.020 10.956 -25.050 1.00 58.38 423 GLY A C 1
ATOM 3415 O O . GLY A 1 423 ? -5.152 10.255 -24.535 1.00 58.38 423 GLY A O 1
ATOM 3416 N N . SER A 1 424 ? -7.186 10.442 -25.470 1.00 47.88 424 SER A N 1
ATOM 3417 C CA . SER A 1 424 ? -7.376 9.052 -25.966 1.00 47.88 424 SER A CA 1
ATOM 3418 C C . SER A 1 424 ? -8.747 8.855 -26.639 1.00 47.88 424 SER A C 1
ATOM 3420 O O . SER A 1 424 ? -9.471 7.901 -26.364 1.00 47.88 424 SER A O 1
ATOM 3422 N N . SER A 1 425 ? -9.127 9.717 -27.581 1.00 42.88 425 SER A N 1
ATOM 3423 C CA . SER A 1 425 ? -10.079 9.297 -28.616 1.00 42.88 425 SER A CA 1
ATOM 3424 C C . SER A 1 425 ? -9.337 8.357 -29.578 1.00 42.88 425 SER A C 1
ATOM 3426 O O . SER A 1 425 ? -8.683 8.804 -30.512 1.00 42.88 425 SER A O 1
ATOM 3428 N N . GLY A 1 426 ? -9.363 7.046 -29.302 1.00 49.88 426 GLY A N 1
ATOM 3429 C CA . GLY A 1 426 ? -8.819 6.021 -30.212 1.00 49.88 426 GLY A CA 1
ATOM 3430 C C . GLY A 1 426 ? -7.899 4.953 -29.607 1.00 49.88 426 GLY A C 1
ATOM 3431 O O . GLY A 1 426 ? -7.264 4.228 -30.363 1.00 49.88 426 GLY A O 1
ATOM 3432 N N . GLY A 1 427 ? -7.792 4.837 -28.276 1.00 54.81 427 GLY A N 1
ATOM 3433 C CA . GLY A 1 427 ? -7.091 3.709 -27.633 1.00 54.81 427 GLY A CA 1
ATOM 3434 C C . GLY A 1 427 ? -5.556 3.725 -27.705 1.00 54.81 427 GLY A C 1
ATOM 3435 O O . GLY A 1 427 ? -4.926 2.750 -27.308 1.00 54.81 427 GLY A O 1
ATOM 3436 N N . ARG A 1 428 ? -4.938 4.814 -28.182 1.00 66.19 428 ARG A N 1
ATOM 3437 C CA . ARG A 1 428 ? -3.478 4.993 -28.153 1.00 66.19 428 ARG A CA 1
ATOM 3438 C C . ARG A 1 428 ? -2.988 5.405 -26.766 1.00 66.19 428 ARG A C 1
ATOM 3440 O O . ARG A 1 428 ? -3.593 6.258 -26.119 1.00 66.19 428 ARG A O 1
ATOM 3447 N N . VAL A 1 429 ? -1.874 4.809 -26.349 1.00 71.06 429 VAL A N 1
ATOM 3448 C CA . VAL A 1 429 ? -1.199 5.077 -25.077 1.00 71.06 429 VAL A CA 1
ATOM 3449 C C . VAL A 1 429 ? -0.000 5.969 -25.365 1.00 71.06 429 VAL A C 1
ATOM 3451 O O . VAL A 1 429 ? 0.998 5.542 -25.942 1.00 71.06 429 VAL A O 1
ATOM 3454 N N . GLU A 1 430 ? -0.105 7.242 -25.008 1.00 85.31 430 GLU A N 1
ATOM 3455 C CA . GLU A 1 430 ? 0.973 8.204 -25.225 1.00 85.31 430 GLU A CA 1
ATOM 3456 C C . GLU A 1 430 ? 1.777 8.371 -23.942 1.00 85.31 430 GLU A C 1
ATOM 3458 O O . GLU A 1 430 ? 1.269 8.850 -22.935 1.00 85.31 430 GLU A O 1
ATOM 3463 N N . ILE A 1 431 ? 3.036 7.933 -23.978 1.00 89.19 431 ILE A N 1
ATOM 3464 C CA . ILE A 1 431 ? 3.984 8.079 -22.871 1.00 89.19 431 ILE A CA 1
ATOM 3465 C C . ILE A 1 431 ? 5.107 8.995 -23.343 1.00 89.19 431 ILE A C 1
ATOM 3467 O O . ILE A 1 431 ? 5.876 8.643 -24.248 1.00 89.19 431 ILE A O 1
ATOM 3471 N N . GLY A 1 432 ? 5.161 10.190 -22.767 1.00 87.94 432 GLY A N 1
ATOM 3472 C CA . GLY A 1 432 ? 6.133 11.221 -23.099 1.00 87.94 432 GLY A CA 1
ATOM 3473 C C . GLY A 1 432 ? 7.535 10.909 -22.581 1.00 87.94 432 GLY A C 1
ATOM 3474 O O . GLY A 1 432 ? 7.774 9.917 -21.898 1.00 87.94 432 GLY A O 1
ATOM 3475 N N . ILE A 1 433 ? 8.483 11.776 -22.930 1.00 90.94 433 ILE A N 1
ATOM 3476 C CA . ILE A 1 433 ? 9.764 11.865 -22.225 1.00 90.94 433 ILE A CA 1
ATOM 3477 C C . ILE A 1 433 ? 9.655 12.999 -21.208 1.00 90.94 433 ILE A C 1
ATOM 3479 O O . ILE A 1 433 ? 9.170 14.076 -21.544 1.00 90.94 433 ILE A O 1
ATOM 3483 N N . SER A 1 434 ? 10.114 12.758 -19.985 1.00 89.38 434 SER A N 1
ATOM 3484 C CA . SER A 1 434 ? 10.133 13.783 -18.948 1.00 89.38 434 SER A CA 1
ATOM 3485 C C . SER A 1 434 ? 11.251 14.783 -19.206 1.00 89.38 434 SER A C 1
ATOM 3487 O O . SER A 1 434 ? 12.424 14.398 -19.216 1.00 89.38 434 SER A O 1
ATOM 3489 N N . ASP A 1 435 ? 10.920 16.065 -19.342 1.00 90.25 435 ASP A N 1
ATOM 3490 C CA . ASP A 1 435 ? 11.935 17.118 -19.460 1.00 90.25 435 ASP A CA 1
ATOM 3491 C C . ASP A 1 435 ? 12.817 17.186 -18.202 1.00 90.25 435 ASP A C 1
ATOM 3493 O O . ASP A 1 435 ? 14.028 17.400 -18.293 1.00 90.25 435 ASP A O 1
ATOM 3497 N N . TYR A 1 436 ? 12.226 16.934 -17.028 1.00 90.88 436 TYR A N 1
ATOM 3498 C CA . TYR A 1 436 ? 12.951 16.864 -15.762 1.00 90.88 436 TYR A CA 1
ATOM 3499 C C . TYR A 1 436 ? 13.941 15.696 -15.744 1.00 90.88 436 TYR A C 1
ATOM 3501 O O . TYR A 1 436 ? 15.143 15.927 -15.606 1.00 90.88 436 TYR A O 1
ATOM 3509 N N . TRP A 1 437 ? 13.470 14.456 -15.936 1.00 93.50 437 TRP A N 1
ATOM 3510 C CA . TRP A 1 437 ? 14.358 13.289 -15.881 1.00 93.50 437 TRP A CA 1
ATOM 3511 C C . TRP A 1 437 ? 15.425 13.326 -16.975 1.00 93.50 437 TRP A C 1
ATOM 3513 O O . TRP A 1 437 ? 16.575 12.977 -16.716 1.00 93.50 437 TRP A O 1
ATOM 3523 N N . TYR A 1 438 ? 15.086 13.817 -18.171 1.00 94.06 438 TYR A N 1
ATOM 3524 C CA . TYR A 1 438 ? 16.046 13.991 -19.258 1.00 94.06 438 TYR A CA 1
ATOM 3525 C C . TYR A 1 438 ? 17.131 15.024 -18.915 1.00 94.06 438 TYR A C 1
ATOM 3527 O O . TYR A 1 438 ? 18.314 14.772 -19.144 1.00 94.06 438 TYR A O 1
ATOM 3535 N N . SER A 1 439 ? 16.760 16.163 -18.320 1.00 94.69 439 SER A N 1
ATOM 3536 C CA . SER A 1 439 ? 17.717 17.178 -17.858 1.00 94.69 439 SER A CA 1
ATOM 3537 C C . SER A 1 439 ? 18.629 16.643 -16.751 1.00 94.69 439 SER A C 1
ATOM 3539 O O . SER A 1 439 ? 19.852 16.780 -16.827 1.00 94.69 439 SER A O 1
ATOM 3541 N N . GLU A 1 440 ? 18.065 15.964 -15.752 1.00 95.19 440 GLU A N 1
ATOM 3542 C CA . GLU A 1 440 ? 18.844 15.362 -14.667 1.00 95.19 440 GLU A CA 1
ATOM 3543 C C . GLU A 1 440 ? 19.760 14.236 -15.168 1.00 95.19 440 GLU A C 1
ATOM 3545 O O . GLU A 1 440 ? 20.912 14.152 -14.742 1.00 95.19 440 GLU A O 1
ATOM 3550 N N . TYR A 1 441 ? 19.315 13.433 -16.140 1.00 95.19 441 TYR A N 1
ATOM 3551 C CA . TYR A 1 441 ? 20.145 12.419 -16.798 1.00 95.19 441 TYR A CA 1
ATOM 3552 C C . TYR A 1 441 ? 21.428 13.019 -17.385 1.00 95.19 441 TYR A C 1
ATOM 3554 O O . TYR A 1 441 ? 22.521 12.477 -17.193 1.00 95.19 441 TYR A O 1
ATOM 3562 N N . LYS A 1 442 ? 21.314 14.178 -18.049 1.00 93.75 442 LYS A N 1
ATOM 3563 C CA . LYS A 1 442 ? 22.477 14.906 -18.577 1.00 93.75 442 LYS A CA 1
ATOM 3564 C C . LYS A 1 442 ? 23.403 15.392 -17.466 1.00 93.75 442 LYS A C 1
ATOM 3566 O O . LYS A 1 442 ? 24.617 15.279 -17.614 1.00 93.75 442 LYS A O 1
ATOM 3571 N N . LYS A 1 443 ? 22.858 15.882 -16.349 1.00 94.81 443 LYS A N 1
ATOM 3572 C CA . LYS A 1 443 ? 23.655 16.369 -15.207 1.00 94.81 443 LYS A CA 1
ATOM 3573 C C . LYS A 1 443 ? 24.435 15.259 -14.511 1.00 94.81 443 LYS A C 1
ATOM 3575 O O . LYS A 1 443 ? 25.562 15.492 -14.084 1.00 94.81 443 LYS A O 1
ATOM 3580 N N . ILE A 1 444 ? 23.863 14.059 -14.397 1.00 94.12 444 ILE A N 1
ATOM 3581 C CA . ILE A 1 444 ? 24.540 12.928 -13.743 1.00 94.12 444 ILE A CA 1
ATOM 3582 C C . ILE A 1 444 ? 25.550 12.209 -14.652 1.00 94.12 444 ILE A C 1
ATOM 3584 O O . ILE A 1 444 ? 26.227 11.294 -14.184 1.00 94.12 444 ILE A O 1
ATOM 3588 N N . GLY A 1 445 ? 25.662 12.615 -15.922 1.00 91.81 445 GLY A N 1
ATOM 3589 C CA . GLY A 1 445 ? 26.657 12.094 -16.863 1.00 91.81 445 GLY A CA 1
ATOM 3590 C C . GLY A 1 445 ? 26.329 10.718 -17.449 1.00 91.81 445 GLY A C 1
ATOM 3591 O O . GLY A 1 445 ? 27.243 10.013 -17.872 1.00 91.81 445 GLY A O 1
ATOM 3592 N N . GLY A 1 446 ? 25.052 10.328 -17.465 1.00 92.19 446 GLY A N 1
ATOM 3593 C CA . GLY A 1 446 ? 24.587 9.084 -18.080 1.00 92.19 446 GLY A CA 1
ATOM 3594 C C . GLY A 1 446 ? 24.182 7.977 -17.100 1.00 92.19 446 GLY A C 1
ATOM 3595 O O . GLY A 1 446 ? 24.135 8.160 -15.878 1.00 92.19 446 GLY A O 1
ATOM 3596 N N . VAL A 1 447 ? 23.875 6.796 -17.646 1.00 93.19 447 VAL A N 1
ATOM 3597 C CA . VAL A 1 447 ? 23.310 5.663 -16.883 1.00 93.19 447 VAL A CA 1
ATOM 3598 C C . VAL A 1 447 ? 24.308 5.023 -15.899 1.00 93.19 447 VAL A C 1
ATOM 3600 O O . VAL A 1 447 ? 23.907 4.468 -14.878 1.00 93.19 447 VAL A O 1
ATOM 3603 N N . GLY A 1 448 ? 25.615 5.173 -16.132 1.00 92.75 448 GLY A N 1
ATOM 3604 C CA . GLY A 1 448 ? 26.666 4.652 -15.250 1.00 92.75 448 GLY A CA 1
ATOM 3605 C C . GLY A 1 448 ? 26.858 3.133 -15.351 1.00 92.75 448 GLY A C 1
ATOM 3606 O O . GLY A 1 448 ? 26.737 2.560 -16.430 1.00 92.75 448 GLY A O 1
ATOM 3607 N N . ASP A 1 449 ? 27.218 2.487 -14.238 1.00 95.12 449 ASP A N 1
ATOM 3608 C CA . ASP A 1 449 ? 27.411 1.032 -14.168 1.00 95.12 449 ASP A CA 1
ATOM 3609 C C . ASP A 1 449 ? 26.061 0.306 -14.069 1.00 95.12 449 ASP A C 1
ATOM 3611 O O . ASP A 1 449 ? 25.463 0.199 -12.994 1.00 95.12 449 ASP A O 1
ATOM 3615 N N . ILE A 1 450 ? 25.584 -0.180 -15.216 1.00 97.06 450 ILE A N 1
ATOM 3616 C CA . ILE A 1 450 ? 24.302 -0.881 -15.339 1.00 97.06 450 ILE A CA 1
ATOM 3617 C C . ILE A 1 450 ? 24.341 -2.234 -14.623 1.00 97.06 450 ILE A C 1
ATOM 3619 O O . ILE A 1 450 ? 23.355 -2.605 -13.990 1.00 97.06 450 ILE A O 1
ATOM 3623 N N . SER A 1 451 ? 25.465 -2.957 -14.679 1.00 96.38 451 SER A N 1
ATOM 3624 C CA . SER A 1 451 ? 25.583 -4.283 -14.059 1.00 96.38 451 SER A CA 1
ATOM 3625 C C . SER A 1 451 ? 25.373 -4.199 -12.551 1.00 96.38 451 SER A C 1
ATOM 3627 O O . SER A 1 451 ? 24.622 -5.000 -11.981 1.00 96.38 451 SER A O 1
ATOM 3629 N N . LYS A 1 452 ? 25.965 -3.172 -11.926 1.00 95.69 452 LYS A N 1
ATOM 3630 C CA . LYS A 1 452 ? 25.722 -2.849 -10.522 1.00 95.69 452 LYS A CA 1
ATOM 3631 C C . LYS A 1 452 ? 24.285 -2.389 -10.293 1.00 95.69 452 LYS A C 1
ATOM 3633 O O . LYS A 1 452 ? 23.640 -2.919 -9.397 1.00 95.69 452 LYS A O 1
ATOM 3638 N N . LEU A 1 453 ? 23.779 -1.447 -11.097 1.00 96.50 453 LEU A N 1
ATOM 3639 C CA . LEU A 1 453 ? 22.439 -0.860 -10.946 1.00 96.50 453 LEU A CA 1
ATOM 3640 C C . LEU A 1 453 ? 21.327 -1.919 -10.882 1.00 96.50 453 LEU A C 1
ATOM 3642 O O . LEU A 1 453 ? 20.454 -1.842 -10.020 1.00 96.50 453 LEU A O 1
ATOM 3646 N N . VAL A 1 454 ? 21.359 -2.918 -11.768 1.00 97.56 454 VAL A N 1
ATOM 3647 C CA . VAL A 1 454 ? 20.288 -3.927 -11.866 1.00 97.56 454 VAL A CA 1
ATOM 3648 C C . VAL A 1 454 ? 20.359 -5.005 -10.779 1.00 97.56 454 VAL A C 1
ATOM 3650 O O . VAL A 1 454 ? 19.400 -5.753 -10.602 1.00 97.56 454 VAL A O 1
ATOM 3653 N N . ARG A 1 455 ? 21.461 -5.066 -10.018 1.00 95.56 455 ARG A N 1
ATOM 3654 C CA . ARG A 1 455 ? 21.698 -6.046 -8.940 1.00 95.56 455 ARG A CA 1
ATOM 3655 C C . ARG A 1 455 ? 21.698 -5.437 -7.538 1.00 95.56 455 ARG A C 1
ATOM 3657 O O . ARG A 1 455 ? 22.008 -6.134 -6.575 1.00 95.56 455 ARG A O 1
ATOM 3664 N N . GLN A 1 456 ? 21.359 -4.155 -7.400 1.00 93.31 456 GLN A N 1
ATOM 3665 C CA . GLN A 1 456 ? 21.325 -3.505 -6.090 1.00 93.31 456 GLN A CA 1
ATOM 3666 C C . GLN A 1 456 ? 20.216 -4.084 -5.209 1.00 93.31 456 GLN A C 1
ATOM 3668 O O . GLN A 1 456 ? 19.064 -4.205 -5.629 1.00 93.31 456 GLN A O 1
ATOM 3673 N N . ALA A 1 457 ? 20.560 -4.369 -3.954 1.00 89.31 457 ALA A N 1
ATOM 3674 C CA . ALA A 1 457 ? 19.579 -4.669 -2.919 1.00 89.31 457 ALA A CA 1
ATOM 3675 C C . ALA A 1 457 ? 18.788 -3.407 -2.526 1.00 89.31 457 ALA A C 1
ATOM 3677 O O . ALA A 1 457 ? 19.298 -2.291 -2.647 1.00 89.31 457 ALA A O 1
ATOM 3678 N N . ASP A 1 458 ? 17.582 -3.579 -1.976 1.00 84.81 458 ASP A N 1
ATOM 3679 C CA . ASP A 1 458 ? 16.679 -2.480 -1.591 1.00 84.81 458 ASP A CA 1
ATOM 3680 C C . ASP A 1 458 ? 17.366 -1.401 -0.750 1.00 84.81 458 ASP A C 1
ATOM 3682 O O . ASP A 1 458 ? 17.269 -0.214 -1.056 1.00 84.81 458 ASP A O 1
ATOM 3686 N N . LYS A 1 459 ? 18.127 -1.804 0.274 1.00 88.88 459 LYS A N 1
ATOM 3687 C CA . LYS A 1 459 ? 18.831 -0.863 1.157 1.00 88.88 459 LYS A CA 1
ATOM 3688 C C . LYS A 1 459 ? 19.835 0.014 0.403 1.00 88.88 459 LYS A C 1
ATOM 3690 O O . LYS A 1 459 ? 19.986 1.181 0.738 1.00 88.88 459 LYS A O 1
ATOM 3695 N N . GLU A 1 460 ? 20.530 -0.537 -0.591 1.00 91.25 460 GLU A N 1
ATOM 3696 C CA . GLU A 1 460 ? 21.488 0.228 -1.398 1.00 91.25 460 GLU A CA 1
ATOM 3697 C C . GLU A 1 460 ? 20.769 1.110 -2.423 1.00 91.25 460 GLU A C 1
ATOM 3699 O O . GLU A 1 460 ? 21.179 2.247 -2.664 1.00 91.25 460 GLU A O 1
ATOM 3704 N N . PHE A 1 461 ? 19.691 0.597 -3.017 1.00 91.75 461 PHE A N 1
ATOM 3705 C CA . PHE A 1 461 ? 18.919 1.317 -4.019 1.00 91.75 461 PHE A CA 1
ATOM 3706 C C . PHE A 1 461 ? 18.252 2.571 -3.434 1.00 91.75 461 PHE A C 1
ATOM 3708 O O . PHE A 1 461 ? 18.313 3.640 -4.046 1.00 91.75 461 PHE A O 1
ATOM 3715 N N . TYR A 1 462 ? 17.684 2.447 -2.229 1.00 88.06 462 TYR A N 1
ATOM 3716 C CA . TYR A 1 462 ? 16.976 3.507 -1.501 1.00 88.06 462 TYR A CA 1
ATOM 3717 C C . TYR A 1 462 ? 17.848 4.312 -0.534 1.00 88.06 462 TYR A C 1
ATOM 3719 O O . TYR A 1 462 ? 17.333 5.118 0.242 1.00 88.06 462 TYR A O 1
ATOM 3727 N N . ASP A 1 463 ? 19.165 4.128 -0.584 1.00 90.06 463 ASP A N 1
ATOM 3728 C CA . ASP A 1 463 ? 20.111 4.929 0.185 1.00 90.06 463 ASP A CA 1
ATOM 3729 C C . ASP A 1 463 ? 19.898 6.426 -0.099 1.00 90.06 463 ASP A C 1
ATOM 3731 O O . ASP A 1 463 ? 19.849 6.844 -1.260 1.00 90.06 463 ASP A O 1
ATOM 3735 N N . LYS A 1 464 ? 19.732 7.248 0.946 1.00 83.56 464 LYS A N 1
ATOM 3736 C CA . LYS A 1 464 ? 19.285 8.649 0.802 1.00 83.56 464 LYS A CA 1
ATOM 3737 C C . LYS A 1 464 ? 20.205 9.469 -0.107 1.00 83.56 464 LYS A C 1
ATOM 3739 O O . LYS A 1 464 ? 19.712 10.282 -0.885 1.00 83.56 464 LYS A O 1
ATOM 3744 N N . ASP A 1 465 ? 21.502 9.176 -0.094 1.00 86.81 465 ASP A N 1
ATOM 3745 C CA . ASP A 1 465 ? 22.515 9.892 -0.876 1.00 86.81 465 ASP A CA 1
ATOM 3746 C C . ASP A 1 465 ? 22.566 9.466 -2.356 1.00 86.81 465 ASP A C 1
ATOM 3748 O O . ASP A 1 465 ? 23.160 10.151 -3.196 1.00 86.81 465 ASP A O 1
ATOM 3752 N N . LYS A 1 466 ? 21.950 8.327 -2.706 1.00 87.69 466 LYS A N 1
ATOM 3753 C CA . LYS A 1 466 ? 22.041 7.709 -4.043 1.00 87.69 466 LYS A CA 1
ATOM 3754 C C . LYS A 1 466 ? 20.699 7.531 -4.735 1.00 87.69 466 LYS A C 1
ATOM 3756 O O . LYS A 1 466 ? 20.664 7.542 -5.965 1.00 87.69 466 LYS A O 1
ATOM 3761 N N . SER A 1 467 ? 19.617 7.398 -3.973 1.00 88.69 467 SER A N 1
ATOM 3762 C CA . SER A 1 467 ? 18.271 7.062 -4.449 1.00 88.69 467 SER A CA 1
ATOM 3763 C C . SER A 1 467 ? 17.833 7.926 -5.627 1.00 88.69 467 SER A C 1
ATOM 3765 O O . SER A 1 467 ? 17.440 7.400 -6.662 1.00 88.69 467 SER A O 1
ATOM 3767 N N . HIS A 1 468 ? 18.026 9.244 -5.542 1.00 92.31 468 HIS A N 1
ATOM 3768 C CA . HIS A 1 468 ? 17.677 10.151 -6.632 1.00 92.31 468 HIS A CA 1
ATOM 3769 C C . HIS A 1 468 ? 18.424 9.839 -7.942 1.00 92.31 468 HIS A C 1
ATOM 3771 O O . HIS A 1 468 ? 17.812 9.769 -9.008 1.00 92.31 468 HIS A O 1
ATOM 3777 N N . LYS A 1 469 ? 19.737 9.577 -7.872 1.00 95.06 469 LYS A N 1
ATOM 3778 C CA . LYS A 1 469 ? 20.539 9.180 -9.043 1.00 95.06 469 LYS A CA 1
ATOM 3779 C C . LYS A 1 469 ? 20.119 7.812 -9.568 1.00 95.06 469 LYS A C 1
ATOM 3781 O O . LYS A 1 469 ? 20.068 7.623 -10.779 1.00 95.06 469 LYS A O 1
ATOM 3786 N N . ASN A 1 470 ? 19.808 6.871 -8.679 1.00 96.06 470 ASN A N 1
ATOM 3787 C CA . ASN A 1 470 ? 19.325 5.550 -9.068 1.00 96.06 470 ASN A CA 1
ATOM 3788 C C . ASN A 1 470 ? 17.997 5.658 -9.828 1.00 96.06 470 ASN A C 1
ATOM 3790 O O . ASN A 1 470 ? 17.885 5.067 -10.896 1.00 96.06 470 ASN A O 1
ATOM 3794 N N . TYR A 1 471 ? 17.053 6.483 -9.360 1.00 96.06 471 TYR A N 1
ATOM 3795 C CA . TYR A 1 471 ? 15.775 6.743 -10.035 1.00 96.06 471 TYR A CA 1
ATOM 3796 C C . TYR A 1 471 ? 15.960 7.277 -11.457 1.00 96.06 471 TYR A C 1
ATOM 3798 O O . TYR A 1 471 ? 15.381 6.732 -12.395 1.00 96.06 471 TYR A O 1
ATOM 3806 N N . ILE A 1 472 ? 16.835 8.273 -11.638 1.00 97.06 472 ILE A N 1
ATOM 3807 C CA . ILE A 1 472 ? 17.160 8.821 -12.966 1.00 97.06 472 ILE A CA 1
ATOM 3808 C C . ILE A 1 472 ? 17.719 7.724 -13.883 1.00 97.06 472 ILE A C 1
ATOM 3810 O O . ILE A 1 472 ? 17.327 7.617 -15.045 1.00 97.06 472 ILE A O 1
ATOM 3814 N N . ARG A 1 473 ? 18.629 6.888 -13.370 1.00 97.25 473 ARG A N 1
ATOM 3815 C CA . ARG A 1 473 ? 19.274 5.825 -14.152 1.00 97.25 473 ARG A CA 1
ATOM 3816 C C . ARG A 1 473 ? 18.299 4.726 -14.558 1.00 97.25 473 ARG A C 1
ATOM 3818 O O . ARG A 1 473 ? 18.332 4.302 -15.709 1.00 97.25 473 ARG A O 1
ATOM 3825 N N . VAL A 1 474 ? 17.426 4.281 -13.653 1.00 97.81 474 VAL A N 1
ATOM 3826 C CA . VAL A 1 474 ? 16.441 3.234 -13.973 1.00 97.81 474 VAL A CA 1
ATOM 3827 C C . VAL A 1 474 ? 15.329 3.756 -14.876 1.00 97.81 474 VAL A C 1
ATOM 3829 O O . VAL A 1 474 ? 14.882 3.022 -15.752 1.00 97.81 474 VAL A O 1
ATOM 3832 N N . TRP A 1 475 ? 14.934 5.028 -14.741 1.00 97.75 475 TRP A N 1
ATOM 3833 C CA . TRP A 1 475 ? 14.051 5.680 -15.709 1.00 97.75 475 TRP A CA 1
ATOM 3834 C C . TRP A 1 475 ? 14.685 5.691 -17.102 1.00 97.75 475 TRP A C 1
ATOM 3836 O O . TRP A 1 475 ? 14.056 5.259 -18.066 1.00 97.75 475 TRP A O 1
ATOM 3846 N N . ALA A 1 476 ? 15.942 6.136 -17.207 1.00 97.88 476 ALA A N 1
ATOM 3847 C CA . ALA A 1 476 ? 16.643 6.226 -18.483 1.00 97.88 476 ALA A CA 1
ATOM 3848 C C . ALA A 1 476 ? 16.805 4.849 -19.138 1.00 97.88 476 ALA A C 1
ATOM 3850 O O . ALA A 1 476 ? 16.530 4.700 -20.330 1.00 97.88 476 ALA A O 1
ATOM 3851 N N . LEU A 1 477 ? 17.183 3.840 -18.344 1.00 98.19 477 LEU A N 1
ATOM 3852 C CA . LEU A 1 477 ? 17.246 2.447 -18.774 1.00 98.19 477 LEU A CA 1
ATOM 3853 C C . LEU A 1 477 ? 15.890 1.996 -19.326 1.00 98.19 477 LEU A C 1
ATOM 3855 O O . LEU A 1 477 ? 15.809 1.630 -20.493 1.00 98.19 477 LEU A O 1
ATOM 3859 N N . MET A 1 478 ? 14.815 2.070 -18.538 1.00 97.31 478 MET A N 1
ATOM 3860 C CA . MET A 1 478 ? 13.512 1.555 -18.971 1.00 97.31 478 MET A CA 1
ATOM 3861 C C . MET A 1 478 ? 12.927 2.335 -20.152 1.00 97.31 478 MET A C 1
ATOM 3863 O O . MET A 1 478 ? 12.365 1.724 -21.058 1.00 97.31 478 MET A O 1
ATOM 3867 N N . TYR A 1 479 ? 13.105 3.657 -20.210 1.00 96.81 479 TYR A N 1
ATOM 3868 C CA . TYR A 1 479 ? 12.683 4.454 -21.364 1.00 96.81 479 TYR A CA 1
ATOM 3869 C C . TYR A 1 479 ? 13.410 4.017 -22.643 1.00 96.81 479 TYR A C 1
ATOM 3871 O O . TYR A 1 479 ? 12.781 3.837 -23.692 1.00 96.81 479 TYR A O 1
ATOM 3879 N N . TYR A 1 480 ? 14.728 3.804 -22.564 1.00 96.88 480 TYR A N 1
ATOM 3880 C CA . TYR A 1 480 ? 15.492 3.266 -23.683 1.00 96.88 480 TYR A CA 1
ATOM 3881 C C . TYR A 1 480 ? 14.997 1.866 -24.069 1.00 96.88 480 TYR A C 1
ATOM 3883 O O . TYR A 1 480 ? 14.700 1.652 -25.239 1.00 96.88 480 TYR A O 1
ATOM 3891 N N . LEU A 1 481 ? 14.821 0.939 -23.125 1.00 95.94 481 LEU A N 1
ATOM 3892 C CA . LEU A 1 481 ? 14.379 -0.425 -23.443 1.00 95.94 481 LEU A CA 1
ATOM 3893 C C . LEU A 1 481 ? 12.990 -0.455 -24.109 1.00 95.94 481 LEU A C 1
ATOM 3895 O O . LEU A 1 481 ? 12.803 -1.160 -25.098 1.00 95.94 481 LEU A O 1
ATOM 3899 N N . TYR A 1 482 ? 12.033 0.347 -23.627 1.00 93.81 482 TYR A N 1
ATOM 3900 C CA . TYR A 1 482 ? 10.672 0.376 -24.180 1.00 93.81 482 TYR A CA 1
ATOM 3901 C C . TYR A 1 482 ? 10.544 1.140 -25.500 1.00 93.81 482 TYR A C 1
ATOM 3903 O O . TYR A 1 482 ? 9.673 0.818 -26.314 1.00 93.81 482 TYR A O 1
ATOM 3911 N N . LYS A 1 483 ? 11.358 2.180 -25.711 1.00 93.69 483 LYS A N 1
ATOM 3912 C CA . LYS A 1 483 ? 11.216 3.079 -26.868 1.00 93.69 483 LYS A CA 1
ATOM 3913 C C . LYS A 1 483 ? 12.501 3.267 -27.663 1.00 93.69 483 LYS A C 1
ATOM 3915 O O . LYS A 1 483 ? 12.469 3.179 -28.886 1.00 93.69 483 LYS A O 1
ATOM 3920 N N . GLY A 1 484 ? 13.615 3.547 -26.995 1.00 94.44 484 GLY A N 1
ATOM 3921 C CA . GLY A 1 484 ? 14.891 3.872 -27.640 1.00 94.44 484 GLY A CA 1
ATOM 3922 C C . GLY A 1 484 ? 15.509 2.717 -28.432 1.00 94.44 484 GLY A C 1
ATOM 3923 O O . GLY A 1 484 ? 15.875 2.906 -29.588 1.00 94.44 484 GLY A O 1
ATOM 3924 N N . ALA A 1 485 ? 15.561 1.513 -27.860 1.00 94.50 485 ALA A N 1
ATOM 3925 C CA . ALA A 1 485 ? 16.203 0.336 -28.447 1.00 94.50 485 ALA A CA 1
ATOM 3926 C C . ALA A 1 485 ? 15.633 -0.014 -29.831 1.00 94.50 485 ALA A C 1
ATOM 3928 O O . ALA A 1 485 ? 16.381 -0.297 -30.762 1.00 94.50 485 ALA A O 1
ATOM 3929 N N . SER A 1 486 ? 14.311 0.104 -30.002 1.00 91.31 486 SER A N 1
ATOM 3930 C CA . SER A 1 486 ? 13.628 -0.144 -31.283 1.00 91.31 486 SER A CA 1
ATOM 3931 C C . SER A 1 486 ? 13.941 0.888 -32.375 1.00 91.31 486 SER A C 1
ATOM 3933 O O . SER A 1 486 ? 13.613 0.670 -33.540 1.00 91.31 486 SER A O 1
ATOM 3935 N N . LEU A 1 487 ? 14.519 2.033 -32.010 1.00 92.00 487 LEU A N 1
ATOM 3936 C CA . LEU A 1 487 ? 14.859 3.119 -32.930 1.00 92.00 487 LEU A CA 1
ATOM 3937 C C . LEU A 1 487 ? 16.343 3.134 -33.312 1.00 92.00 487 LEU A C 1
ATOM 3939 O O . LEU A 1 487 ? 16.713 3.879 -34.223 1.00 92.00 487 LEU A O 1
ATOM 3943 N N . MET A 1 488 ? 17.172 2.335 -32.637 1.00 90.69 488 MET A N 1
ATOM 3944 C CA . MET A 1 488 ? 18.592 2.196 -32.950 1.00 90.69 488 MET A CA 1
ATOM 3945 C C . MET A 1 488 ? 18.793 1.484 -34.295 1.00 90.69 488 MET A C 1
ATOM 3947 O O . MET A 1 488 ? 17.941 0.726 -34.764 1.00 90.69 488 MET A O 1
ATOM 3951 N N . LYS A 1 489 ? 19.927 1.756 -34.950 1.00 76.69 489 LYS A N 1
ATOM 3952 C CA . LYS A 1 489 ? 20.316 1.068 -36.188 1.00 76.69 489 LYS A CA 1
ATOM 3953 C C . LYS A 1 489 ? 20.881 -0.313 -35.856 1.00 76.69 489 LYS A C 1
ATOM 3955 O O . LYS A 1 489 ? 21.706 -0.427 -34.961 1.00 76.69 489 LYS A O 1
ATOM 3960 N N . GLY A 1 490 ? 20.483 -1.326 -36.629 1.00 67.38 490 GLY A N 1
ATOM 3961 C CA . GLY A 1 490 ? 20.712 -2.728 -36.271 1.00 67.38 490 GLY A CA 1
ATOM 3962 C C . GLY A 1 490 ? 19.709 -3.134 -35.194 1.00 67.38 490 GLY A C 1
ATOM 3963 O O . GLY A 1 490 ? 19.536 -2.420 -34.213 1.00 67.38 490 GLY A O 1
ATOM 3964 N N . LYS A 1 491 ? 18.959 -4.218 -35.413 1.00 62.16 491 LYS A N 1
ATOM 3965 C CA . LYS A 1 491 ? 17.976 -4.702 -34.433 1.00 62.16 491 LYS A CA 1
ATOM 3966 C C . LYS A 1 491 ? 18.712 -4.944 -33.113 1.00 62.16 491 LYS A C 1
ATOM 3968 O O . LYS A 1 491 ? 19.524 -5.853 -33.040 1.00 62.16 491 LYS A O 1
ATOM 3973 N N . SER A 1 492 ? 18.493 -4.079 -32.128 1.00 75.31 492 SER A N 1
ATOM 3974 C CA . SER A 1 492 ? 19.148 -4.192 -30.833 1.00 75.31 492 SER A CA 1
ATOM 3975 C C . SER A 1 492 ? 18.378 -5.189 -29.976 1.00 75.31 492 SER A C 1
ATOM 3977 O O . SER A 1 492 ? 17.210 -4.954 -29.652 1.00 75.31 492 SER A O 1
ATOM 3979 N N . ASP A 1 493 ? 19.049 -6.262 -29.564 1.00 85.19 493 ASP A N 1
ATOM 3980 C CA . ASP A 1 493 ? 18.492 -7.303 -28.688 1.00 85.19 493 ASP A CA 1
ATOM 3981 C C . ASP A 1 493 ? 18.091 -6.752 -27.304 1.00 85.19 493 ASP A C 1
ATOM 3983 O O . ASP A 1 493 ? 17.382 -7.402 -26.534 1.00 85.19 493 ASP A O 1
ATOM 3987 N N . HIS A 1 494 ? 18.473 -5.505 -26.993 1.00 93.56 494 HIS A N 1
ATOM 3988 C CA . HIS A 1 494 ? 18.058 -4.795 -25.784 1.00 93.56 494 HIS A CA 1
ATOM 3989 C C . HIS A 1 494 ? 16.533 -4.676 -25.669 1.00 93.56 494 HIS A C 1
ATOM 3991 O O . HIS A 1 494 ? 16.009 -4.626 -24.557 1.00 93.56 494 HIS A O 1
ATOM 3997 N N . VAL A 1 495 ? 15.805 -4.660 -26.792 1.00 92.19 495 VAL A N 1
ATOM 3998 C CA . VAL A 1 495 ? 14.336 -4.581 -26.782 1.00 92.19 495 VAL A CA 1
ATOM 3999 C C . VAL A 1 495 ? 13.690 -5.778 -26.069 1.00 92.19 495 VAL A C 1
ATOM 4001 O O . VAL A 1 495 ? 12.599 -5.650 -25.524 1.00 92.19 495 VAL A O 1
ATOM 4004 N N . GLU A 1 496 ? 14.364 -6.928 -26.014 1.00 93.00 496 GLU A N 1
ATOM 4005 C CA . GLU A 1 496 ? 13.824 -8.155 -25.419 1.00 93.00 496 GLU A CA 1
ATOM 4006 C C . GLU A 1 496 ? 13.981 -8.204 -23.891 1.00 93.00 496 GLU A C 1
ATOM 4008 O O . GLU A 1 496 ? 13.294 -8.980 -23.221 1.00 93.00 496 GLU A O 1
ATOM 4013 N N . ILE A 1 497 ? 14.871 -7.376 -23.321 1.00 96.62 497 ILE A N 1
ATOM 4014 C CA . ILE A 1 497 ? 15.236 -7.403 -21.893 1.00 96.62 497 ILE A CA 1
ATOM 4015 C C . ILE A 1 497 ? 13.994 -7.316 -20.986 1.00 96.62 497 ILE A C 1
ATOM 4017 O O . ILE A 1 497 ? 13.871 -8.153 -20.084 1.00 96.62 497 ILE A O 1
ATOM 4021 N N . PRO A 1 498 ? 13.031 -6.387 -21.198 1.00 95.94 498 PRO A N 1
ATOM 4022 C CA . PRO A 1 498 ? 11.857 -6.308 -20.335 1.00 95.94 498 PRO A CA 1
ATOM 4023 C C . PRO A 1 498 ? 10.972 -7.560 -20.370 1.00 95.94 498 PRO A C 1
ATOM 4025 O O . PRO A 1 498 ? 10.475 -7.995 -19.331 1.00 95.94 498 PRO A O 1
ATOM 4028 N N . GLY A 1 499 ? 10.792 -8.154 -21.553 1.00 94.06 499 GLY A N 1
ATOM 4029 C CA . GLY A 1 499 ? 9.993 -9.366 -21.726 1.00 94.06 499 GLY A CA 1
ATOM 4030 C C . GLY A 1 499 ? 10.655 -10.593 -21.105 1.00 94.06 499 GLY A C 1
ATOM 4031 O O . GLY A 1 499 ? 9.995 -11.343 -20.382 1.00 94.06 499 GLY A O 1
ATOM 4032 N N . LYS A 1 500 ? 11.973 -10.753 -21.301 1.00 95.62 500 LYS A N 1
ATOM 4033 C CA . LYS A 1 500 ? 12.768 -11.822 -20.672 1.00 95.62 500 LYS A CA 1
ATOM 4034 C C . LYS A 1 500 ? 12.702 -11.733 -19.150 1.00 95.62 500 LYS A C 1
ATOM 4036 O O . LYS A 1 500 ? 12.444 -12.744 -18.500 1.00 95.62 500 LYS A O 1
ATOM 4041 N N . TYR A 1 501 ? 12.857 -10.529 -18.594 1.00 95.94 501 TYR A N 1
ATOM 4042 C CA . TYR A 1 501 ? 12.719 -10.305 -17.155 1.00 95.94 501 TYR A CA 1
ATOM 4043 C C . TYR A 1 501 ? 11.336 -10.709 -16.649 1.00 95.94 501 TYR A C 1
ATOM 4045 O O . TYR A 1 501 ? 11.231 -11.475 -15.693 1.00 95.94 501 TYR A O 1
ATOM 4053 N N . TYR A 1 502 ? 10.273 -10.214 -17.290 1.00 93.88 502 TYR A N 1
ATOM 4054 C CA . TYR A 1 502 ? 8.909 -10.475 -16.840 1.00 93.88 502 TYR A CA 1
ATOM 4055 C C . TYR A 1 502 ? 8.580 -11.970 -16.854 1.00 93.88 502 TYR A C 1
ATOM 4057 O O . TYR A 1 502 ? 8.114 -12.516 -15.850 1.00 93.88 502 TYR A O 1
ATOM 4065 N N . LYS A 1 503 ? 8.884 -12.651 -17.961 1.00 92.25 503 LYS A N 1
ATOM 4066 C CA . LYS A 1 503 ? 8.670 -14.093 -18.090 1.00 92.25 503 LYS A CA 1
ATOM 4067 C C . LYS A 1 503 ? 9.448 -14.865 -17.023 1.00 92.25 503 LYS A C 1
ATOM 4069 O O . LYS A 1 503 ? 8.857 -15.650 -16.282 1.00 92.25 503 LYS A O 1
ATOM 4074 N N . ALA A 1 504 ? 10.741 -14.573 -16.878 1.00 94.44 504 ALA A N 1
ATOM 4075 C CA . ALA A 1 504 ? 11.585 -15.239 -15.897 1.00 94.44 504 ALA A CA 1
ATOM 4076 C C . ALA A 1 504 ? 11.139 -14.958 -14.454 1.00 94.44 504 ALA A C 1
ATOM 4078 O O . ALA A 1 504 ? 11.214 -15.851 -13.614 1.00 94.44 504 ALA A O 1
ATOM 4079 N N . LEU A 1 505 ? 10.633 -13.761 -14.143 1.00 93.00 505 LEU A N 1
ATOM 4080 C CA . LEU A 1 505 ? 10.104 -13.442 -12.815 1.00 93.00 505 LEU A CA 1
ATOM 4081 C C . LEU A 1 505 ? 8.871 -14.287 -12.484 1.00 93.00 505 LEU A C 1
ATOM 4083 O O . LEU A 1 505 ? 8.774 -14.818 -11.377 1.00 93.00 505 LEU A O 1
ATOM 4087 N N . VAL A 1 506 ? 7.947 -14.443 -13.432 1.00 88.38 506 VAL A N 1
ATOM 4088 C CA . VAL A 1 506 ? 6.744 -15.265 -13.232 1.00 88.38 506 VAL A CA 1
ATOM 4089 C C . VAL A 1 506 ? 7.090 -16.748 -13.082 1.00 88.38 506 VAL A C 1
ATOM 4091 O O . VAL A 1 506 ? 6.477 -17.428 -12.256 1.00 88.38 506 VAL A O 1
ATOM 4094 N N . GLU A 1 507 ? 8.076 -17.239 -13.834 1.00 89.62 507 GLU A N 1
ATOM 4095 C CA . GLU A 1 507 ? 8.526 -18.637 -13.797 1.00 89.62 507 GLU A CA 1
ATOM 4096 C C . GLU A 1 507 ? 9.343 -18.961 -12.539 1.00 89.62 507 GLU A C 1
ATOM 4098 O O . GLU A 1 507 ? 9.046 -19.914 -11.822 1.00 89.62 507 GLU A O 1
ATOM 4103 N N . THR A 1 508 ? 10.370 -18.161 -12.248 1.00 91.38 508 THR A N 1
ATOM 4104 C CA . THR A 1 508 ? 11.338 -18.444 -11.175 1.00 91.38 508 THR A CA 1
ATOM 4105 C C . THR A 1 508 ? 10.891 -17.933 -9.814 1.00 91.38 508 THR A C 1
ATOM 4107 O O . THR A 1 508 ? 11.354 -18.438 -8.791 1.00 91.38 508 THR A O 1
ATOM 4110 N N . ARG A 1 509 ? 10.012 -16.921 -9.793 1.00 87.81 509 ARG A N 1
ATOM 4111 C CA . ARG A 1 509 ? 9.615 -16.166 -8.596 1.00 87.81 509 ARG A CA 1
ATOM 4112 C C . ARG A 1 509 ? 10.797 -15.581 -7.814 1.00 87.81 509 ARG A C 1
ATOM 4114 O O . ARG A 1 509 ? 10.676 -15.336 -6.614 1.00 87.81 509 ARG A O 1
ATOM 4121 N N . ASP A 1 510 ? 11.916 -15.348 -8.494 1.00 90.75 510 ASP A N 1
ATOM 4122 C CA . ASP A 1 510 ? 13.181 -14.908 -7.916 1.00 90.75 510 ASP A CA 1
ATOM 4123 C C . ASP A 1 510 ? 13.722 -13.716 -8.715 1.00 90.75 510 ASP A C 1
ATOM 4125 O O . ASP A 1 510 ? 14.008 -13.807 -9.908 1.00 90.75 510 ASP A O 1
ATOM 4129 N N . ASN A 1 511 ? 13.855 -12.575 -8.039 1.00 92.88 511 ASN A N 1
ATOM 4130 C CA . ASN A 1 511 ? 14.292 -11.321 -8.648 1.00 92.88 511 ASN A CA 1
ATOM 4131 C C . ASN A 1 511 ? 15.713 -11.392 -9.223 1.00 92.88 511 ASN A C 1
ATOM 4133 O O . ASN A 1 511 ? 15.981 -10.786 -10.266 1.00 92.88 511 ASN A O 1
ATOM 4137 N N . ALA A 1 512 ? 16.622 -12.108 -8.557 1.00 94.56 512 ALA A N 1
ATOM 4138 C CA . ALA A 1 512 ? 18.005 -12.234 -8.998 1.00 94.56 512 ALA A CA 1
ATOM 4139 C C . ALA A 1 512 ? 18.070 -13.111 -10.250 1.00 94.56 512 ALA A C 1
ATOM 4141 O O . ALA A 1 512 ? 18.583 -12.666 -11.275 1.00 94.56 512 ALA A O 1
ATOM 4142 N N . LYS A 1 513 ? 17.425 -14.285 -10.222 1.00 96.19 513 LYS A N 1
ATOM 4143 C CA . LYS A 1 513 ? 17.361 -15.183 -11.389 1.00 96.19 513 LYS A CA 1
ATOM 4144 C C . LYS A 1 513 ? 16.668 -14.537 -12.582 1.00 96.19 513 LYS A C 1
ATOM 4146 O O . LYS A 1 513 ? 17.138 -14.678 -13.707 1.00 96.19 513 LYS A O 1
ATOM 4151 N N . ALA A 1 514 ? 15.581 -13.801 -12.350 1.00 96.75 514 ALA A N 1
ATOM 4152 C CA . ALA A 1 514 ? 14.898 -13.066 -13.407 1.00 96.75 514 ALA A CA 1
ATOM 4153 C C . ALA A 1 514 ? 15.787 -11.975 -14.019 1.00 96.75 514 ALA A C 1
ATOM 4155 O O . ALA A 1 514 ? 15.788 -11.791 -15.234 1.00 96.75 514 ALA A O 1
ATOM 4156 N N . THR A 1 515 ? 16.574 -11.279 -13.193 1.00 97.75 515 THR A N 1
ATOM 4157 C CA . THR A 1 515 ? 17.544 -10.282 -13.669 1.00 97.75 515 THR A CA 1
ATOM 4158 C C . THR A 1 515 ? 18.646 -10.948 -14.491 1.00 97.75 515 THR A C 1
ATOM 4160 O O . THR A 1 515 ? 18.946 -10.485 -15.587 1.00 97.75 515 THR A O 1
ATOM 4163 N N . ASP A 1 516 ? 19.213 -12.058 -14.022 1.00 97.44 516 ASP A N 1
ATOM 4164 C CA . ASP A 1 516 ? 20.260 -12.767 -14.762 1.00 97.44 516 ASP A CA 1
ATOM 4165 C C . ASP A 1 516 ? 19.745 -13.324 -16.096 1.00 97.44 516 ASP A C 1
ATOM 4167 O O . ASP A 1 516 ? 20.422 -13.187 -17.113 1.00 97.44 516 ASP A O 1
ATOM 4171 N N . ALA A 1 517 ? 18.519 -13.851 -16.132 1.00 97.00 517 ALA A N 1
ATOM 4172 C CA . ALA A 1 517 ? 17.875 -14.289 -17.370 1.00 97.00 517 ALA A CA 1
ATOM 4173 C C . ALA A 1 517 ? 17.624 -13.128 -18.349 1.00 97.00 517 ALA A C 1
ATOM 4175 O O . ALA A 1 517 ? 17.821 -13.281 -19.554 1.00 97.00 517 ALA A O 1
ATOM 4176 N N . ALA A 1 518 ? 17.216 -11.958 -17.847 1.00 97.38 518 ALA A N 1
ATOM 4177 C CA . ALA A 1 518 ? 16.943 -10.782 -18.671 1.00 97.38 518 ALA A CA 1
ATOM 4178 C C . ALA A 1 518 ? 18.188 -10.237 -19.380 1.00 97.38 518 ALA A C 1
ATOM 4180 O O . ALA A 1 518 ? 18.092 -9.763 -20.509 1.00 97.38 518 ALA A O 1
ATOM 4181 N N . PHE A 1 519 ? 19.342 -10.315 -18.716 1.00 97.44 519 PHE A N 1
ATOM 4182 C CA . PHE A 1 519 ? 20.619 -9.803 -19.217 1.00 97.44 519 PHE A CA 1
ATOM 4183 C C . PHE A 1 519 ? 21.550 -10.902 -19.754 1.00 97.44 519 PHE A C 1
ATOM 4185 O O . PHE A 1 519 ? 22.714 -10.628 -20.047 1.00 97.44 519 PHE A O 1
ATOM 4192 N N . ALA A 1 520 ? 21.068 -12.137 -19.906 1.00 95.88 520 ALA A N 1
ATOM 4193 C CA . ALA A 1 520 ? 21.856 -13.226 -20.470 1.00 95.88 520 ALA A CA 1
ATOM 4194 C C . ALA A 1 520 ? 22.302 -12.885 -21.905 1.00 95.88 520 ALA A C 1
ATOM 4196 O O . ALA A 1 520 ? 21.476 -12.607 -22.772 1.00 95.88 520 ALA A O 1
ATOM 4197 N N . GLY A 1 521 ? 23.618 -12.899 -22.141 1.00 93.88 521 GLY A N 1
ATOM 4198 C CA . GLY A 1 521 ? 24.218 -12.559 -23.437 1.00 93.88 521 GLY A CA 1
ATOM 4199 C C . GLY A 1 521 ? 24.301 -11.059 -23.749 1.00 93.88 521 GLY A C 1
ATOM 4200 O O . GLY A 1 521 ? 24.797 -10.705 -24.813 1.00 93.88 521 GLY A O 1
ATOM 4201 N N . ILE A 1 522 ? 23.860 -10.177 -22.845 1.00 96.00 522 ILE A N 1
ATOM 4202 C CA . ILE A 1 522 ? 23.943 -8.725 -23.037 1.00 96.00 522 ILE A CA 1
ATOM 4203 C C . ILE A 1 522 ? 25.317 -8.211 -22.595 1.00 96.00 522 ILE A C 1
ATOM 4205 O O . ILE A 1 522 ? 25.710 -8.366 -21.437 1.00 96.00 522 ILE A O 1
ATOM 4209 N N . ASP A 1 523 ? 26.025 -7.533 -23.499 1.00 95.69 523 ASP A N 1
ATOM 4210 C CA . ASP A 1 523 ? 27.214 -6.756 -23.149 1.00 95.69 523 ASP A CA 1
ATOM 4211 C C . ASP A 1 523 ? 26.790 -5.433 -22.487 1.00 95.69 523 ASP A C 1
ATOM 4213 O O . ASP A 1 523 ? 26.241 -4.529 -23.120 1.00 95.69 523 ASP A O 1
ATOM 4217 N N . PHE A 1 524 ? 27.062 -5.295 -21.187 1.00 96.31 524 PHE A N 1
ATOM 4218 C CA . PHE A 1 524 ? 26.723 -4.088 -20.429 1.00 96.31 524 PHE A CA 1
ATOM 4219 C C . PHE A 1 524 ? 27.437 -2.821 -20.927 1.00 96.31 524 PHE A C 1
ATOM 4221 O O . PHE A 1 524 ? 26.892 -1.723 -20.770 1.00 96.31 524 PHE A O 1
ATOM 4228 N N . ALA A 1 525 ? 28.633 -2.935 -21.511 1.00 95.56 525 ALA A N 1
ATOM 4229 C CA . ALA A 1 525 ? 29.347 -1.793 -22.074 1.00 95.56 525 ALA A CA 1
ATOM 4230 C C . ALA A 1 525 ? 28.698 -1.324 -23.384 1.00 95.56 525 ALA A C 1
ATOM 4232 O O . ALA A 1 525 ? 28.602 -0.115 -23.623 1.00 95.56 525 ALA A O 1
ATOM 4233 N N . ASP A 1 526 ? 28.220 -2.259 -24.207 1.00 95.00 526 ASP A N 1
ATOM 4234 C CA . ASP A 1 526 ? 27.445 -1.944 -25.409 1.00 95.00 526 ASP A CA 1
ATOM 4235 C C . ASP A 1 526 ? 26.075 -1.343 -25.071 1.00 95.00 526 ASP A C 1
ATOM 4237 O O . ASP A 1 526 ? 25.720 -0.276 -25.583 1.00 95.00 526 ASP A O 1
ATOM 4241 N N . LEU A 1 527 ? 25.352 -1.942 -24.120 1.00 96.44 527 LEU A N 1
ATOM 4242 C CA . LEU A 1 527 ? 24.076 -1.417 -23.635 1.00 96.44 527 LEU A CA 1
ATOM 4243 C C . LEU A 1 527 ? 24.219 0.017 -23.119 1.00 96.44 527 LEU A C 1
ATOM 4245 O O . LEU A 1 527 ? 23.444 0.897 -23.499 1.00 96.44 527 LEU A O 1
ATOM 4249 N N . ARG A 1 528 ? 25.238 0.284 -22.294 1.00 96.44 528 ARG A N 1
ATOM 4250 C CA . ARG A 1 528 ? 25.528 1.637 -21.806 1.00 96.44 528 ARG A CA 1
ATOM 4251 C C . ARG A 1 528 ? 25.756 2.613 -22.955 1.00 96.44 528 ARG A C 1
ATOM 4253 O O . ARG A 1 528 ? 25.155 3.685 -22.967 1.00 96.44 528 ARG A O 1
ATOM 4260 N N . ARG A 1 529 ? 26.602 2.243 -23.917 1.00 95.00 529 ARG A N 1
ATOM 4261 C CA . ARG A 1 529 ? 26.917 3.083 -25.078 1.00 95.00 529 ARG A CA 1
ATOM 4262 C C . ARG A 1 529 ? 25.672 3.385 -25.901 1.00 95.00 529 ARG A C 1
ATOM 4264 O O . ARG A 1 529 ? 25.474 4.532 -26.277 1.00 95.00 529 ARG A O 1
ATOM 4271 N N . SER A 1 530 ? 24.823 2.387 -26.116 1.00 96.00 530 SER A N 1
ATOM 4272 C CA . SER A 1 530 ? 23.584 2.532 -26.874 1.00 96.00 530 SER A CA 1
ATOM 4273 C C . SER A 1 530 ? 22.574 3.452 -26.181 1.00 96.00 530 SER A C 1
ATOM 4275 O O . SER A 1 530 ? 21.926 4.264 -26.842 1.00 96.00 530 SER A O 1
ATOM 4277 N N . ILE A 1 531 ? 22.460 3.370 -24.850 1.00 96.25 531 ILE A N 1
ATOM 4278 C CA . ILE A 1 531 ? 21.629 4.286 -24.055 1.00 96.25 531 ILE A CA 1
ATOM 4279 C C . ILE A 1 531 ? 22.163 5.720 -24.175 1.00 96.25 531 ILE A C 1
ATOM 4281 O O . ILE A 1 531 ? 21.400 6.649 -24.456 1.00 96.25 531 ILE A O 1
ATOM 4285 N N . ASP A 1 532 ? 23.472 5.908 -23.997 1.00 94.06 532 ASP A N 1
ATOM 4286 C CA . ASP A 1 532 ? 24.104 7.225 -24.090 1.00 94.06 532 ASP A CA 1
ATOM 4287 C C . ASP A 1 532 ? 23.995 7.808 -25.509 1.00 94.06 532 ASP A C 1
ATOM 4289 O O . ASP A 1 532 ? 23.673 8.989 -25.660 1.00 94.06 532 ASP A O 1
ATOM 4293 N N . GLU A 1 533 ? 24.192 7.000 -26.554 1.00 94.69 533 GLU A N 1
ATOM 4294 C CA . GLU A 1 533 ? 23.996 7.398 -27.952 1.00 94.69 533 GLU A CA 1
ATOM 4295 C C . GLU A 1 533 ? 22.557 7.852 -28.196 1.00 94.69 533 GLU A C 1
ATOM 4297 O O . GLU A 1 533 ? 22.342 8.948 -28.719 1.00 94.69 533 GLU A O 1
ATOM 4302 N N . PHE A 1 534 ? 21.573 7.057 -27.764 1.00 95.94 534 PHE A N 1
ATOM 4303 C CA . PHE A 1 534 ? 20.161 7.395 -27.900 1.00 95.94 534 PHE A CA 1
ATOM 4304 C C . PHE A 1 534 ? 19.853 8.756 -27.270 1.00 95.94 534 PHE A C 1
ATOM 4306 O O . PHE A 1 534 ? 19.345 9.648 -27.950 1.00 95.94 534 PHE A O 1
ATOM 4313 N N . PHE A 1 535 ? 20.205 8.956 -25.996 1.00 96.00 535 PHE A N 1
ATOM 4314 C CA . PHE A 1 535 ? 19.899 10.208 -25.306 1.00 96.00 535 PHE A CA 1
ATOM 4315 C C . PHE A 1 535 ? 20.724 11.392 -25.823 1.00 96.00 535 PHE A C 1
ATOM 4317 O O . PHE A 1 535 ? 20.312 12.534 -25.633 1.00 96.00 535 PHE A O 1
ATOM 4324 N N . ASN A 1 536 ? 21.887 11.181 -26.443 1.00 94.25 536 ASN A N 1
ATOM 4325 C CA . ASN A 1 53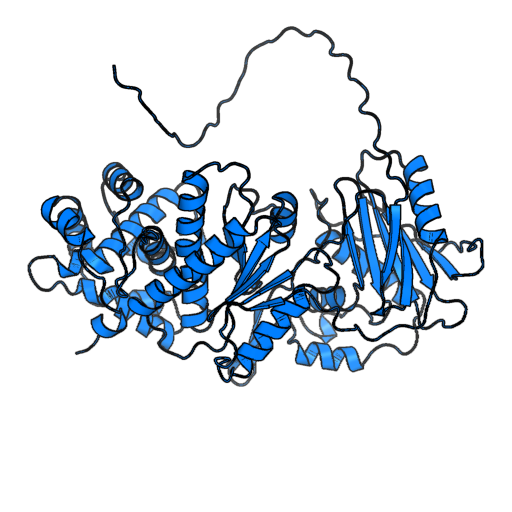6 ? 22.677 12.246 -27.079 1.00 94.25 536 ASN A CA 1
ATOM 4326 C C . ASN A 1 536 ? 22.224 12.567 -28.513 1.00 94.25 536 ASN A C 1
ATOM 4328 O O . ASN A 1 536 ? 22.643 13.579 -29.073 1.00 94.25 536 ASN A O 1
ATOM 4332 N N . ASN A 1 537 ? 21.329 11.767 -29.091 1.00 94.94 537 ASN A N 1
ATOM 4333 C CA . ASN A 1 537 ? 20.813 11.953 -30.438 1.00 94.94 537 ASN A CA 1
ATOM 4334 C C . ASN A 1 537 ? 19.420 12.609 -30.411 1.00 94.94 537 ASN A C 1
ATOM 4336 O O . ASN A 1 537 ? 18.389 11.944 -30.302 1.00 94.94 537 ASN A O 1
ATOM 4340 N N . GLY A 1 538 ? 19.386 13.940 -30.546 1.00 93.94 538 GLY A N 1
ATOM 4341 C CA . GLY A 1 538 ? 18.146 14.731 -30.550 1.00 93.94 538 GLY A CA 1
ATOM 4342 C C . GLY A 1 538 ? 17.059 14.214 -31.512 1.00 93.94 538 GLY A C 1
ATOM 4343 O O . GLY A 1 538 ? 15.908 14.084 -31.091 1.00 93.94 538 GLY A O 1
ATOM 4344 N N . PRO A 1 539 ? 17.387 13.864 -32.772 1.00 95.44 539 PRO A N 1
ATOM 4345 C CA . PRO A 1 539 ? 16.445 13.218 -33.687 1.00 95.44 539 PRO A CA 1
ATOM 4346 C C . PRO A 1 539 ? 15.829 11.908 -33.166 1.00 95.44 539 PRO A C 1
ATOM 4348 O O . PRO A 1 539 ? 14.615 11.728 -33.293 1.00 95.44 539 PRO A O 1
ATOM 4351 N N . LEU A 1 540 ? 16.614 11.009 -32.558 1.00 94.38 540 LEU A N 1
ATOM 4352 C CA . LEU A 1 540 ? 16.088 9.757 -31.989 1.00 94.38 540 LEU A CA 1
ATOM 4353 C C . LEU A 1 540 ? 15.177 10.017 -30.784 1.00 94.38 540 LEU A C 1
ATOM 4355 O O . LEU A 1 540 ? 14.088 9.444 -30.716 1.00 94.38 540 LEU A O 1
ATOM 4359 N N . VAL A 1 541 ? 15.572 10.925 -29.888 1.00 94.75 541 VAL A N 1
ATOM 4360 C CA . VAL A 1 541 ? 14.749 11.348 -28.740 1.00 94.75 541 VAL A CA 1
ATOM 4361 C C . VAL A 1 541 ? 13.441 11.998 -29.201 1.00 94.75 541 VAL A C 1
ATOM 4363 O O . VAL A 1 541 ? 12.380 11.766 -28.627 1.00 94.75 541 VAL A O 1
ATOM 4366 N N . SER A 1 542 ? 13.476 12.802 -30.263 1.00 93.62 542 SER A N 1
ATOM 4367 C CA . SER A 1 542 ? 12.261 13.389 -30.836 1.00 93.62 542 SER A CA 1
ATOM 4368 C C . SER A 1 542 ? 11.339 12.308 -31.411 1.00 93.62 542 SER A C 1
ATOM 4370 O O . SER A 1 542 ? 10.140 12.287 -31.129 1.00 93.62 542 SER A O 1
ATOM 4372 N N . LYS A 1 543 ? 11.904 11.344 -32.149 1.00 93.12 543 LYS A N 1
ATOM 4373 C CA . LYS A 1 543 ? 11.154 10.225 -32.732 1.00 93.12 543 LYS A CA 1
ATOM 4374 C C . LYS A 1 543 ? 10.527 9.319 -31.663 1.00 93.12 543 LYS A C 1
ATOM 4376 O O . LYS A 1 543 ? 9.412 8.837 -31.866 1.00 93.12 543 LYS A O 1
ATOM 4381 N N . SER A 1 544 ? 11.186 9.117 -30.519 1.00 92.81 544 SER A N 1
ATOM 4382 C CA . SER A 1 544 ? 10.676 8.255 -29.441 1.00 92.81 544 SER A CA 1
ATOM 4383 C C . SER A 1 544 ? 9.407 8.784 -28.776 1.00 92.81 544 SER A C 1
ATOM 4385 O O . SER A 1 544 ? 8.599 7.986 -28.295 1.00 92.81 544 SER A O 1
ATOM 4387 N N . LYS A 1 545 ? 9.171 10.103 -28.789 1.00 89.69 545 LYS A N 1
ATOM 4388 C CA . LYS A 1 545 ? 7.935 10.707 -28.257 1.00 89.69 545 LYS A CA 1
ATOM 4389 C C . LYS A 1 545 ? 6.687 10.110 -28.915 1.00 89.69 545 LYS A C 1
ATOM 4391 O O . LYS A 1 545 ? 5.737 9.775 -28.217 1.00 89.69 545 LYS A O 1
ATOM 4396 N N . ASN A 1 546 ? 6.754 9.857 -30.223 1.00 86.81 546 ASN A N 1
ATOM 4397 C CA . ASN A 1 546 ? 5.649 9.308 -31.015 1.00 86.81 546 ASN A CA 1
ATOM 4398 C C . ASN A 1 546 ? 5.695 7.778 -31.172 1.00 86.81 546 ASN A C 1
ATOM 4400 O O . ASN A 1 546 ? 4.749 7.181 -31.686 1.00 86.81 546 ASN A O 1
ATOM 4404 N N . TYR A 1 547 ? 6.787 7.128 -30.758 1.00 89.25 547 TYR A N 1
ATOM 4405 C CA . TYR A 1 547 ? 6.901 5.673 -30.812 1.00 89.25 547 TYR A CA 1
ATOM 4406 C C . TYR A 1 547 ? 5.987 5.023 -29.765 1.00 89.25 547 TYR A C 1
ATOM 4408 O O . TYR A 1 547 ? 5.974 5.433 -28.603 1.00 89.25 547 TYR A O 1
ATOM 4416 N N . GLN A 1 548 ? 5.233 4.004 -30.172 1.00 87.25 548 GLN A N 1
ATOM 4417 C CA . GLN A 1 548 ? 4.371 3.227 -29.284 1.00 87.25 548 GLN A CA 1
ATOM 4418 C C . GLN A 1 548 ? 5.173 2.052 -28.727 1.00 87.25 548 GLN A C 1
ATOM 4420 O O . GLN A 1 548 ? 5.697 1.245 -29.494 1.00 87.25 548 GLN A O 1
ATOM 4425 N N . ALA A 1 549 ? 5.289 1.976 -27.401 1.00 86.19 549 ALA A N 1
ATOM 4426 C CA . ALA A 1 549 ? 5.936 0.838 -26.759 1.00 86.19 549 ALA A CA 1
ATOM 4427 C C . ALA A 1 549 ? 5.139 -0.435 -27.073 1.00 86.19 549 ALA A C 1
ATOM 4429 O O . ALA A 1 549 ? 3.913 -0.447 -26.962 1.00 86.19 549 ALA A O 1
ATOM 4430 N N . LYS A 1 550 ? 5.840 -1.491 -27.490 1.00 85.38 550 LYS A N 1
ATOM 4431 C CA . LYS A 1 550 ? 5.218 -2.786 -27.772 1.00 85.38 550 LYS A CA 1
ATOM 4432 C C . LYS A 1 550 ? 4.927 -3.538 -26.466 1.00 85.38 550 LYS A C 1
ATOM 4434 O O . LYS A 1 550 ? 5.659 -3.334 -25.492 1.00 85.38 550 LYS A O 1
ATOM 4439 N N . PRO A 1 551 ? 3.921 -4.427 -26.443 1.00 85.69 551 PRO A N 1
ATOM 4440 C CA . PRO A 1 551 ? 3.702 -5.329 -25.321 1.00 85.69 551 PRO A CA 1
ATOM 4441 C C . PRO A 1 551 ? 4.960 -6.154 -25.026 1.00 85.69 551 PRO A C 1
ATOM 4443 O O . PRO A 1 551 ? 5.528 -6.762 -25.931 1.00 85.69 551 PRO A O 1
ATOM 4446 N N . VAL A 1 552 ? 5.379 -6.240 -23.763 1.00 84.38 552 VAL A N 1
ATOM 4447 C CA . VAL A 1 552 ? 6.612 -6.950 -23.369 1.00 84.38 552 VAL A CA 1
ATOM 4448 C C . VAL A 1 552 ? 6.610 -8.433 -23.735 1.00 84.38 552 VAL A C 1
ATOM 4450 O O . VAL A 1 552 ? 7.671 -9.010 -23.939 1.00 84.38 552 VAL A O 1
ATOM 4453 N N . ILE A 1 553 ? 5.433 -9.047 -23.856 1.00 76.56 553 ILE A N 1
ATOM 4454 C CA . ILE A 1 553 ? 5.295 -10.447 -24.273 1.00 76.56 553 ILE A CA 1
ATOM 4455 C C . ILE A 1 553 ? 5.606 -10.640 -25.765 1.00 76.56 553 ILE A C 1
ATOM 4457 O O . ILE A 1 553 ? 6.181 -11.657 -26.143 1.00 76.56 553 ILE A O 1
ATOM 4461 N N . GLU A 1 554 ? 5.310 -9.643 -26.604 1.00 75.06 554 GLU A N 1
ATOM 4462 C CA . GLU A 1 554 ? 5.597 -9.675 -28.046 1.00 75.06 554 GLU A CA 1
ATOM 4463 C C . GLU A 1 554 ? 7.083 -9.448 -28.341 1.00 75.06 554 GLU A C 1
ATOM 4465 O O . GLU A 1 554 ? 7.558 -9.775 -29.423 1.00 75.06 554 GLU A O 1
ATOM 4470 N N . LEU A 1 555 ? 7.833 -8.921 -27.370 1.00 61.50 555 LEU A N 1
ATOM 4471 C CA . LEU A 1 555 ? 9.277 -8.699 -27.467 1.00 61.50 555 LEU A CA 1
ATOM 4472 C C . LEU A 1 555 ? 10.097 -9.979 -27.241 1.00 61.50 555 LEU A C 1
ATOM 4474 O O . LEU A 1 555 ? 11.318 -9.919 -27.250 1.00 61.50 555 LEU A O 1
ATOM 4478 N N . THR A 1 556 ? 9.442 -11.118 -26.998 1.00 56.94 556 THR A N 1
ATOM 4479 C CA . THR A 1 556 ? 10.094 -12.421 -26.751 1.00 56.94 556 THR A CA 1
ATOM 4480 C C . THR A 1 556 ? 9.554 -13.550 -27.628 1.00 56.94 556 THR A C 1
ATOM 4482 O O . THR A 1 556 ? 9.896 -14.712 -27.409 1.00 56.94 556 THR A O 1
ATOM 4485 N N . ALA A 1 557 ? 8.682 -13.229 -28.590 1.00 39.97 557 ALA A N 1
ATOM 4486 C CA . ALA A 1 557 ? 8.191 -14.207 -29.552 1.00 39.97 557 ALA A CA 1
ATOM 4487 C C . ALA A 1 557 ? 9.305 -14.525 -30.575 1.00 39.97 557 ALA A C 1
ATOM 4489 O O . ALA A 1 557 ? 9.954 -13.583 -31.032 1.00 39.97 557 ALA A O 1
ATOM 4490 N N . PRO A 1 558 ? 9.549 -15.814 -30.887 1.00 39.19 558 PRO A N 1
ATOM 4491 C CA . PRO A 1 558 ? 10.598 -16.239 -31.816 1.00 39.19 558 PRO A CA 1
ATOM 4492 C C . PRO A 1 558 ? 10.422 -15.701 -33.240 1.00 39.19 558 PRO A C 1
ATOM 4494 O O . PRO A 1 558 ? 9.261 -15.466 -33.656 1.00 39.19 558 PRO A O 1
#

pLDDT: mean 81.41, std 17.18, range [21.5, 98.19]

Secondary structure (DSSP, 8-state):
----------------------------PPPB---EEEEEEEGGGTEEEEEETT-EE-PPPPPPPEEEE-TTS-EEEEB-HHHHHHHHHEEEEEE-SSEEEEEEE--SPPPPHHHH-S-B-HHHHHHHHTT--SS--HHHHHHHHHHHHHHHHHH-TT--SPPPPPEEPPPEEE--TTSS-EEEEEEEESSS-EEEEEEEETTEEEEEEEEEEEE-TTB-HHHHHHHHHHHHHT-EE------------EEE-SPTT------HHHHHHHHHHHHTTTT-TT-EEEE-SSEEEEE----HHHHHHHHHHHHHHHHHHHHHS--SS---SPEEEEE-SSHHHHHHHH-GGG-S--SEEEETTTTEEEE---TT--HHHHHHHHHHHHHHHHHHHHHHHHTTS----HHHHHHHHHHHTTB-SS--TTS---B---HHHHHHHHHTTSS--HHHHTT--HHHHT-TTTHHHHHHHHHHHHHIIIIIGGGSSS--GGGGHHHHHHHHHHHH--HHHHHHHHTTT--HHHHHHHHHHHHH-HHHHHHHHHPPPPPTTGGG--

Radius of gyration: 27.71 Å; chains: 1; bounding box: 60×70×78 Å

Sequence (558 aa):
MSQRFAISSFFYILFAGFFCLQPAAFAVSEKWVITLGGAESLEECGLKFNIFKETAASPLRPLNTYVLTDKLNQKHDGYLPMELWFHDQCAGYWSCEDASIFVGKLSLNPPGEKELGKRVSEDAFEEWKGKAPTRWEPKDIETWLTRFAEMAEKNNKLRKEELSTPLISEPENIKSPQGTANIQKYKIKEGRYKEAYLVSNPKDSAQCVLILYMLEDMSDKDKCKKAISQSVESVSFFPPRPAGKTKKQGSSSLKPGKKPAWSNGYAASREKAIESLNGLDDWSYSETENFIILSNSRQKARINEIKGGIEKAHSAFKSVFPPLKPLDVIRVLRVFDSYDEYLAYVGKEKEHKEIGSWLGSKREFVISPAPWLQGAKRSEDLLRMIAFVGFQQYFYYSNGELWGSNWFRDGTSFFFQELDFRGSSGGRVEIGISDYWYSEYKKIGGVGDISKLVRQADKEFYDKDKSHKNYIRVWALMYYLYKGASLMKGKSDHVEIPGKYYKALVETRDNAKATDAAFAGIDFADLRRSIDEFFNNGPLVSKSKNYQAKPVIELTAP